Protein 3D3Y (pdb70)

Foldseek 3Di:
DQWWDPLFALEIEIEAADALDQKKKKKKKFKAFQDLLCLQLLALLQQLQQAFQVQHGNVSLQVLCVVLVNHDWGWGWAAFARMIMTMIMIGGDCVPDDDDPNLLSVLVVVLRVQVTGQDDPQFHDAVSSVVSLVVLLVVQVVQCVPPLSVLVLVQQCQLCVVDPRRSAGSNGHNVSSVPDHRNNSSVVSVCLQETRIYMYMYYNDDPVVNSVSNSPNPRDHYHNDHDDRAAEDDADPDAAEAEAEDADPWKKKKWKWALQAAQQDPLPLLVLLLQQQLFADCNHQCVVVCPPVVFFVHWHGDDRRRHRMMIMTIGQLVCRVVSVVSSVVSLVCLLVLVADPCSRVVSLVVLVVVVVCVSPPVSVVVVVVVCVCPPRADNVRSSVSNVPRDSVSNSVSSVSIGIHYMYMYHHDNDDD

Radius of gyration: 23.79 Å; Cα contacts (8 Å, |Δi|>4): 748; chains: 1; bounding box: 40×57×67 Å

Sequence (416 aa):
SNASVQLVKGVNLHVIPTEKYKTVRLLVRFNTRLNHETITKRTLLSSLETNSLNYPNQVKLSERLAELYGASFGIGVSKKGNQHWFNISNIVNDHYLQDSQVLAEAVDFLKEIIFAPNIQAGQFEAETFQREKENLKAYLESIVEDKQTYASLALQSVYFNQSEDQKIPSFGTVAALAEETAASLAAYYQKLAEDQVDIFVLGDVNEAELVPLFKQQLPFTPREEGKAAIFYNQPIRNVIEERTEREVLAQSKLNLAYNTDIYYGDSYYFALQVFNGIFGGFPHSKLFNVREKEHLAYYASSSIDTFRGFTVQTGIDGKNRNQVLRLISTELENIRLGKIRELEIEQTKALKNQYILALDNAGAWLEKEYLNELPQTLTAEEWIARINAVTIPEIQEVAKRLELQAIFFLEGETEND

Secondary structure (DSSP, 8-state):
----EEEETTEEEEEEE-SS-SEEEEEEEEEEE--TTTHHHHHHHHH-----SSS-SHHHHHHHHHHTTS----EEEEEETTEEEEEE--EE-GGG-SS--HHHHHHHHHHHHHHS-SEETTEE-HHHHHHHHHHHHHHHHHHHHSHHHHHHHHHHHHHTTT-TTTTS-TT--HHHHHH--HHHHHHHHH---SSEEEEEEEES--HHHHHHHHHTS-PPP---PPPPS----PPPSS-EEEEEEEE-SSEEEEEEEE----TTSTTHHHHHHHHIIIIISTTSS---TTTTS---SEEEE---TTTT--EEEEE-GGGHHHHHHHHHHHHHHHHTT---HHHHHHHH--HHHHHHHTS-HHHHHHHHHHHH------HHHHHHHHHH--HHHHHHHHHH-EEEEEEEEEEE----

B-factor: mean 36.4, std 6.07, range [24.19, 60.89]

InterPro domains:
  IPR007863 Peptidase M16, C-terminal [PF05193] (181-354)
  IPR011249 Metalloenzyme, LuxS/M16 peptidase-like [SSF63411] (7-213)
  IPR011249 Metalloenzyme, LuxS/M16 peptidase-like [SSF63411] (246-408)
  IPR050361 Mitochondrial Processing Peptidase/Ubiquinol-cytochrome c Reductase Complex [PTHR11851] (102-407)

Organism: Enterococcus faecalis (strain ATCC 700802 / V583) (NCBI:txid226185)

Solvent-accessible surface area: 19322 Å² total

Structure (mmCIF, N/CA/C/O backbone):
data_3D3Y
#
_entry.id   3D3Y
#
_cell.length_a   122.437
_cell.length_b   122.437
_cell.length_c   69.003
_cell.angle_alpha   90.00
_cell.angle_beta   90.00
_cell.angle_gamma   90.00
#
_symmetry.space_group_name_H-M   'I 4'
#
loop_
_entity.id
_entity.type
_entity.pdbx_description
1 polymer 'Uncharacterized protein'
2 non-polymer 'ACETATE ION'
3 non-polymer 1,2-ETHANEDIOL
4 water water
#
loop_
_atom_site.group_PDB
_atom_site.id
_atom_site.type_symbol
_atom_site.label_atom_id
_atom_site.label_alt_id
_atom_site.label_comp_id
_atom_site.label_asym_id
_atom_site.label_entity_id
_atom_site.label_seq_id
_atom_site.pdbx_PDB_ins_code
_atom_site.Cartn_x
_atom_site.Cartn_y
_atom_site.Cartn_z
_atom_site.occupancy
_atom_site.B_iso_or_equiv
_atom_site.auth_seq_id
_atom_site.auth_comp_id
_atom_site.auth_asym_id
_atom_site.auth_atom_id
_atom_site.pdbx_PDB_model_num
ATOM 1 N N . SER A 1 1 ? 31.190 63.736 0.164 1.00 51.79 -2 SER A N 1
ATOM 2 C CA . SER A 1 1 ? 30.929 62.936 -1.067 1.00 51.90 -2 SER A CA 1
ATOM 3 C C . SER A 1 1 ? 31.168 63.744 -2.345 1.00 52.07 -2 SER A C 1
ATOM 4 O O . SER A 1 1 ? 30.826 64.937 -2.410 1.00 51.73 -2 SER A O 1
ATOM 7 N N . ASN A 1 2 ? 31.746 63.079 -3.354 1.00 51.96 -1 ASN A N 1
ATOM 8 C CA . ASN A 1 2 ? 31.919 63.665 -4.695 1.00 51.76 -1 ASN A CA 1
ATOM 9 C C . ASN A 1 2 ? 30.836 63.225 -5.702 1.00 50.91 -1 ASN A C 1
ATOM 10 O O . ASN A 1 2 ? 30.969 63.426 -6.914 1.00 50.54 -1 ASN A O 1
ATOM 15 N N . ALA A 1 3 ? 29.758 62.644 -5.180 1.00 49.59 0 ALA A N 1
ATOM 16 C CA . ALA A 1 3 ? 28.640 62.181 -5.993 1.00 48.22 0 ALA A CA 1
ATOM 17 C C . ALA A 1 3 ? 27.900 63.319 -6.696 1.00 47.35 0 ALA A C 1
ATOM 18 O O . ALA A 1 3 ? 27.556 64.347 -6.099 1.00 45.70 0 ALA A O 1
ATOM 28 N N . SER A 1 5 ? 24.431 63.815 -8.623 1.00 42.33 2 SER A N 1
ATOM 29 C CA . SER A 1 5 ? 23.178 63.115 -8.754 1.00 40.42 2 SER A CA 1
ATOM 30 C C . SER A 1 5 ? 22.221 63.797 -9.733 1.00 39.56 2 SER A C 1
ATOM 31 O O . SER A 1 5 ? 22.212 65.034 -9.874 1.00 37.43 2 SER A O 1
ATOM 34 N N . VAL A 1 6 ? 21.486 62.954 -10.451 1.00 38.03 3 VAL A N 1
ATOM 35 C CA . VAL A 1 6 ? 20.517 63.365 -11.453 1.00 37.64 3 VAL A CA 1
ATOM 36 C C . VAL A 1 6 ? 19.270 62.540 -11.304 1.00 37.12 3 VAL A C 1
ATOM 37 O O . VAL A 1 6 ? 19.332 61.296 -11.110 1.00 35.69 3 V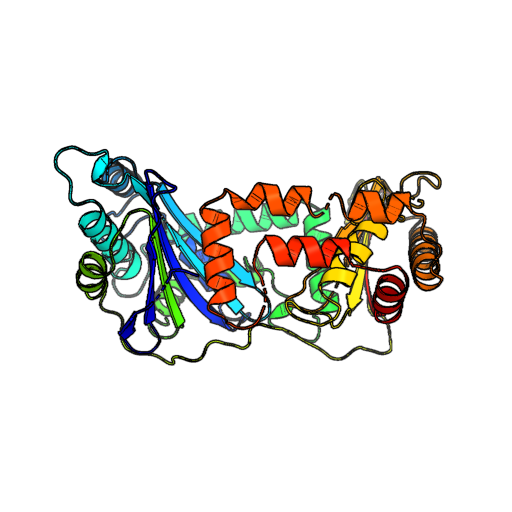AL A O 1
ATOM 41 N N . GLN A 1 7 ? 18.145 63.235 -11.384 1.00 35.59 4 GLN A N 1
ATOM 42 C CA . GLN A 1 7 ? 16.864 62.599 -11.522 1.00 36.91 4 GLN A CA 1
ATOM 43 C C . GLN A 1 7 ? 16.651 62.062 -12.947 1.00 37.16 4 GLN A C 1
ATOM 44 O O . GLN A 1 7 ? 16.579 62.845 -13.902 1.00 37.18 4 GLN A O 1
ATOM 50 N N . LEU A 1 8 ? 16.535 60.744 -13.070 1.00 36.14 5 LEU A N 1
ATOM 51 C CA . LEU A 1 8 ? 16.182 60.095 -14.340 1.00 35.95 5 LEU A CA 1
ATOM 52 C C . LEU A 1 8 ? 14.698 60.308 -14.561 1.00 36.55 5 LEU A C 1
ATOM 53 O O . LEU A 1 8 ? 14.318 61.056 -15.472 1.00 36.49 5 LEU A O 1
ATOM 58 N N . VAL A 1 9 ? 13.871 59.696 -13.710 1.00 36.17 6 VAL A N 1
ATOM 59 C CA . VAL A 1 9 ? 12.472 60.125 -13.489 1.00 36.07 6 VAL A CA 1
ATOM 60 C C . VAL A 1 9 ? 12.221 60.271 -11.983 1.00 35.78 6 VAL A C 1
ATOM 61 O O . VAL A 1 9 ? 13.026 59.803 -11.166 1.00 35.41 6 VAL A O 1
ATOM 65 N N . LYS A 1 10 ? 11.105 60.886 -11.602 1.00 35.88 7 LYS A N 1
ATOM 66 C CA . LYS A 1 10 ? 10.687 60.914 -10.173 1.00 36.20 7 LYS A CA 1
ATOM 67 C C . LYS A 1 10 ? 10.850 59.549 -9.495 1.00 34.76 7 LYS A C 1
ATOM 68 O O . LYS A 1 10 ? 10.345 58.552 -10.008 1.00 34.96 7 LYS A O 1
ATOM 74 N N . GLY A 1 11 ? 11.547 59.518 -8.351 1.00 33.48 8 GLY A N 1
ATOM 75 C CA . GLY A 1 11 ? 11.772 58.293 -7.613 1.00 33.14 8 GLY A CA 1
ATOM 76 C C . GLY A 1 11 ? 12.951 57.450 -8.074 1.00 33.05 8 GLY A C 1
ATOM 77 O O . GLY A 1 11 ? 13.309 56.452 -7.432 1.00 33.13 8 GLY A O 1
ATOM 78 N N . VAL A 1 12 ? 13.545 57.837 -9.201 1.00 32.97 9 VAL A N 1
ATOM 79 C CA . VAL A 1 12 ? 14.678 57.121 -9.795 1.00 32.48 9 VAL A CA 1
ATOM 80 C C . VAL A 1 12 ? 15.843 58.077 -10.040 1.00 31.31 9 VAL A C 1
ATOM 81 O O . VAL A 1 12 ? 15.803 58.942 -10.931 1.00 31.41 9 VAL A O 1
ATOM 85 N N . ASN A 1 13 ? 16.885 57.899 -9.242 1.00 30.18 10 ASN A N 1
ATOM 86 C CA . ASN A 1 13 ? 18.013 58.820 -9.252 1.00 30.20 10 ASN A CA 1
ATOM 87 C C . ASN A 1 13 ? 19.320 58.148 -9.544 1.00 29.12 10 ASN A C 1
ATOM 88 O O . ASN A 1 13 ? 19.534 56.990 -9.166 1.00 30.69 10 ASN A O 1
ATOM 93 N N . LEU A 1 14 ? 20.178 58.854 -10.260 1.00 28.38 11 LEU A N 1
ATOM 94 C CA . LEU A 1 14 ? 21.490 58.351 -10.630 1.00 28.45 11 LEU A CA 1
ATOM 95 C C . LEU A 1 14 ? 22.533 59.115 -9.834 1.00 28.87 11 LEU A C 1
ATOM 96 O O . LEU A 1 14 ? 22.444 60.351 -9.676 1.00 28.70 11 LEU A O 1
ATOM 101 N N . HIS A 1 15 ? 23.527 58.391 -9.339 1.00 29.29 12 HIS A N 1
ATOM 102 C CA . HIS A 1 15 ? 24.599 58.995 -8.546 1.00 29.80 12 HIS A CA 1
ATOM 103 C C . HIS A 1 15 ? 25.919 58.507 -9.091 1.00 30.88 12 HIS A C 1
ATOM 104 O O . HIS A 1 15 ? 26.196 57.296 -9.087 1.00 29.92 12 HIS A O 1
ATOM 111 N N . VAL A 1 16 ? 26.724 59.440 -9.570 1.00 30.43 13 VAL A N 1
ATOM 112 C CA . VAL A 1 16 ? 28.012 59.131 -10.170 1.00 32.37 13 VAL A CA 1
ATOM 113 C C . VAL A 1 16 ? 29.110 59.585 -9.202 1.00 33.03 13 VAL A C 1
ATOM 114 O O . VAL A 1 16 ? 29.134 60.752 -8.794 1.00 32.19 13 VAL A O 1
ATOM 118 N N . ILE A 1 17 ? 29.986 58.648 -8.822 1.00 33.32 14 ILE A N 1
ATOM 119 C CA . ILE A 1 17 ? 31.080 58.895 -7.890 1.00 34.07 14 ILE A CA 1
ATOM 120 C C . ILE A 1 17 ? 32.406 58.716 -8.646 1.00 34.84 14 ILE A C 1
ATOM 121 O O . ILE A 1 17 ? 32.925 57.584 -8.777 1.00 34.40 14 ILE A O 1
ATOM 126 N N . PRO A 1 18 ? 32.949 59.833 -9.182 1.00 35.10 15 PRO A N 1
ATOM 127 C CA . PRO A 1 18 ? 34.196 59.797 -9.941 1.00 34.95 15 PRO A CA 1
ATOM 128 C C . PRO A 1 18 ? 35.360 59.543 -9.009 1.00 35.10 15 PRO A C 1
ATOM 129 O O . PRO A 1 18 ? 35.424 60.115 -7.924 1.00 35.45 15 PRO A O 1
ATOM 133 N N . THR A 1 19 ? 36.284 58.698 -9.444 1.00 34.50 16 THR A N 1
ATOM 134 C CA . THR A 1 19 ? 37.475 58.401 -8.672 1.00 33.78 16 THR A CA 1
ATOM 135 C C . THR A 1 19 ? 38.502 57.761 -9.596 1.00 33.77 16 THR A C 1
ATOM 136 O O . THR A 1 19 ? 38.132 57.120 -10.575 1.00 33.44 16 THR A O 1
ATOM 140 N N . GLU A 1 20 ? 39.780 57.965 -9.301 1.00 33.41 17 GLU A N 1
ATOM 141 C CA . GLU A 1 20 ? 40.839 57.312 -10.058 1.00 34.11 17 GLU A CA 1
ATOM 142 C C . GLU A 1 20 ? 41.474 56.181 -9.233 1.00 34.58 17 GLU A C 1
ATOM 143 O O . GLU A 1 20 ? 42.532 55.649 -9.586 1.00 34.31 17 GLU A O 1
ATOM 149 N N . LYS A 1 21 ? 40.807 55.821 -8.136 1.00 34.44 18 LYS A N 1
ATOM 150 C CA . LYS A 1 21 ? 41.332 54.876 -7.171 1.00 35.86 18 LYS A CA 1
ATOM 151 C C . LYS A 1 21 ? 41.324 53.441 -7.716 1.00 34.51 18 LYS A C 1
ATOM 152 O O . LYS A 1 21 ? 42.142 52.621 -7.294 1.00 34.21 18 LYS A O 1
ATOM 158 N N . TYR A 1 22 ? 40.436 53.173 -8.676 1.00 33.92 19 TYR A N 1
ATOM 159 C CA . TYR A 1 22 ? 40.200 51.807 -9.189 1.00 34.15 19 TYR A CA 1
ATOM 160 C C . TYR A 1 22 ? 40.375 51.650 -10.692 1.00 33.46 19 TYR A C 1
ATOM 161 O O . TYR A 1 22 ? 40.213 52.604 -11.439 1.00 33.66 19 TYR A O 1
ATOM 170 N N . LYS A 1 23 ? 40.668 50.424 -11.126 1.00 32.55 20 LYS A N 1
ATOM 171 C CA . LYS A 1 23 ? 40.830 50.104 -12.547 1.00 32.34 20 LYS A CA 1
ATOM 172 C C . LYS A 1 23 ? 39.528 49.533 -13.110 1.00 32.09 20 LYS A C 1
ATOM 173 O O . LYS A 1 23 ? 39.415 49.271 -14.307 1.00 32.26 20 LYS A O 1
ATOM 179 N N . THR A 1 24 ? 38.559 49.310 -12.229 1.00 32.03 21 THR A N 1
ATOM 180 C CA . THR A 1 24 ? 37.248 48.848 -12.640 1.00 32.01 21 THR A CA 1
ATOM 181 C C . THR A 1 24 ? 36.194 49.858 -12.230 1.00 31.79 21 THR A C 1
ATOM 182 O O . THR A 1 24 ? 36.475 50.789 -11.466 1.00 30.39 21 THR A O 1
ATOM 186 N N . VAL A 1 25 ? 34.975 49.617 -12.716 1.00 31.49 22 VAL A N 1
ATOM 187 C CA . VAL A 1 25 ? 33.821 50.472 -12.475 1.00 31.83 22 VAL A CA 1
ATOM 188 C C . VAL A 1 25 ? 32.756 49.599 -11.810 1.00 32.42 22 VAL A C 1
ATOM 189 O O . VAL A 1 25 ? 32.427 48.529 -12.313 1.00 32.46 22 VAL A O 1
ATOM 193 N N . ARG A 1 26 ? 32.282 50.023 -10.640 1.00 32.38 23 ARG A N 1
ATOM 194 C CA . ARG A 1 26 ? 31.249 49.286 -9.946 1.00 33.26 23 ARG A CA 1
ATOM 195 C C . ARG A 1 26 ? 29.947 49.975 -10.261 1.00 33.47 23 ARG A C 1
ATOM 196 O O . ARG A 1 26 ? 29.885 51.220 -10.299 1.00 32.05 23 ARG A O 1
ATOM 204 N N . LEU A 1 27 ? 28.916 49.162 -10.461 1.00 33.55 24 LEU A N 1
ATOM 205 C CA . LEU A 1 27 ? 27.560 49.633 -10.654 1.00 33.21 24 LEU A CA 1
ATOM 206 C C . LEU A 1 27 ? 26.650 48.955 -9.650 1.00 33.86 24 LEU A C 1
ATOM 207 O O . LEU A 1 27 ? 26.792 47.744 -9.365 1.00 33.96 24 LEU A O 1
ATOM 212 N N . LEU A 1 28 ? 25.714 49.738 -9.117 1.00 32.84 25 LEU A N 1
ATOM 213 C CA . LEU A 1 28 ? 24.723 49.237 -8.164 1.00 32.77 25 LEU A CA 1
ATOM 214 C C . LEU A 1 28 ? 23.395 49.831 -8.528 1.00 33.19 25 LEU A C 1
ATOM 215 O O . LEU A 1 28 ? 23.269 51.062 -8.630 1.00 32.52 25 LEU A O 1
ATOM 220 N N . VAL A 1 29 ? 22.412 48.962 -8.763 1.00 33.92 26 VAL A N 1
ATOM 221 C CA . VAL A 1 29 ? 21.033 49.400 -8.867 1.00 32.59 26 VAL A CA 1
ATOM 222 C C . VAL A 1 29 ? 20.297 48.901 -7.618 1.00 33.98 26 VAL A C 1
ATOM 223 O O . VAL A 1 29 ? 20.194 47.666 -7.391 1.00 32.90 26 VAL A O 1
ATOM 227 N N . ARG A 1 30 ? 19.830 49.846 -6.796 1.00 31.74 27 ARG A N 1
ATOM 228 C CA . ARG A 1 30 ? 19.203 49.466 -5.531 1.00 32.96 27 ARG A CA 1
ATOM 229 C C . ARG A 1 30 ? 17.721 49.858 -5.490 1.00 32.25 27 ARG A C 1
ATOM 230 O O . ARG A 1 30 ? 17.370 51.058 -5.583 1.00 32.09 27 ARG A O 1
ATOM 238 N N . PHE A 1 31 ? 16.860 48.842 -5.444 1.00 32.50 28 PHE A N 1
ATOM 239 C CA . PHE A 1 31 ? 15.411 49.051 -5.270 1.00 32.64 28 PHE A CA 1
ATOM 240 C C . PHE A 1 31 ? 15.073 49.052 -3.776 1.00 32.74 28 PHE A C 1
ATOM 241 O O . PHE A 1 31 ? 15.441 48.148 -3.039 1.00 32.81 28 PHE A O 1
ATOM 249 N N . ASN A 1 32 ? 14.387 50.087 -3.323 1.00 32.88 29 ASN A N 1
ATOM 250 C CA . ASN A 1 32 ? 14.186 50.304 -1.897 1.00 32.62 29 ASN A CA 1
ATOM 251 C C . ASN A 1 32 ? 12.691 50.282 -1.633 1.00 32.68 29 ASN A C 1
ATOM 252 O O . ASN A 1 32 ? 11.933 50.956 -2.343 1.00 32.88 29 ASN A O 1
ATOM 257 N N . THR A 1 33 ? 12.268 49.508 -0.630 1.00 33.09 30 THR A N 1
ATOM 258 C CA . THR A 1 33 ? 10.851 49.430 -0.235 1.00 34.01 30 THR A CA 1
ATOM 259 C C . THR A 1 33 ? 10.741 49.309 1.286 1.00 34.11 30 THR A C 1
ATOM 260 O O . THR A 1 33 ? 11.717 48.962 1.955 1.00 33.24 30 THR A O 1
ATOM 264 N N . ARG A 1 34 ? 9.567 49.596 1.833 1.00 33.57 31 ARG A N 1
ATOM 265 C CA . ARG A 1 34 ? 9.302 49.308 3.256 1.00 34.82 31 ARG A CA 1
ATOM 266 C C . ARG A 1 34 ? 9.437 47.801 3.549 1.00 33.56 31 ARG A C 1
ATOM 267 O O . ARG A 1 34 ? 8.972 46.965 2.770 1.00 33.28 31 ARG A O 1
ATOM 275 N N . LEU A 1 35 ? 10.075 47.452 4.662 1.00 33.33 32 LEU A N 1
ATOM 276 C CA . LEU A 1 35 ? 10.156 46.035 5.065 1.00 33.62 32 LEU A CA 1
ATOM 277 C C . LEU A 1 35 ? 8.731 45.546 5.267 1.00 34.34 32 LEU A C 1
ATOM 278 O O . LEU A 1 35 ? 7.951 46.210 5.936 1.00 35.20 32 LEU A O 1
ATOM 283 N N . ASN A 1 36 ? 8.385 44.403 4.688 1.00 34.34 33 ASN A N 1
ATOM 284 C CA . ASN A 1 36 ? 6.955 44.015 4.568 1.00 34.55 33 ASN A CA 1
ATOM 285 C C . ASN A 1 36 ? 6.864 42.497 4.463 1.00 34.63 33 ASN A C 1
ATOM 286 O O . ASN A 1 36 ? 7.298 41.905 3.486 1.00 33.73 33 ASN A O 1
ATOM 291 N N . HIS A 1 37 ? 6.293 41.854 5.473 1.00 35.28 34 HIS A N 1
ATOM 292 C CA . HIS A 1 37 ? 6.174 40.397 5.427 1.00 35.14 34 HIS A CA 1
ATOM 293 C C . HIS A 1 37 ? 5.524 39.901 4.125 1.00 35.50 34 HIS A C 1
ATOM 294 O O . HIS A 1 37 ? 5.785 38.784 3.716 1.00 36.16 34 HIS A O 1
ATOM 301 N N . GLU A 1 38 ? 4.669 40.709 3.502 1.00 35.50 35 GLU A N 1
ATOM 302 C CA . GLU A 1 38 ? 4.001 40.282 2.255 1.00 37.70 35 GLU A CA 1
ATOM 303 C C . GLU A 1 38 ? 4.952 40.167 1.049 1.00 36.04 35 GLU A C 1
ATOM 304 O O . GLU A 1 38 ? 4.618 39.493 0.084 1.00 35.98 35 GLU A O 1
ATOM 310 N N . THR A 1 39 ? 6.111 40.845 1.094 1.00 34.35 36 THR A N 1
ATOM 311 C CA . THR A 1 39 ? 7.012 40.891 -0.067 1.00 33.76 36 THR A CA 1
ATOM 312 C C . THR A 1 39 ? 8.466 40.481 0.200 1.00 33.23 36 THR A C 1
ATOM 313 O O . THR A 1 39 ? 9.246 40.426 -0.724 1.00 33.02 36 THR A O 1
ATOM 317 N N . ILE A 1 40 ? 8.835 40.194 1.444 1.00 32.97 37 ILE A N 1
ATOM 318 C CA . ILE A 1 40 ? 10.246 39.838 1.743 1.00 32.01 37 ILE A CA 1
ATOM 319 C C . ILE A 1 40 ? 10.702 38.589 0.996 1.00 32.58 37 ILE A C 1
ATOM 320 O O . ILE A 1 40 ? 11.750 38.582 0.352 1.00 33.04 37 ILE A O 1
ATOM 325 N N . THR A 1 41 ? 9.932 37.517 1.119 1.00 32.63 38 THR A N 1
ATOM 326 C CA . THR A 1 41 ? 10.271 36.266 0.466 1.00 32.37 38 THR A CA 1
ATOM 327 C C . THR A 1 41 ? 10.148 36.397 -1.057 1.00 31.63 38 THR A C 1
ATOM 328 O O . THR A 1 41 ? 10.944 35.811 -1.810 1.00 31.35 38 THR A O 1
ATOM 332 N N . LYS A 1 42 ? 9.168 37.175 -1.508 1.00 30.56 39 LYS A N 1
ATOM 333 C CA . LYS A 1 42 ? 9.017 37.452 -2.945 1.00 30.95 39 LYS A CA 1
ATOM 334 C C . LYS A 1 42 ? 10.266 38.149 -3.486 1.00 31.14 39 LYS A C 1
ATOM 335 O O . LYS A 1 42 ? 10.817 37.741 -4.512 1.00 31.21 39 LYS A O 1
ATOM 341 N N . ARG A 1 43 ? 10.718 39.192 -2.796 1.00 31.09 40 ARG A N 1
ATOM 342 C CA . ARG A 1 43 ? 11.947 39.887 -3.203 1.00 32.04 40 ARG A CA 1
ATOM 343 C C . ARG A 1 43 ? 13.140 38.944 -3.203 1.00 31.50 40 ARG A C 1
ATOM 344 O O . ARG A 1 43 ? 13.961 38.953 -4.129 1.00 32.62 40 ARG A O 1
ATOM 352 N N . THR A 1 44 ? 13.286 38.166 -2.149 1.00 31.81 41 THR A N 1
ATOM 353 C CA . THR A 1 44 ? 14.395 37.186 -2.087 1.00 31.95 41 THR A CA 1
ATOM 354 C C . THR A 1 44 ? 14.416 36.218 -3.267 1.00 31.80 41 THR A C 1
ATOM 355 O O . THR A 1 44 ? 15.482 36.004 -3.886 1.00 32.19 41 THR A O 1
ATOM 359 N N . LEU A 1 45 ? 13.278 35.601 -3.556 1.00 30.90 42 LEU A N 1
ATOM 360 C CA . LEU A 1 45 ? 13.213 34.652 -4.676 1.00 31.43 42 LEU A CA 1
ATOM 361 C C . LEU A 1 45 ? 13.408 35.354 -6.025 1.00 31.70 42 LEU A C 1
ATOM 362 O O . LEU A 1 45 ? 14.086 34.838 -6.929 1.00 33.09 42 LEU A O 1
ATOM 367 N N . LEU A 1 46 ? 12.800 36.525 -6.167 1.00 31.57 43 LEU A N 1
ATOM 368 C CA . LEU A 1 46 ? 12.976 37.323 -7.370 1.00 31.48 43 LEU A CA 1
ATOM 369 C C . LEU A 1 46 ? 14.463 37.609 -7.657 1.00 32.16 43 LEU A C 1
ATOM 370 O O . LEU A 1 46 ? 14.898 37.598 -8.806 1.00 30.84 43 LEU A O 1
ATOM 375 N N . SER A 1 47 ? 15.234 37.911 -6.621 1.00 32.28 44 SER A N 1
ATOM 376 C CA . SER A 1 47 ? 16.647 38.185 -6.835 1.00 33.33 44 SER A CA 1
ATOM 377 C C . SER A 1 47 ? 17.334 36.961 -7.463 1.00 34.12 44 SER A C 1
ATOM 378 O O . SER A 1 47 ? 18.228 37.118 -8.315 1.00 33.77 44 SER A O 1
ATOM 381 N N . SER A 1 48 ? 16.929 35.743 -7.077 1.00 33.41 45 SER A N 1
ATOM 382 C CA . SER A 1 48 ? 17.497 34.556 -7.723 1.00 34.20 45 SER A CA 1
ATOM 383 C C . SER A 1 48 ? 17.003 34.400 -9.163 1.00 33.41 45 SER A C 1
ATOM 384 O O . SER A 1 48 ? 17.763 34.034 -10.035 1.00 34.07 45 SER A O 1
ATOM 387 N N . LEU A 1 49 ? 15.742 34.727 -9.406 1.00 32.87 46 LEU A N 1
ATOM 388 C CA . LEU A 1 49 ? 15.164 34.537 -10.730 1.00 32.43 46 LEU A CA 1
ATOM 389 C C . LEU A 1 49 ? 15.807 35.482 -11.723 1.00 32.77 46 LEU A C 1
ATOM 390 O O . LEU A 1 49 ? 16.164 35.051 -12.849 1.00 32.48 46 LEU A O 1
ATOM 403 N N . GLU A 1 51 ? 18.679 36.915 -11.645 1.00 32.29 48 GLU A N 1
ATOM 404 C CA . GLU A 1 51 ? 20.124 36.708 -11.767 1.00 33.65 48 GLU A CA 1
ATOM 405 C C . GLU A 1 51 ? 20.484 35.520 -12.670 1.00 34.05 48 GLU A C 1
ATOM 406 O O . GLU A 1 51 ? 21.494 35.563 -13.383 1.00 33.63 48 GLU A O 1
ATOM 412 N N . THR A 1 52 ? 19.681 34.454 -12.610 1.00 33.24 49 THR A N 1
ATOM 413 C CA . THR A 1 52 ? 20.053 33.170 -13.200 1.00 34.30 49 THR A CA 1
ATOM 414 C C . THR A 1 52 ? 19.976 33.183 -14.733 1.00 34.39 49 THR A C 1
ATOM 415 O O . THR A 1 52 ? 20.823 32.583 -15.406 1.00 34.18 49 THR A O 1
ATOM 419 N N . ASN A 1 53 ? 18.950 33.861 -15.262 1.00 33.36 50 ASN A N 1
ATOM 420 C CA . ASN A 1 53 ? 18.754 34.017 -16.704 1.00 32.77 50 ASN A CA 1
ATOM 421 C C . ASN A 1 53 ? 17.764 35.140 -16.958 1.00 32.59 50 ASN A C 1
ATOM 422 O O . ASN A 1 53 ? 17.147 35.658 -16.008 1.00 32.49 50 ASN A O 1
ATOM 427 N N . SER A 1 54 ? 17.620 35.537 -18.223 1.00 32.47 51 SER A N 1
ATOM 428 C CA . SER A 1 54 ? 16.641 36.560 -18.591 1.00 32.83 51 SER A CA 1
ATOM 429 C C . SER A 1 54 ? 15.995 36.143 -19.912 1.00 33.16 51 SER A C 1
ATOM 430 O O . SER A 1 54 ? 16.379 35.133 -20.500 1.00 33.00 51 SER A O 1
ATOM 433 N N . LEU A 1 55 ? 15.044 36.930 -20.393 1.00 33.97 52 LEU A N 1
ATOM 434 C CA . LEU A 1 55 ? 14.345 36.585 -21.648 1.00 35.25 52 LEU A CA 1
ATOM 435 C C . LEU A 1 55 ? 15.316 36.299 -22.803 1.00 35.77 52 LEU A C 1
ATOM 436 O O . LEU A 1 55 ? 15.131 35.338 -23.566 1.00 35.76 52 LEU A O 1
ATOM 441 N N . ASN A 1 56 ? 16.325 37.156 -22.947 1.00 35.50 53 ASN A N 1
ATOM 442 C CA . ASN A 1 56 ? 17.235 37.105 -24.096 1.00 36.25 53 ASN A CA 1
ATOM 443 C C . ASN A 1 56 ? 18.582 36.449 -23.806 1.00 36.36 53 ASN A C 1
ATOM 444 O O . ASN A 1 56 ? 19.358 36.206 -24.732 1.00 36.73 53 ASN A O 1
ATOM 449 N N . TYR A 1 57 ? 18.836 36.140 -22.532 1.00 35.13 54 TYR A N 1
ATOM 450 C CA . TYR A 1 57 ? 19.912 35.226 -22.127 1.00 35.55 54 TYR A CA 1
ATOM 451 C C . TYR A 1 57 ? 19.259 34.075 -21.345 1.00 36.18 54 TYR A C 1
ATOM 452 O O . TYR A 1 57 ? 19.365 34.009 -20.113 1.00 35.36 54 TYR A O 1
ATOM 461 N N . PRO A 1 58 ? 18.511 33.210 -22.061 1.00 37.04 55 PRO A N 1
ATOM 462 C CA . PRO A 1 58 ? 17.535 32.286 -21.435 1.00 38.12 55 PRO A CA 1
ATOM 463 C C . PRO A 1 58 ? 18.088 31.142 -20.609 1.00 39.29 55 PRO A C 1
ATOM 464 O O . PRO A 1 58 ? 17.319 30.359 -20.069 1.00 39.83 55 PRO A O 1
ATOM 468 N N . ASN A 1 59 ? 19.402 31.037 -20.505 1.00 40.19 56 ASN A N 1
ATOM 469 C CA . ASN A 1 59 ? 19.984 30.062 -19.614 1.00 41.75 56 ASN A CA 1
ATOM 470 C C . ASN A 1 59 ? 21.327 30.559 -19.135 1.00 42.84 56 ASN A C 1
ATOM 471 O O . ASN A 1 59 ? 21.806 31.592 -19.602 1.00 42.56 56 ASN A O 1
ATOM 476 N N . GLN A 1 60 ? 21.940 29.824 -18.213 1.00 45.25 57 GLN A N 1
ATOM 477 C CA . GLN A 1 60 ? 23.146 30.289 -17.498 1.00 45.87 57 GLN A CA 1
ATOM 478 C C . GLN A 1 60 ? 24.390 30.209 -18.378 1.00 46.04 57 GLN A C 1
ATOM 479 O O . GLN A 1 60 ? 25.349 30.988 -18.204 1.00 46.03 57 GLN A O 1
ATOM 485 N N . VAL A 1 61 ? 24.353 29.322 -19.374 1.00 45.20 58 VAL A N 1
ATOM 486 C CA . VAL A 1 61 ? 25.400 29.280 -20.392 1.00 44.67 58 VAL A CA 1
ATOM 487 C C . VAL A 1 61 ? 25.406 30.587 -21.209 1.00 43.38 58 VAL A C 1
ATOM 488 O O . VAL A 1 61 ? 26.462 31.213 -21.410 1.00 42.54 58 VAL A O 1
ATOM 492 N N . LYS A 1 62 ? 24.222 30.991 -21.659 1.00 41.03 59 LYS A N 1
ATOM 493 C CA . LYS A 1 62 ? 24.071 32.186 -22.478 1.00 40.44 59 LYS A CA 1
ATOM 494 C C . LYS A 1 62 ? 24.359 33.465 -21.689 1.00 38.82 59 LYS A C 1
ATOM 495 O O . LYS A 1 62 ? 25.010 34.390 -22.197 1.00 37.37 59 LYS A O 1
ATOM 501 N N . LEU A 1 63 ? 23.919 33.506 -20.438 1.00 38.49 60 LEU A N 1
ATOM 502 C CA . LEU A 1 63 ? 24.161 34.697 -19.605 1.00 38.68 60 LEU A CA 1
ATOM 503 C C . LEU A 1 63 ? 25.646 34.846 -19.295 1.00 39.06 60 LEU A C 1
ATOM 504 O O . LEU A 1 63 ? 26.218 35.923 -19.451 1.00 37.80 60 LEU A O 1
ATOM 509 N N . SER A 1 64 ? 26.294 33.761 -18.882 1.00 39.63 61 SER A N 1
ATOM 510 C CA . SER A 1 64 ? 27.702 33.867 -18.544 1.00 40.87 61 SER A CA 1
ATOM 511 C C . SER A 1 64 ? 28.590 34.152 -19.776 1.00 40.48 61 SER A C 1
ATOM 512 O O . SER A 1 64 ? 29.604 34.830 -19.684 1.00 41.24 61 SER A O 1
ATOM 515 N N . GLU A 1 65 ? 28.145 33.719 -20.942 1.00 40.01 62 GLU A N 1
ATOM 516 C CA . GLU A 1 65 ? 28.783 34.053 -22.198 1.00 39.93 62 GLU A CA 1
ATOM 517 C C . GLU A 1 65 ? 28.653 35.562 -22.511 1.00 37.32 62 GLU A C 1
ATOM 518 O O . GLU A 1 65 ? 29.583 36.170 -23.026 1.00 36.13 62 GLU A O 1
ATOM 524 N N . ARG A 1 66 ? 27.510 36.165 -22.204 1.00 34.65 63 ARG A N 1
ATOM 525 C CA . ARG A 1 66 ? 27.378 37.618 -22.345 1.00 33.05 63 ARG A CA 1
ATOM 526 C C . ARG A 1 66 ? 28.330 38.349 -21.365 1.00 32.30 63 ARG A C 1
ATOM 527 O O . ARG A 1 66 ? 29.023 39.314 -21.746 1.00 31.57 63 ARG A O 1
ATOM 535 N N . LEU A 1 67 ? 28.379 37.882 -20.115 1.00 31.30 64 LEU A N 1
ATOM 536 C CA . LEU A 1 67 ? 29.313 38.442 -19.130 1.00 32.15 64 LEU A CA 1
ATOM 537 C C . LEU A 1 67 ? 30.778 38.410 -19.612 1.00 32.35 64 LEU A C 1
ATOM 538 O O . LEU A 1 67 ? 31.564 39.347 -19.382 1.00 31.46 64 LEU A O 1
ATOM 543 N N . ALA A 1 68 ? 31.104 37.361 -20.346 1.00 33.22 65 ALA A N 1
ATOM 544 C CA . ALA A 1 68 ? 32.437 37.180 -20.897 1.00 32.92 65 ALA A CA 1
ATOM 545 C C . ALA A 1 68 ? 32.641 38.152 -22.054 1.00 34.32 65 ALA A C 1
ATOM 546 O O . ALA A 1 68 ? 33.702 38.766 -22.170 1.00 34.86 65 ALA A O 1
ATOM 548 N N . GLU A 1 69 ? 31.611 38.337 -22.892 1.00 34.48 66 GLU A N 1
ATOM 549 C CA . GLU A 1 69 ? 31.652 39.340 -23.950 1.00 35.94 66 GLU A CA 1
ATOM 550 C C . GLU A 1 69 ? 31.895 40.703 -23.359 1.00 34.70 66 GLU A C 1
ATOM 551 O O . GLU A 1 69 ? 32.566 41.550 -23.996 1.00 35.15 66 GLU A O 1
ATOM 557 N N . LEU A 1 70 ? 31.340 40.923 -22.152 1.00 33.38 67 LEU A N 1
ATOM 558 C CA . LEU A 1 70 ? 31.512 42.187 -21.453 1.00 33.32 67 LEU A CA 1
ATOM 559 C C . LEU A 1 70 ? 32.853 42.241 -20.719 1.00 33.75 67 LEU A C 1
ATOM 560 O O . LEU A 1 70 ? 32.967 42.809 -19.618 1.00 33.95 67 LEU A O 1
ATOM 565 N N . TYR A 1 71 ? 33.878 41.656 -21.331 1.00 34.00 68 TYR A N 1
ATOM 566 C CA . TYR A 1 71 ? 35.253 41.772 -20.825 1.00 34.46 68 TYR A CA 1
ATOM 567 C C . TYR A 1 71 ? 35.393 41.090 -19.435 1.00 34.68 68 TYR A C 1
ATOM 568 O O . TYR A 1 71 ? 36.183 41.519 -18.585 1.00 35.75 68 TYR A O 1
ATOM 577 N N . GLY A 1 72 ? 34.627 40.016 -19.216 1.00 33.66 69 GLY A N 1
ATOM 578 C CA . GLY A 1 72 ? 34.730 39.223 -17.979 1.00 32.63 69 GLY A CA 1
ATOM 579 C C . GLY A 1 72 ? 34.149 39.956 -16.766 1.00 32.34 69 GLY A C 1
ATOM 580 O O . GLY A 1 72 ? 34.785 40.014 -15.712 1.00 32.64 69 GLY A O 1
ATOM 581 N N . ALA A 1 73 ? 32.941 40.517 -16.926 1.00 31.47 70 ALA A N 1
ATOM 582 C CA . ALA A 1 73 ? 32.226 41.262 -15.889 1.00 30.87 70 ALA A CA 1
ATOM 583 C C . ALA A 1 73 ? 31.755 40.350 -14.767 1.00 31.55 70 ALA A C 1
ATOM 584 O O . ALA A 1 73 ? 31.451 39.198 -15.018 1.00 30.93 70 ALA A O 1
ATOM 586 N N . SER A 1 74 ? 31.696 40.864 -13.533 1.00 30.56 71 SER A N 1
ATOM 587 C CA . SER A 1 74 ? 31.037 40.179 -12.435 1.00 31.89 71 SER A CA 1
ATOM 588 C C . SER A 1 74 ? 29.640 40.778 -12.323 1.00 32.48 71 SER A C 1
ATOM 589 O O . SER A 1 74 ? 29.447 42.012 -12.503 1.00 32.23 71 SER A O 1
ATOM 592 N N . PHE A 1 75 ? 28.687 39.917 -12.005 1.00 32.22 72 PHE A N 1
ATOM 593 C CA . PHE A 1 75 ? 27.278 40.290 -11.912 1.00 32.57 72 PHE A CA 1
ATOM 594 C C . PHE A 1 75 ? 26.595 39.500 -10.802 1.00 33.16 72 PHE A C 1
ATOM 595 O O . PHE A 1 75 ? 26.775 38.280 -10.687 1.00 33.15 72 PHE A O 1
ATOM 603 N N . GLY A 1 76 ? 25.788 40.178 -9.980 1.00 33.74 73 GLY A N 1
ATOM 604 C CA . GLY A 1 76 ? 25.021 39.429 -8.980 1.00 32.55 73 GLY A CA 1
ATOM 605 C C . GLY A 1 76 ? 23.830 40.229 -8.524 1.00 33.19 73 GLY A C 1
ATOM 606 O O . GLY A 1 76 ? 23.802 41.459 -8.667 1.00 34.08 73 GLY A O 1
ATOM 607 N N . ILE A 1 77 ? 22.833 39.532 -7.988 1.00 32.48 74 ILE A N 1
ATOM 608 C CA . ILE A 1 77 ? 21.674 40.153 -7.361 1.00 32.83 74 ILE A CA 1
ATOM 609 C C . ILE A 1 77 ? 21.455 39.488 -5.992 1.00 33.52 74 ILE A C 1
ATOM 610 O O . ILE A 1 77 ? 21.526 38.233 -5.863 1.00 32.05 74 ILE A O 1
ATOM 615 N N . GLY A 1 78 ? 21.203 40.312 -4.975 1.00 33.96 75 GLY A N 1
ATOM 616 C CA . GLY A 1 78 ? 20.790 39.777 -3.661 1.00 35.64 75 GLY A CA 1
ATOM 617 C C . GLY A 1 78 ? 19.886 40.779 -2.928 1.00 36.31 75 GLY A C 1
ATOM 618 O O . GLY A 1 78 ? 19.489 41.784 -3.492 1.00 35.80 75 GLY A O 1
ATOM 619 N N . VAL A 1 79 ? 19.582 40.496 -1.659 1.00 35.06 76 VAL A N 1
ATOM 620 C CA . VAL A 1 79 ? 18.716 41.341 -0.881 1.00 33.89 76 VAL A CA 1
ATOM 621 C C . VAL A 1 79 ? 19.312 41.537 0.484 1.00 33.97 76 VAL A C 1
ATOM 622 O O . VAL A 1 79 ? 20.123 40.715 0.954 1.00 33.53 76 VAL A O 1
ATOM 626 N N . SER A 1 80 ? 18.919 42.638 1.119 1.00 34.64 77 SER A N 1
ATOM 627 C CA . SER A 1 80 ? 19.278 42.845 2.516 1.00 35.32 77 SER A CA 1
ATOM 628 C C . SER A 1 80 ? 18.210 43.666 3.224 1.00 35.75 77 SER A C 1
ATOM 629 O O . SER A 1 80 ? 17.270 44.166 2.603 1.00 35.62 77 SER A O 1
ATOM 632 N N . LYS A 1 81 ? 18.342 43.781 4.538 1.00 35.42 78 LYS A N 1
ATOM 633 C CA . LYS A 1 81 ? 17.318 44.413 5.355 1.00 36.35 78 LYS A CA 1
ATOM 634 C C . LYS A 1 81 ? 18.077 45.468 6.110 1.00 35.78 78 LYS A C 1
ATOM 635 O O . LYS A 1 81 ? 19.161 45.187 6.578 1.00 35.98 78 LYS A O 1
ATOM 641 N N . LYS A 1 82 ? 17.511 46.656 6.252 1.00 35.04 79 LYS A N 1
ATOM 642 C CA . LYS A 1 82 ? 18.174 47.718 6.998 1.00 35.25 79 LYS A CA 1
ATOM 643 C C . LYS A 1 82 ? 17.102 48.519 7.667 1.00 34.52 79 LYS A C 1
ATOM 644 O O . LYS A 1 82 ? 16.324 49.202 6.992 1.00 33.52 79 LYS A O 1
ATOM 650 N N . GLY A 1 83 ? 17.052 48.451 9.000 1.00 34.26 80 GLY A N 1
ATOM 651 C CA . GLY A 1 83 ? 16.030 49.198 9.720 1.00 33.76 80 GLY A CA 1
ATOM 652 C C . GLY A 1 83 ? 14.663 48.755 9.229 1.00 34.21 80 GLY A C 1
ATOM 653 O O . GLY A 1 83 ? 14.368 47.546 9.198 1.00 35.35 80 GLY A O 1
ATOM 654 N N . ASN A 1 84 ? 13.829 49.722 8.868 1.00 34.13 81 ASN A N 1
ATOM 655 C CA . ASN A 1 84 ? 12.516 49.433 8.327 1.00 34.12 81 ASN A CA 1
ATOM 656 C C . ASN A 1 84 ? 12.451 49.304 6.792 1.00 33.39 81 ASN A C 1
ATOM 657 O O . ASN A 1 84 ? 11.365 49.339 6.213 1.00 33.11 81 ASN A O 1
ATOM 662 N N . GLN A 1 85 ? 13.607 49.143 6.144 1.00 32.66 82 GLN A N 1
ATOM 663 C CA . GLN A 1 85 ? 13.694 49.039 4.665 1.00 31.46 82 GLN A CA 1
ATOM 664 C C . GLN A 1 85 ? 14.178 47.658 4.255 1.00 31.84 82 GLN A C 1
ATOM 665 O O . GLN A 1 85 ? 14.867 46.965 5.014 1.00 30.98 82 GLN A O 1
ATOM 671 N N . HIS A 1 86 ? 13.783 47.240 3.060 1.00 31.90 83 HIS A N 1
ATOM 672 C CA . HIS A 1 86 ? 14.289 46.002 2.493 1.00 31.96 83 HIS A CA 1
ATOM 673 C C . HIS A 1 86 ? 14.836 46.409 1.115 1.00 32.03 83 HIS A C 1
ATOM 674 O O . HIS A 1 86 ? 14.172 47.152 0.342 1.00 32.49 83 HIS A O 1
ATOM 681 N N . TRP A 1 87 ? 16.067 45.986 0.846 1.00 31.64 84 TRP A N 1
ATOM 682 C CA . TRP A 1 87 ? 16.808 46.441 -0.319 1.00 31.83 84 TRP A CA 1
ATOM 683 C C . TRP A 1 87 ? 16.986 45.264 -1.292 1.00 32.50 84 TRP A C 1
ATOM 684 O O . TRP A 1 87 ? 17.340 44.169 -0.884 1.00 33.38 84 TRP A O 1
ATOM 695 N N . PHE A 1 88 ? 16.799 45.523 -2.587 1.00 32.61 85 PHE A N 1
ATOM 696 C CA . PHE A 1 88 ? 16.994 44.535 -3.656 1.00 31.89 85 PHE A CA 1
ATOM 697 C C . PHE A 1 88 ? 18.120 45.128 -4.496 1.00 32.01 85 PHE A C 1
ATOM 698 O O . PHE A 1 88 ? 17.990 46.230 -5.028 1.00 31.86 85 PHE A O 1
ATOM 706 N N . ASN A 1 89 ? 19.232 44.402 -4.576 1.00 31.16 86 ASN A N 1
ATOM 707 C CA . ASN A 1 89 ? 20.516 44.984 -4.990 1.00 32.61 86 ASN A CA 1
ATOM 708 C C . ASN A 1 89 ? 21.109 44.294 -6.206 1.00 32.80 86 ASN A C 1
ATOM 709 O O . ASN A 1 89 ? 21.480 43.124 -6.127 1.00 32.91 86 ASN A O 1
ATOM 714 N N . ILE A 1 90 ? 21.234 45.015 -7.313 1.00 32.50 87 ILE A N 1
ATOM 715 C CA . ILE A 1 90 ? 21.842 44.434 -8.517 1.00 31.24 87 ILE A CA 1
ATOM 716 C C . ILE A 1 90 ? 23.198 45.084 -8.643 1.00 32.75 87 ILE A C 1
ATOM 717 O O . ILE A 1 90 ? 23.311 46.316 -8.694 1.00 32.53 87 ILE A O 1
ATOM 722 N N . SER A 1 91 ? 24.230 44.245 -8.665 1.00 32.57 88 SER A N 1
ATOM 723 C CA . SER A 1 91 ? 25.613 44.727 -8.656 1.00 33.17 88 SER A CA 1
ATOM 724 C C . SER A 1 91 ? 26.336 44.230 -9.895 1.00 33.97 88 SER A C 1
ATOM 725 O O . SER A 1 91 ? 26.102 43.088 -10.334 1.00 32.13 88 SER A O 1
ATOM 736 N N . ASN A 1 93 ? 30.540 44.630 -11.684 1.00 33.13 90 ASN A N 1
ATOM 737 C CA . ASN A 1 93 ? 31.930 45.124 -11.716 1.00 32.44 90 ASN A CA 1
ATOM 738 C C . ASN A 1 93 ? 32.413 44.893 -13.161 1.00 32.41 90 ASN A C 1
ATOM 739 O O . ASN A 1 93 ? 32.257 43.788 -13.715 1.00 32.04 90 ASN A O 1
ATOM 744 N N . ILE A 1 94 ? 32.926 45.942 -13.789 1.00 32.60 91 ILE A N 1
ATOM 745 C CA . ILE A 1 94 ? 33.439 45.891 -15.162 1.00 33.26 91 ILE A CA 1
ATOM 746 C C . ILE A 1 94 ? 34.791 46.572 -15.243 1.00 33.13 91 ILE A C 1
ATOM 747 O O . ILE A 1 94 ? 35.085 47.507 -14.472 1.00 33.97 91 ILE A O 1
ATOM 752 N N . VAL A 1 95 ? 35.619 46.116 -16.175 1.00 32.83 92 VAL A N 1
ATOM 753 C CA . VAL A 1 95 ? 36.928 46.719 -16.377 1.00 32.10 92 VAL A CA 1
ATOM 754 C C . VAL A 1 95 ? 36.711 48.050 -17.086 1.00 31.72 92 VAL A C 1
ATOM 755 O O . VAL A 1 95 ? 35.869 48.138 -17.962 1.00 31.64 92 VAL A O 1
ATOM 759 N N . ASN A 1 96 ? 37.447 49.081 -16.691 1.00 32.20 93 ASN A N 1
ATOM 760 C CA . ASN A 1 96 ? 37.339 50.423 -17.317 1.00 32.43 93 ASN A CA 1
ATOM 761 C C . ASN A 1 96 ? 37.844 50.390 -18.774 1.00 32.38 93 ASN A C 1
ATOM 762 O O . ASN A 1 96 ? 38.790 49.644 -19.087 1.00 31.78 93 ASN A O 1
ATOM 767 N N . ASP A 1 97 ? 37.216 51.170 -19.664 1.00 33.24 94 ASP A N 1
ATOM 768 C CA . ASP A 1 97 ? 37.656 51.278 -21.085 1.00 34.91 94 ASP A CA 1
ATOM 769 C C . ASP A 1 97 ? 39.152 51.539 -21.247 1.00 35.45 94 ASP A C 1
ATOM 770 O O . ASP A 1 97 ? 39.751 51.140 -22.247 1.00 34.67 94 ASP A O 1
ATOM 775 N N . HIS A 1 98 ? 39.738 52.219 -20.265 1.00 36.58 95 HIS A N 1
ATOM 776 C CA . HIS A 1 98 ? 41.162 52.555 -20.293 1.00 38.46 95 HIS A CA 1
ATOM 777 C C . HIS A 1 98 ? 42.038 51.303 -20.444 1.00 38.54 95 HIS A C 1
ATOM 778 O O . HIS A 1 98 ? 43.107 51.362 -21.056 1.00 38.59 95 HIS A O 1
ATOM 785 N N . TYR A 1 99 ? 41.560 50.168 -19.939 1.00 38.55 96 TYR A N 1
ATOM 786 C CA . TYR A 1 99 ? 42.354 48.934 -19.926 1.00 39.56 96 TYR A CA 1
ATOM 787 C C . TYR A 1 99 ? 41.965 47.959 -21.022 1.00 40.47 96 TYR A C 1
ATOM 788 O O . TYR A 1 99 ? 42.511 46.851 -21.094 1.00 40.40 96 TYR A O 1
ATOM 797 N N . LEU A 1 100 ? 41.030 48.387 -21.872 1.00 40.85 97 LEU A N 1
ATOM 798 C CA . LEU A 1 100 ? 40.512 47.570 -22.956 1.00 41.32 97 LEU A CA 1
ATOM 799 C C . LEU A 1 100 ? 40.854 48.180 -24.329 1.00 43.00 97 LEU A C 1
ATOM 800 O O . LEU A 1 100 ? 41.211 49.368 -24.433 1.00 42.99 97 LEU A O 1
ATOM 805 N N . GLN A 1 101 ? 40.739 47.361 -25.376 1.00 44.47 98 GLN A N 1
ATOM 806 C CA . GLN A 1 101 ? 41.172 47.744 -26.718 1.00 46.33 98 GLN A CA 1
ATOM 807 C C . GLN A 1 101 ? 40.099 48.472 -27.564 1.00 46.33 98 GLN A C 1
ATOM 808 O O . GLN A 1 101 ? 40.219 49.681 -27.839 1.00 47.22 98 GLN A O 1
ATOM 814 N N . ASP A 1 102 ? 39.069 47.755 -27.985 1.00 45.56 99 ASP A N 1
ATOM 815 C CA . ASP A 1 102 ? 38.002 48.410 -28.735 1.00 45.43 99 ASP A CA 1
ATOM 816 C C . ASP A 1 102 ? 36.735 48.117 -27.993 1.00 44.14 99 ASP A C 1
ATOM 817 O O . ASP A 1 102 ? 36.112 47.078 -28.197 1.00 44.86 99 ASP A O 1
ATOM 822 N N . SER A 1 103 ? 36.383 49.027 -27.096 1.00 42.81 100 SER A N 1
ATOM 823 C CA . SER A 1 103 ? 35.319 48.784 -26.135 1.00 41.55 100 SER A CA 1
ATOM 824 C C . SER A 1 103 ? 34.461 50.022 -25.925 1.00 41.02 100 SER A C 1
ATOM 825 O O . SER A 1 103 ? 34.889 51.160 -26.175 1.00 39.90 100 SER A O 1
ATOM 828 N N . GLN A 1 104 ? 33.235 49.780 -25.494 1.00 40.29 101 GLN A N 1
ATOM 829 C CA . GLN A 1 104 ? 32.341 50.836 -25.037 1.00 40.70 101 GLN A CA 1
ATOM 830 C C . GLN A 1 104 ? 31.696 50.315 -23.763 1.00 39.89 101 GLN A C 1
ATOM 831 O O . GLN A 1 104 ? 30.476 50.205 -23.676 1.00 39.12 101 GLN A O 1
ATOM 837 N N . VAL A 1 105 ? 32.538 49.999 -22.781 1.00 39.13 102 VAL A N 1
ATOM 838 C CA . VAL A 1 105 ? 32.123 49.153 -21.668 1.00 38.93 102 VAL A CA 1
ATOM 839 C C . VAL A 1 105 ? 30.908 49.685 -20.897 1.00 37.83 102 VAL A C 1
ATOM 840 O O . VAL A 1 105 ? 30.046 48.915 -20.484 1.00 37.61 102 VAL A O 1
ATOM 844 N N . LEU A 1 106 ? 30.827 51.000 -20.718 1.00 37.92 103 LEU A N 1
ATOM 845 C CA . LEU A 1 106 ? 29.744 51.580 -19.958 1.00 37.43 103 LEU A CA 1
ATOM 846 C C . LEU A 1 106 ? 28.431 51.406 -20.696 1.00 36.24 103 LEU A C 1
ATOM 847 O O . LEU A 1 106 ? 27.451 50.935 -20.108 1.00 35.99 103 LEU A O 1
ATOM 852 N N . ALA A 1 107 ? 28.433 51.731 -21.988 1.00 33.78 104 ALA A N 1
ATOM 853 C CA . ALA A 1 107 ? 27.248 51.523 -22.825 1.00 33.14 104 ALA A CA 1
ATOM 854 C C . ALA A 1 107 ? 26.813 50.060 -22.848 1.00 32.15 104 ALA A C 1
ATOM 855 O O . ALA A 1 107 ? 25.621 49.753 -22.763 1.00 30.87 104 ALA A O 1
ATOM 857 N N . GLU A 1 108 ? 27.792 49.169 -22.934 1.00 31.09 105 GLU A N 1
ATOM 858 C CA . GLU A 1 108 ? 27.523 47.741 -23.003 1.00 31.57 105 GLU A CA 1
ATOM 859 C C . GLU A 1 108 ? 26.986 47.204 -21.661 1.00 31.22 105 GLU A C 1
ATOM 860 O O . GLU A 1 108 ? 26.025 46.410 -21.630 1.00 30.24 105 GLU A O 1
ATOM 866 N N . ALA A 1 109 ? 27.541 47.688 -20.552 1.00 31.48 106 ALA A N 1
ATOM 867 C CA . ALA A 1 109 ? 27.010 47.284 -19.236 1.00 32.21 106 ALA A CA 1
ATOM 868 C C . ALA A 1 109 ? 25.589 47.783 -19.001 1.00 31.78 106 ALA A C 1
ATOM 869 O O . ALA A 1 109 ? 24.756 47.036 -18.495 1.00 31.90 106 ALA A O 1
ATOM 871 N N . VAL A 1 110 ? 25.298 49.037 -19.345 1.00 31.73 107 VAL A N 1
ATOM 872 C CA . VAL A 1 110 ? 23.931 49.558 -19.170 1.00 32.48 107 VAL A CA 1
ATOM 873 C C . VAL A 1 110 ? 22.940 48.777 -20.021 1.00 32.31 107 VAL A C 1
ATOM 874 O O . VAL A 1 110 ? 21.841 48.502 -19.589 1.00 33.14 107 VAL A O 1
ATOM 878 N N . ASP A 1 111 ? 23.324 48.414 -21.234 1.00 32.19 108 ASP A N 1
ATOM 879 C CA . ASP A 1 111 ? 22.466 47.565 -22.055 1.00 33.55 108 ASP A CA 1
ATOM 880 C C . ASP A 1 111 ? 22.200 46.241 -21.336 1.00 32.78 108 ASP A C 1
ATOM 881 O O . ASP A 1 111 ? 21.079 45.744 -21.333 1.00 33.07 108 ASP A O 1
ATOM 886 N N . PHE A 1 112 ? 23.229 45.670 -20.720 1.00 32.22 109 PHE A N 1
ATOM 887 C CA . PHE A 1 112 ? 23.041 44.393 -20.005 1.00 31.72 109 PHE A CA 1
ATOM 888 C C . PHE A 1 112 ? 22.090 44.543 -18.821 1.00 31.66 109 PHE A C 1
ATOM 889 O O . PHE A 1 112 ? 21.184 43.709 -18.617 1.00 32.65 109 PHE A O 1
ATOM 897 N N . LEU A 1 113 ? 22.284 45.598 -18.040 1.00 31.54 110 LEU A N 1
ATOM 898 C CA . LEU A 1 113 ? 21.316 45.949 -17.007 1.00 31.96 110 LEU A CA 1
ATOM 899 C C . LEU A 1 113 ? 19.895 46.111 -17.552 1.00 32.90 110 LEU A C 1
ATOM 900 O O . LEU A 1 113 ? 18.916 45.675 -16.921 1.00 31.60 110 LEU A O 1
ATOM 905 N N . LYS A 1 114 ? 19.755 46.764 -18.709 1.00 32.66 111 LYS A N 1
ATOM 906 C CA . LYS A 1 114 ? 18.422 46.965 -19.257 1.00 33.36 111 LYS A CA 1
ATOM 907 C C . LYS A 1 114 ? 17.755 45.606 -19.525 1.00 33.66 111 LYS A C 1
ATOM 908 O O . LYS A 1 114 ? 16.516 45.443 -19.308 1.00 33.36 111 LYS A O 1
ATOM 914 N N . GLU A 1 115 ? 18.560 44.664 -20.045 1.00 32.90 112 GLU A N 1
ATOM 915 C CA . GLU A 1 115 ? 18.097 43.294 -20.327 1.00 32.16 112 GLU A CA 1
ATOM 916 C C . GLU A 1 115 ? 17.649 42.613 -19.049 1.00 31.99 112 GLU A C 1
ATOM 917 O O . GLU A 1 115 ? 16.502 42.101 -18.953 1.00 31.45 112 GLU A O 1
ATOM 923 N N . ILE A 1 116 ? 18.530 42.625 -18.054 1.00 31.08 113 ILE A N 1
ATOM 924 C CA . ILE A 1 116 ? 18.211 42.014 -16.749 1.00 32.20 113 ILE A CA 1
ATOM 925 C C . ILE A 1 116 ? 16.945 42.601 -16.086 1.00 32.38 113 ILE A C 1
ATOM 926 O O . ILE A 1 116 ? 16.073 41.870 -15.613 1.00 32.03 113 ILE A O 1
ATOM 931 N N . ILE A 1 117 ? 16.857 43.929 -16.075 1.00 32.57 114 ILE A N 1
ATOM 932 C CA . ILE A 1 117 ? 15.789 44.610 -15.332 1.00 32.55 114 ILE A CA 1
ATOM 933 C C . ILE A 1 117 ? 14.446 44.653 -16.051 1.00 32.67 114 ILE A C 1
ATOM 934 O O . ILE A 1 117 ? 13.393 44.405 -15.434 1.00 33.27 114 ILE A O 1
ATOM 939 N N . PHE A 1 118 ? 14.487 44.927 -17.352 1.00 32.05 115 PHE A N 1
ATOM 940 C CA . PHE A 1 118 ? 13.280 45.125 -18.141 1.00 32.08 115 PHE A CA 1
ATOM 941 C C . PHE A 1 118 ? 12.900 43.964 -19.055 1.00 31.62 115 PHE A C 1
ATOM 942 O O . PHE A 1 118 ? 11.822 43.966 -19.647 1.00 30.80 115 PHE A O 1
ATOM 950 N N . ALA A 1 119 ? 13.782 42.980 -19.193 1.00 30.76 116 ALA A N 1
ATOM 951 C CA . ALA A 1 119 ? 13.455 41.819 -20.020 1.00 31.20 116 ALA A CA 1
ATOM 952 C C . ALA A 1 119 ? 13.734 40.541 -19.251 1.00 30.30 116 ALA A C 1
ATOM 953 O O . ALA A 1 119 ? 14.531 39.719 -19.687 1.00 30.29 116 ALA A O 1
ATOM 955 N N . PRO A 1 120 ? 13.064 40.368 -18.095 1.00 30.72 117 PRO A N 1
ATOM 956 C CA . PRO A 1 120 ? 13.259 39.133 -17.346 1.00 30.19 117 PRO A CA 1
ATOM 957 C C . PRO A 1 120 ? 12.610 37.974 -18.091 1.00 29.61 117 PRO A C 1
ATOM 958 O O . PRO A 1 120 ? 11.875 38.193 -19.067 1.00 29.56 117 PRO A O 1
ATOM 962 N N . ASN A 1 121 ? 12.864 36.764 -17.620 1.00 29.82 118 ASN A N 1
ATOM 963 C CA . ASN A 1 121 ? 12.428 35.562 -18.303 1.00 30.19 118 ASN A CA 1
ATOM 964 C C . ASN A 1 121 ? 10.972 35.237 -17.933 1.00 29.87 118 ASN A C 1
ATOM 965 O O . ASN A 1 121 ? 10.685 34.249 -17.253 1.00 29.13 118 ASN A O 1
ATOM 970 N N . ILE A 1 122 ? 10.070 36.116 -18.362 1.00 29.84 119 ILE A N 1
ATOM 971 C CA . ILE A 1 122 ? 8.645 35.967 -18.095 1.00 30.44 119 ILE A CA 1
ATOM 972 C C . ILE A 1 122 ? 7.952 35.773 -19.422 1.00 31.24 119 ILE A C 1
ATOM 973 O O . ILE A 1 122 ? 8.248 36.508 -20.394 1.00 31.47 119 ILE A O 1
ATOM 978 N N . GLN A 1 123 ? 7.058 34.776 -19.480 1.00 31.23 120 GLN A N 1
ATOM 979 C CA . GLN A 1 123 ? 6.221 34.543 -20.656 1.00 32.22 120 GLN A CA 1
ATOM 980 C C . GLN A 1 123 ? 4.762 34.559 -20.281 1.00 32.00 120 GLN A C 1
ATOM 981 O O . GLN A 1 123 ? 4.340 33.843 -19.363 1.00 31.75 120 GLN A O 1
ATOM 987 N N . ALA A 1 124 ? 3.985 35.359 -21.005 1.00 32.32 121 ALA A N 1
ATOM 988 C CA . ALA A 1 124 ? 2.543 35.537 -20.709 1.00 32.07 121 ALA A CA 1
ATOM 989 C C . ALA A 1 124 ? 2.273 35.583 -19.202 1.00 32.06 121 ALA A C 1
ATOM 990 O O . ALA A 1 124 ? 1.472 34.809 -18.658 1.00 32.28 121 ALA A O 1
ATOM 992 N N . GLY A 1 125 ? 2.970 36.500 -18.535 1.00 31.60 122 GLY A N 1
ATOM 993 C CA . GLY A 1 125 ? 2.771 36.809 -17.123 1.00 31.57 122 GLY A CA 1
ATOM 994 C C . GLY A 1 125 ? 3.273 35.866 -16.066 1.00 31.36 122 GLY A C 1
ATOM 995 O O . GLY A 1 125 ? 2.928 36.035 -14.892 1.00 32.51 122 GLY A O 1
ATOM 996 N N . GLN A 1 126 ? 4.042 34.843 -16.445 1.00 30.17 123 GLN A N 1
ATOM 997 C CA . GLN A 1 126 ? 4.651 33.946 -15.453 1.00 30.18 123 GLN A CA 1
ATOM 998 C C . GLN A 1 126 ? 6.117 33.728 -15.760 1.00 30.30 123 GLN A C 1
ATOM 999 O O . GLN A 1 126 ? 6.502 33.619 -16.938 1.00 29.35 123 GLN A O 1
ATOM 1005 N N . PHE A 1 127 ? 6.953 33.677 -14.722 1.00 30.53 124 PHE A N 1
ATOM 1006 C CA . PHE A 1 127 ? 8.317 33.229 -14.940 1.00 31.56 124 PHE A CA 1
ATOM 1007 C C . PHE A 1 127 ? 8.360 31.864 -15.622 1.00 31.85 124 PHE A C 1
ATOM 1008 O O . PHE A 1 127 ? 7.507 31.021 -15.394 1.00 31.13 124 PHE A O 1
ATOM 1016 N N . GLU A 1 128 ? 9.348 31.671 -16.479 1.00 32.62 125 GLU A N 1
ATOM 1017 C CA . GLU A 1 128 ? 9.575 30.386 -17.117 1.00 32.97 125 GLU A CA 1
ATOM 1018 C C . GLU A 1 128 ? 9.598 29.284 -16.030 1.00 33.66 125 GLU A C 1
ATOM 1019 O O . GLU A 1 128 ? 10.241 29.456 -14.981 1.00 31.83 125 GLU A O 1
ATOM 1025 N N . ALA A 1 129 ? 8.866 28.194 -16.280 1.00 33.28 126 ALA A N 1
ATOM 1026 C CA . ALA A 1 129 ? 8.558 27.196 -15.247 1.00 34.75 126 ALA A CA 1
ATOM 1027 C C . ALA A 1 129 ? 9.772 26.399 -14.764 1.00 35.55 126 ALA A C 1
ATOM 1028 O O . ALA A 1 129 ? 9.929 26.136 -13.562 1.00 35.73 126 ALA A O 1
ATOM 1030 N N . GLU A 1 130 ? 10.635 25.988 -15.688 1.00 36.25 127 GLU A N 1
ATOM 1031 C CA . GLU A 1 130 ? 11.785 25.211 -15.277 1.00 36.71 127 GLU A CA 1
ATOM 1032 C C . GLU A 1 130 ? 12.633 26.059 -14.388 1.00 35.70 127 GLU A C 1
ATOM 1033 O O . GLU A 1 130 ? 13.094 25.615 -13.327 1.00 34.92 127 GLU A O 1
ATOM 1039 N N . THR A 1 131 ? 12.835 27.304 -14.811 1.00 35.33 128 THR A N 1
ATOM 1040 C CA . THR A 1 131 ? 13.693 28.217 -14.075 1.00 33.99 128 THR A CA 1
ATOM 1041 C C . THR A 1 131 ? 13.073 28.500 -12.718 1.00 33.82 128 THR A C 1
ATOM 1042 O O . THR A 1 131 ? 13.778 28.513 -11.695 1.00 33.27 128 THR A O 1
ATOM 1046 N N . PHE A 1 132 ? 11.758 28.716 -12.700 1.00 32.27 129 PHE A N 1
ATOM 1047 C CA . PHE A 1 132 ? 11.090 29.047 -11.459 1.00 32.01 129 PHE A CA 1
ATOM 1048 C C . PHE A 1 132 ? 11.193 27.917 -10.432 1.00 32.05 129 PHE A C 1
ATOM 1049 O O . PHE A 1 132 ? 11.509 28.130 -9.270 1.00 31.49 129 PHE A O 1
ATOM 1057 N N . GLN A 1 133 ? 10.866 26.707 -10.852 1.00 32.90 130 GLN A N 1
ATOM 1058 C CA . GLN A 1 133 ? 10.899 25.583 -9.927 1.00 34.72 130 GLN A CA 1
ATOM 1059 C C . GLN A 1 133 ? 12.307 25.322 -9.378 1.00 34.77 130 GLN A C 1
ATOM 1060 O O . GLN A 1 133 ? 12.468 25.090 -8.172 1.00 35.16 130 GLN A O 1
ATOM 1066 N N . ARG A 1 134 ? 13.316 25.368 -10.254 1.00 33.95 131 ARG A N 1
ATOM 1067 C CA . ARG A 1 134 ? 14.709 25.237 -9.842 1.00 34.99 131 ARG A CA 1
ATOM 1068 C C . ARG A 1 134 ? 15.092 26.262 -8.773 1.00 34.26 131 ARG A C 1
ATOM 1069 O O . ARG A 1 134 ? 15.676 25.889 -7.740 1.00 34.29 131 ARG A O 1
ATOM 1077 N N . GLU A 1 135 ? 14.777 27.539 -9.008 1.00 32.44 132 GLU A N 1
ATOM 1078 C CA . GLU A 1 135 ? 15.167 28.601 -8.051 1.00 32.77 132 GLU A CA 1
ATOM 1079 C C . GLU A 1 135 ? 14.390 28.538 -6.736 1.00 31.82 132 GLU A C 1
ATOM 1080 O O . GLU A 1 135 ? 14.930 28.852 -5.662 1.00 32.50 132 GLU A O 1
ATOM 1086 N N . LYS A 1 136 ? 13.125 28.133 -6.825 1.00 31.38 133 LYS A N 1
ATOM 1087 C CA . LYS A 1 136 ? 12.300 27.931 -5.634 1.00 31.44 133 LYS A CA 1
ATOM 1088 C C . LYS A 1 136 ? 12.907 26.803 -4.754 1.00 31.98 133 LYS A C 1
ATOM 1089 O O . LYS A 1 136 ? 13.088 26.980 -3.542 1.00 31.63 133 LYS A O 1
ATOM 1095 N N . GLU A 1 137 ? 13.198 25.663 -5.379 1.00 32.46 134 GLU A N 1
ATOM 1096 C CA . GLU A 1 137 ? 13.877 24.546 -4.725 1.00 34.59 134 GLU A CA 1
ATOM 1097 C C . GLU A 1 137 ? 15.231 24.977 -4.134 1.00 33.83 134 GLU A C 1
ATOM 1098 O O . GLU A 1 137 ? 15.540 24.574 -3.011 1.00 34.29 134 GLU A O 1
ATOM 1104 N N . ASN A 1 138 ? 16.016 25.787 -4.870 1.00 33.25 135 ASN A N 1
ATOM 1105 C CA . ASN A 1 138 ? 17.315 26.294 -4.380 1.00 34.04 135 ASN A CA 1
ATOM 1106 C C . ASN A 1 138 ? 17.158 27.174 -3.151 1.00 33.96 135 ASN A C 1
ATOM 1107 O O . ASN A 1 138 ? 17.904 27.028 -2.189 1.00 33.20 135 ASN A O 1
ATOM 1112 N N . LEU A 1 139 ? 16.162 28.061 -3.174 1.00 32.67 136 LEU A N 1
ATOM 1113 C CA . LEU A 1 139 ? 15.934 28.928 -2.045 1.00 31.50 136 LEU A CA 1
ATOM 1114 C C . LEU A 1 139 ? 15.452 28.141 -0.839 1.00 31.73 136 LEU A C 1
ATOM 1115 O O . LEU A 1 139 ? 15.872 28.396 0.263 1.00 31.78 136 LEU A O 1
ATOM 1120 N N . LYS A 1 140 ? 14.594 27.155 -1.046 1.00 32.59 137 LYS A N 1
ATOM 1121 C CA . LYS A 1 140 ? 14.172 26.333 0.058 1.00 32.71 137 LYS A CA 1
ATOM 1122 C C . LYS A 1 140 ? 15.382 25.637 0.706 1.00 33.14 137 LYS A C 1
ATOM 1123 O O . LYS A 1 140 ? 15.500 25.578 1.950 1.00 31.70 137 LYS A O 1
ATOM 1129 N N . ALA A 1 141 ? 16.282 25.116 -0.135 1.00 33.28 138 ALA A N 1
ATOM 1130 C CA . ALA A 1 141 ? 17.493 24.457 0.361 1.00 33.96 138 ALA A CA 1
ATOM 1131 C C . ALA A 1 141 ? 18.327 25.438 1.205 1.00 34.49 138 ALA A C 1
ATOM 1132 O O . ALA A 1 141 ? 18.796 25.102 2.278 1.00 33.63 138 ALA A O 1
ATOM 1134 N N . TYR A 1 142 ? 18.475 26.661 0.717 1.00 34.40 139 TYR A N 1
ATOM 1135 C CA . TYR A 1 142 ? 19.202 27.699 1.454 1.00 37.05 139 TYR A CA 1
ATOM 1136 C C . TYR A 1 142 ? 18.589 28.032 2.803 1.00 36.11 139 TYR A C 1
ATOM 1137 O O . TYR A 1 142 ? 19.297 28.080 3.820 1.00 35.98 139 TYR A O 1
ATOM 1146 N N . LEU A 1 143 ? 17.279 28.257 2.818 1.00 35.36 140 LEU A N 1
ATOM 1147 C CA . LEU A 1 143 ? 16.572 28.571 4.064 1.00 35.13 140 LEU A CA 1
ATOM 1148 C C . LEU A 1 143 ? 16.644 27.394 5.011 1.00 35.44 140 LEU A C 1
ATOM 1149 O O . LEU A 1 143 ? 16.821 27.582 6.208 1.00 35.63 140 LEU A O 1
ATOM 1154 N N . GLU A 1 144 ? 16.540 26.171 4.492 1.00 36.28 141 GLU A N 1
ATOM 1155 C CA . GLU A 1 144 ? 16.743 24.993 5.351 1.00 37.28 141 GLU A CA 1
ATOM 1156 C C . GLU A 1 144 ? 18.154 24.867 5.969 1.00 38.53 141 GLU A C 1
ATOM 1157 O O . GLU A 1 144 ? 18.271 24.476 7.129 1.00 37.96 141 GLU A O 1
ATOM 1163 N N . SER A 1 145 ? 19.205 25.223 5.220 1.00 39.36 142 SER A N 1
ATOM 1164 C CA . SER A 1 145 ? 20.564 25.244 5.781 1.00 41.23 142 SER A CA 1
ATOM 1165 C C . SER A 1 145 ? 20.721 26.345 6.850 1.00 42.20 142 SER A C 1
ATOM 1166 O O . SER A 1 145 ? 21.345 26.139 7.887 1.00 42.73 142 SER A O 1
ATOM 1169 N N . ILE A 1 146 ? 20.132 27.506 6.608 1.00 43.64 143 ILE A N 1
ATOM 1170 C CA . ILE A 1 146 ? 20.081 28.554 7.629 1.00 45.56 143 ILE A CA 1
ATOM 1171 C C . ILE A 1 146 ? 19.548 28.017 8.951 1.00 45.61 143 ILE A C 1
ATOM 1172 O O . ILE A 1 146 ? 20.206 28.123 9.976 1.00 46.77 143 ILE A O 1
ATOM 1177 N N . VAL A 1 147 ? 18.368 27.415 8.899 1.00 46.06 144 VAL A N 1
ATOM 1178 C CA . VAL A 1 147 ? 17.672 26.865 10.056 1.00 46.73 144 VAL A CA 1
ATOM 1179 C C . VAL A 1 147 ? 18.406 25.678 10.711 1.00 46.02 144 VAL A C 1
ATOM 1180 O O . VAL A 1 147 ? 18.239 25.427 11.905 1.00 45.58 144 VAL A O 1
ATOM 1184 N N . GLU A 1 148 ? 19.226 24.962 9.940 1.00 45.25 145 GLU A N 1
ATOM 1185 C CA . GLU A 1 148 ? 20.035 23.864 10.492 1.00 45.12 145 GLU A CA 1
ATOM 1186 C C . GLU A 1 148 ? 21.231 24.312 11.327 1.00 43.42 145 GLU A C 1
ATOM 1187 O O . GLU A 1 148 ? 21.778 23.532 12.104 1.00 42.84 145 GLU A O 1
ATOM 1193 N N . ASP A 1 149 ? 21.672 25.543 11.130 1.00 41.87 146 ASP A N 1
ATOM 1194 C CA . ASP A 1 149 ? 22.693 26.098 12.004 1.00 40.62 146 ASP A CA 1
ATOM 1195 C C . ASP A 1 149 ? 21.987 26.639 13.234 1.00 39.57 146 ASP A C 1
ATOM 1196 O O . ASP A 1 149 ? 21.268 27.660 13.166 1.00 38.31 146 ASP A O 1
ATOM 1201 N N . LYS A 1 150 ? 22.178 25.956 14.356 1.00 38.58 147 LYS A N 1
ATOM 1202 C CA . LYS A 1 150 ? 21.389 26.245 15.563 1.00 38.96 147 LYS A CA 1
ATOM 1203 C C . LYS A 1 150 ? 21.669 27.596 16.217 1.00 38.98 147 LYS A C 1
ATOM 1204 O O . LYS A 1 150 ? 20.781 28.169 16.869 1.00 39.46 147 LYS A O 1
ATOM 1210 N N . GLN A 1 151 ? 22.883 28.099 16.054 1.00 38.38 148 GLN A N 1
ATOM 1211 C CA . GLN A 1 151 ? 23.198 29.462 16.489 1.00 39.08 148 GLN A CA 1
ATOM 1212 C C . GLN A 1 151 ? 22.383 30.483 15.697 1.00 37.65 148 GLN A C 1
ATOM 1213 O O . GLN A 1 151 ? 21.784 31.364 16.288 1.00 36.62 148 GLN A O 1
ATOM 1219 N N . THR A 1 152 ? 22.359 30.337 14.370 1.00 36.85 149 THR A N 1
ATOM 1220 C CA . THR A 1 152 ? 21.603 31.206 13.493 1.00 36.66 149 THR A CA 1
ATOM 1221 C C . THR A 1 152 ? 20.120 31.068 13.808 1.00 35.76 149 THR A C 1
ATOM 1222 O O . THR A 1 152 ? 19.441 32.073 13.970 1.00 34.90 149 THR A O 1
ATOM 1226 N N . TYR A 1 153 ? 19.632 29.836 13.928 1.00 35.30 150 TYR A N 1
ATOM 1227 C CA . TYR A 1 153 ? 18.235 29.614 14.262 1.00 35.35 150 TYR A CA 1
ATOM 1228 C C . TYR A 1 153 ? 17.821 30.373 15.555 1.00 34.91 150 TYR A C 1
ATOM 1229 O O . TYR A 1 153 ? 16.805 31.076 15.582 1.00 34.95 150 TYR A O 1
ATOM 1238 N N . ALA A 1 154 ? 18.616 30.207 16.609 1.00 32.64 151 ALA A N 1
ATOM 1239 C CA . ALA A 1 154 ? 18.325 30.792 17.905 1.00 31.83 151 ALA A CA 1
ATOM 1240 C C . ALA A 1 154 ? 18.386 32.318 17.859 1.00 31.12 151 ALA A C 1
ATOM 1241 O O . ALA A 1 154 ? 17.657 32.984 18.604 1.00 30.98 151 ALA A O 1
ATOM 1243 N N . SER A 1 155 ? 19.216 32.865 16.973 1.00 32.00 152 SER A N 1
ATOM 1244 C CA . SER A 1 155 ? 19.307 34.323 16.787 1.00 32.37 152 SER A CA 1
ATOM 1245 C C . SER A 1 155 ? 18.052 34.865 16.119 1.00 32.59 152 SER A C 1
ATOM 1246 O O . SER A 1 155 ? 17.487 35.864 16.523 1.00 32.35 152 SER A O 1
ATOM 1249 N N . LEU A 1 156 ? 17.627 34.196 15.066 1.00 32.90 153 LEU A N 1
ATOM 1250 C CA . LEU A 1 156 ? 16.374 34.523 14.408 1.00 32.61 153 LEU A CA 1
ATOM 1251 C C . LEU A 1 156 ? 15.158 34.383 15.338 1.00 31.81 153 LEU A C 1
ATOM 1252 O O . LEU A 1 156 ? 14.234 35.210 15.297 1.00 30.93 153 LEU A O 1
ATOM 1257 N N . ALA A 1 157 ? 15.153 33.338 16.156 1.00 30.44 154 ALA A N 1
ATOM 1258 C CA . ALA A 1 157 ? 14.052 33.102 17.078 1.00 30.35 154 ALA A CA 1
ATOM 1259 C C . ALA A 1 157 ? 14.016 34.189 18.148 1.00 29.85 154 ALA A C 1
ATOM 1260 O O . ALA A 1 157 ? 12.941 34.618 18.564 1.00 28.35 154 ALA A O 1
ATOM 1262 N N . LEU A 1 158 ? 15.190 34.614 18.607 1.00 28.65 155 LEU A N 1
ATOM 1263 C CA . LEU A 1 158 ? 15.253 35.721 19.552 1.00 28.64 155 LEU A CA 1
ATOM 1264 C C . LEU A 1 158 ? 14.631 36.964 18.919 1.00 28.79 155 LEU A C 1
ATOM 1265 O O . LEU A 1 158 ? 13.826 37.645 19.539 1.00 27.92 155 LEU A O 1
ATOM 1270 N N . GLN A 1 159 ? 15.040 37.256 17.691 1.00 29.71 156 GLN A N 1
ATOM 1271 C CA . GLN A 1 159 ? 14.474 38.398 16.970 1.00 32.45 156 GLN A CA 1
ATOM 1272 C C . GLN A 1 159 ? 12.941 38.343 16.827 1.00 32.10 156 GLN A C 1
ATOM 1273 O O . GLN A 1 159 ? 12.252 39.378 16.988 1.00 30.75 156 GLN A O 1
ATOM 1279 N N . SER A 1 160 ? 12.393 37.144 16.567 1.00 32.56 157 SER A N 1
ATOM 1280 C CA . SER A 1 160 ? 10.925 36.979 16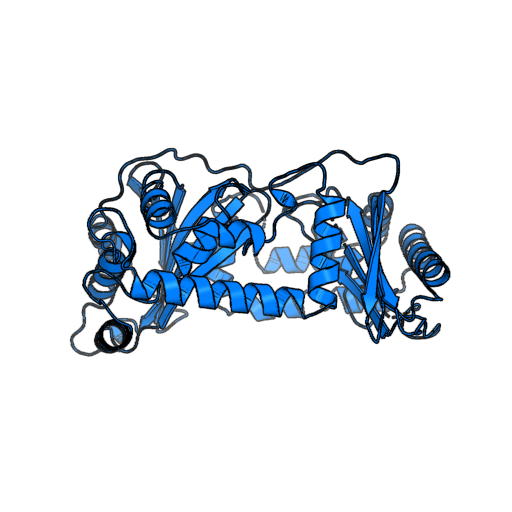.485 1.00 33.38 157 SER A CA 1
ATOM 1281 C C . SER A 1 160 ? 10.238 37.360 17.783 1.00 32.48 157 SER A C 1
ATOM 1282 O O . SER A 1 160 ? 9.145 37.910 17.752 1.00 32.57 157 SER A O 1
ATOM 1285 N N . VAL A 1 161 ? 10.871 37.052 18.915 1.00 31.41 158 VAL A N 1
ATOM 1286 C CA . VAL A 1 161 ? 10.321 37.372 20.228 1.00 30.25 158 VAL A CA 1
ATOM 1287 C C . VAL A 1 161 ? 10.468 38.866 20.454 1.00 29.32 158 VAL A C 1
ATOM 1288 O O . VAL A 1 161 ? 9.473 39.549 20.745 1.00 27.59 158 VAL A O 1
ATOM 1292 N N . TYR A 1 162 ? 11.689 39.376 20.290 1.00 27.25 159 TYR A N 1
ATOM 1293 C CA . TYR A 1 162 ? 11.931 40.820 20.515 1.00 27.67 159 TYR A CA 1
ATOM 1294 C C . TYR A 1 162 ? 10.971 41.689 19.686 1.00 27.51 159 TYR A C 1
ATOM 1295 O O . TYR A 1 162 ? 10.373 42.639 20.206 1.00 28.07 159 TYR A O 1
ATOM 1304 N N . PHE A 1 163 ? 10.828 41.353 18.404 1.00 28.16 160 PHE A N 1
ATOM 1305 C CA . PHE A 1 163 ? 9.984 42.113 17.455 1.00 29.38 160 PHE A CA 1
ATOM 1306 C C . PHE A 1 163 ? 8.568 41.567 17.286 1.00 30.34 160 PHE A C 1
ATOM 1307 O O . PHE A 1 163 ? 7.935 41.730 16.241 1.00 30.49 160 PHE A O 1
ATOM 1315 N N . ASN A 1 164 ? 8.081 40.914 18.314 1.00 32.19 161 ASN A N 1
ATOM 1316 C CA . ASN A 1 164 ? 6.839 40.170 18.217 1.00 35.15 161 ASN A CA 1
ATOM 1317 C C . ASN A 1 164 ? 5.671 41.106 17.957 1.00 36.67 161 ASN A C 1
ATOM 1318 O O . ASN A 1 164 ? 4.654 40.685 17.422 1.00 37.46 161 ASN A O 1
ATOM 1323 N N . GLN A 1 165 ? 5.821 42.384 18.306 1.00 38.59 162 GLN A N 1
ATOM 1324 C CA . GLN A 1 165 ? 4.723 43.328 18.061 1.00 41.24 162 GLN A CA 1
ATOM 1325 C C . GLN A 1 165 ? 4.638 43.733 16.568 1.00 40.89 162 GLN A C 1
ATOM 1326 O O . GLN A 1 165 ? 3.640 44.324 16.135 1.00 41.84 162 GLN A O 1
ATOM 1332 N N . SER A 1 166 ? 5.647 43.350 15.779 1.00 39.64 163 SER A N 1
ATOM 1333 C CA . SER A 1 166 ? 5.686 43.723 14.375 1.00 38.98 163 SER A CA 1
ATOM 1334 C C . SER A 1 166 ? 5.722 42.510 13.455 1.00 38.91 163 SER A C 1
ATOM 1335 O O . SER A 1 166 ? 6.744 41.785 13.402 1.00 38.64 163 SER A O 1
ATOM 1338 N N . GLU A 1 167 ? 4.652 42.322 12.676 1.00 38.02 164 GLU A N 1
ATOM 1339 C CA . GLU A 1 167 ? 4.636 41.211 11.715 1.00 38.63 164 GLU A CA 1
ATOM 1340 C C . GLU A 1 167 ? 5.761 41.296 10.656 1.00 37.27 164 GLU A C 1
ATOM 1341 O O . GLU A 1 167 ? 6.177 40.278 10.105 1.00 37.58 164 GLU A O 1
ATOM 1347 N N . ASP A 1 168 ? 6.269 42.503 10.403 1.00 35.57 165 ASP A N 1
ATOM 1348 C CA . ASP A 1 168 ? 7.332 42.687 9.414 1.00 34.77 165 ASP A CA 1
ATOM 1349 C C . ASP A 1 168 ? 8.718 42.422 9.971 1.00 34.15 165 ASP A C 1
ATOM 1350 O O . ASP A 1 168 ? 9.544 41.766 9.332 1.00 33.80 165 ASP A O 1
ATOM 1355 N N . GLN A 1 169 ? 8.996 42.949 11.161 1.00 34.00 166 GLN A N 1
ATOM 1356 C CA . GLN A 1 169 ? 10.361 42.900 11.697 1.00 35.26 166 GLN A CA 1
ATOM 1357 C C . GLN A 1 169 ? 10.744 41.533 12.246 1.00 35.85 166 GLN A C 1
ATOM 1358 O O . GLN A 1 169 ? 11.922 41.258 12.432 1.00 35.67 166 GLN A O 1
ATOM 1364 N N . LYS A 1 170 ? 9.742 40.692 12.523 1.00 36.05 167 LYS A N 1
ATOM 1365 C CA . LYS A 1 170 ? 10.003 39.319 12.974 1.00 37.58 167 LYS A CA 1
ATOM 1366 C C . LYS A 1 170 ? 10.496 38.376 11.859 1.00 38.54 167 LYS A C 1
ATOM 1367 O O . LYS A 1 170 ? 10.926 37.247 12.123 1.00 38.83 167 LYS A O 1
ATOM 1373 N N . ILE A 1 171 ? 10.507 38.876 10.626 1.00 38.84 168 ILE A N 1
ATOM 1374 C CA . ILE A 1 171 ? 10.946 38.125 9.449 1.00 39.23 168 ILE A CA 1
ATOM 1375 C C . ILE A 1 171 ? 12.382 38.508 9.058 1.00 39.02 168 ILE A C 1
ATOM 1376 O O . ILE A 1 171 ? 12.678 39.716 8.899 1.00 38.81 168 ILE A O 1
ATOM 1381 N N . PRO A 1 172 ? 13.257 37.492 8.832 1.00 38.87 169 PRO A N 1
ATOM 1382 C CA . PRO A 1 172 ? 14.615 37.749 8.341 1.00 38.35 169 PRO A CA 1
ATOM 1383 C C . PRO A 1 172 ? 14.623 38.308 6.924 1.00 38.76 169 PRO A C 1
ATOM 1384 O O . PRO A 1 172 ? 13.649 38.169 6.177 1.00 38.20 169 PRO A O 1
ATOM 1388 N N . SER A 1 173 ? 15.725 38.947 6.559 1.00 39.56 170 SER A N 1
ATOM 1389 C CA . SER A 1 173 ? 15.853 39.563 5.253 1.00 40.13 170 SER A CA 1
ATOM 1390 C C . SER A 1 173 ? 15.578 38.610 4.076 1.00 39.56 170 SER A C 1
ATOM 1391 O O . SER A 1 173 ? 15.223 39.076 3.001 1.00 40.09 170 SER A O 1
ATOM 1394 N N . PHE A 1 174 ? 15.779 37.295 4.280 1.00 38.65 171 PHE A N 1
ATOM 1395 C CA . PHE A 1 174 ? 15.665 36.294 3.218 1.00 37.89 171 PHE A CA 1
ATOM 1396 C C . PHE A 1 174 ? 14.366 35.502 3.280 1.00 37.62 171 PHE A C 1
ATOM 1397 O O . PHE A 1 174 ? 14.192 34.532 2.530 1.00 38.79 171 PHE A O 1
ATOM 1405 N N . GLY A 1 175 ? 13.455 35.914 4.159 1.00 36.93 172 GLY A N 1
ATOM 1406 C CA . GLY A 1 175 ? 12.132 35.313 4.227 1.00 36.66 172 GLY A CA 1
ATOM 1407 C C . GLY A 1 175 ? 12.087 34.010 4.988 1.00 36.21 172 GLY A C 1
ATOM 1408 O O . GLY A 1 175 ? 13.006 33.683 5.738 1.00 35.58 172 GLY A O 1
ATOM 1409 N N . THR A 1 176 ? 11.011 33.252 4.806 1.00 36.09 173 THR A N 1
ATOM 1410 C CA . THR A 1 176 ? 10.866 32.006 5.552 1.00 36.29 173 THR A CA 1
ATOM 1411 C C . THR A 1 176 ? 10.407 30.898 4.629 1.00 36.50 173 THR A C 1
ATOM 1412 O O . THR A 1 176 ? 9.832 31.160 3.566 1.00 35.75 173 THR A O 1
ATOM 1416 N N . VAL A 1 177 ? 10.610 29.659 5.057 1.00 35.83 174 VAL A N 1
ATOM 1417 C CA . VAL A 1 177 ? 10.186 28.503 4.249 1.00 36.23 174 VAL A CA 1
ATOM 1418 C C . VAL A 1 177 ? 8.659 28.454 4.053 1.00 36.60 174 VAL A C 1
ATOM 1419 O O . VAL A 1 177 ? 8.177 28.147 2.957 1.00 35.27 174 VAL A O 1
ATOM 1423 N N . ALA A 1 178 ? 7.917 28.766 5.119 1.00 37.28 175 ALA A N 1
ATOM 1424 C CA . ALA A 1 178 ? 6.450 28.803 5.070 1.00 37.76 175 ALA A CA 1
ATOM 1425 C C . ALA A 1 178 ? 5.939 29.808 4.030 1.00 37.35 175 ALA A C 1
ATOM 1426 O O . ALA A 1 178 ? 5.015 29.520 3.272 1.00 38.00 175 ALA A O 1
ATOM 1428 N N . ALA A 1 179 ? 6.549 30.983 3.989 1.00 37.31 176 ALA A N 1
ATOM 1429 C CA . ALA A 1 179 ? 6.168 31.999 3.028 1.00 36.59 176 ALA A CA 1
ATOM 1430 C C . ALA A 1 179 ? 6.541 31.556 1.615 1.00 36.59 176 ALA A C 1
ATOM 1431 O O . ALA A 1 179 ? 5.776 31.738 0.661 1.00 37.25 176 ALA A O 1
ATOM 1433 N N . LEU A 1 180 ? 7.696 30.907 1.488 1.00 35.77 177 LEU A N 1
ATOM 1434 C CA . LEU A 1 180 ? 8.162 30.451 0.186 1.00 34.81 177 LEU A CA 1
ATOM 1435 C C . LEU A 1 180 ? 7.213 29.428 -0.457 1.00 34.04 177 LEU A C 1
ATOM 1436 O O . LEU A 1 180 ? 6.977 29.463 -1.678 1.00 33.72 177 LEU A O 1
ATOM 1441 N N . ALA A 1 181 ? 6.690 28.518 0.358 1.00 33.46 178 ALA A N 1
ATOM 1442 C CA . ALA A 1 181 ? 5.878 27.394 -0.122 1.00 33.76 178 ALA A CA 1
ATOM 1443 C C . ALA A 1 181 ? 4.730 27.825 -1.027 1.00 33.73 178 ALA A C 1
ATOM 1444 O O . ALA A 1 181 ? 4.388 27.113 -1.982 1.00 33.54 178 ALA A O 1
ATOM 1446 N N . GLU A 1 182 ? 4.120 28.963 -0.693 1.00 32.90 179 GLU A N 1
ATOM 1447 C CA . GLU A 1 182 ? 2.928 29.457 -1.389 1.00 32.88 179 GLU A CA 1
ATOM 1448 C C . GLU A 1 182 ? 3.253 30.240 -2.655 1.00 32.65 179 GLU A C 1
ATOM 1449 O O . GLU A 1 182 ? 2.361 30.492 -3.469 1.00 31.31 179 GLU A O 1
ATOM 1455 N N . GLU A 1 183 ? 4.523 30.625 -2.810 1.00 31.96 180 GLU A N 1
ATOM 1456 C CA . GLU A 1 183 ? 4.932 31.447 -3.954 1.00 32.42 180 GLU A CA 1
ATOM 1457 C C . GLU A 1 183 ? 5.015 30.646 -5.255 1.00 31.60 180 GLU A C 1
ATOM 1458 O O . GLU A 1 183 ? 5.392 29.470 -5.253 1.00 31.79 180 GLU A O 1
ATOM 1464 N N . THR A 1 184 ? 4.612 31.277 -6.361 1.00 30.99 181 THR A N 1
ATOM 1465 C CA . THR A 1 184 ? 4.527 30.597 -7.661 1.00 30.08 181 THR A CA 1
ATOM 1466 C C . THR A 1 184 ? 5.091 31.490 -8.760 1.00 30.41 181 THR A C 1
ATOM 1467 O O . THR A 1 184 ? 5.390 32.667 -8.527 1.00 29.03 181 THR A O 1
ATOM 1471 N N . ALA A 1 185 ? 5.199 30.910 -9.957 1.00 30.89 182 ALA A N 1
ATOM 1472 C CA . ALA A 1 185 ? 5.700 31.607 -11.134 1.00 31.59 182 ALA A CA 1
ATOM 1473 C C . ALA A 1 185 ? 4.867 32.835 -11.449 1.00 31.20 182 ALA A C 1
ATOM 1474 O O . ALA A 1 185 ? 5.414 33.863 -11.826 1.00 31.73 182 ALA A O 1
ATOM 1476 N N . ALA A 1 186 ? 3.553 32.733 -11.241 1.00 30.08 183 ALA A N 1
ATOM 1477 C CA . ALA A 1 186 ? 2.624 33.868 -11.394 1.00 30.81 183 ALA A CA 1
ATOM 1478 C C . ALA A 1 186 ? 2.783 34.949 -10.316 1.00 30.49 183 ALA A C 1
ATOM 1479 O O . ALA A 1 186 ? 2.861 36.116 -10.645 1.00 30.90 183 ALA A O 1
ATOM 1481 N N . SER A 1 187 ? 2.780 34.558 -9.038 1.00 30.66 184 SER A N 1
ATOM 1482 C CA . SER A 1 187 ? 2.968 35.491 -7.940 1.00 30.84 184 SER A CA 1
ATOM 1483 C C . SER A 1 187 ? 4.274 36.285 -8.069 1.00 30.69 184 SER A C 1
ATOM 1484 O O . SER A 1 187 ? 4.311 37.516 -7.808 1.00 30.44 184 SER A O 1
ATOM 1487 N N . LEU A 1 188 ? 5.325 35.610 -8.521 1.00 29.98 185 LEU A N 1
ATOM 1488 C CA . LEU A 1 188 ? 6.633 36.270 -8.715 1.00 30.39 185 LEU A CA 1
ATOM 1489 C C . LEU A 1 188 ? 6.679 37.230 -9.905 1.00 30.89 185 LEU A C 1
ATOM 1490 O O . LEU A 1 188 ? 7.319 38.278 -9.803 1.00 31.65 185 LEU A O 1
ATOM 1495 N N . ALA A 1 189 ? 6.026 36.863 -11.011 1.00 30.96 186 ALA A N 1
ATOM 1496 C CA . ALA A 1 189 ? 5.879 37.751 -12.169 1.00 30.48 186 ALA A CA 1
ATOM 1497 C C . ALA A 1 189 ? 5.012 38.971 -11.815 1.00 31.05 186 ALA A C 1
ATOM 1498 O O . ALA A 1 189 ? 5.313 40.096 -12.219 1.00 31.12 186 ALA A O 1
ATOM 1500 N N . ALA A 1 190 ? 3.931 38.743 -11.073 1.00 30.27 187 ALA A N 1
ATOM 1501 C CA . ALA A 1 190 ? 3.140 39.859 -10.586 1.00 31.78 187 ALA A CA 1
ATOM 1502 C C . ALA A 1 190 ? 3.979 40.764 -9.676 1.00 32.25 187 ALA A C 1
ATOM 1503 O O . ALA A 1 190 ? 3.925 42.004 -9.790 1.00 32.94 187 ALA A O 1
ATOM 1505 N N . TYR A 1 191 ? 4.749 40.154 -8.777 1.00 32.53 188 TYR A N 1
ATOM 1506 C CA . TYR A 1 191 ? 5.554 40.942 -7.853 1.00 32.78 188 TYR A CA 1
ATOM 1507 C C . TYR A 1 191 ? 6.629 41.750 -8.624 1.00 32.32 188 TYR A C 1
ATOM 1508 O O . TYR A 1 191 ? 6.809 42.958 -8.373 1.00 33.21 188 TYR A O 1
ATOM 1517 N N . TYR A 1 192 ? 7.337 41.098 -9.547 1.00 32.31 189 TYR A N 1
ATOM 1518 C CA . TYR A 1 192 ? 8.291 41.805 -10.417 1.00 33.05 189 TYR A CA 1
ATOM 1519 C C . TYR A 1 192 ? 7.696 43.127 -10.943 1.00 33.32 189 TYR A C 1
ATOM 1520 O O . TYR A 1 192 ? 8.328 44.197 -10.868 1.00 34.17 189 TYR A O 1
ATOM 1529 N N . GLN A 1 193 ? 6.479 43.062 -11.456 1.00 33.30 190 GLN A N 1
ATOM 1530 C CA . GLN A 1 193 ? 5.845 44.248 -12.045 1.00 34.97 190 GLN A CA 1
ATOM 1531 C C . GLN A 1 193 ? 5.604 45.335 -11.014 1.00 34.38 190 GLN A C 1
ATOM 1532 O O . GLN A 1 193 ? 5.760 46.517 -11.302 1.00 34.06 190 GLN A O 1
ATOM 1538 N N . LYS A 1 194 ? 5.200 44.927 -9.815 1.00 35.04 191 LYS A N 1
ATOM 1539 C CA . LYS A 1 194 ? 4.958 45.874 -8.710 1.00 36.56 191 LYS A CA 1
ATOM 1540 C C . LYS A 1 194 ? 6.267 46.517 -8.190 1.00 34.73 191 LYS A C 1
ATOM 1541 O O . LYS A 1 194 ? 6.338 47.729 -8.044 1.00 33.33 191 LYS A O 1
ATOM 1555 N N . LEU A 1 196 ? 9.012 46.905 -9.936 1.00 34.54 193 LEU A N 1
ATOM 1556 C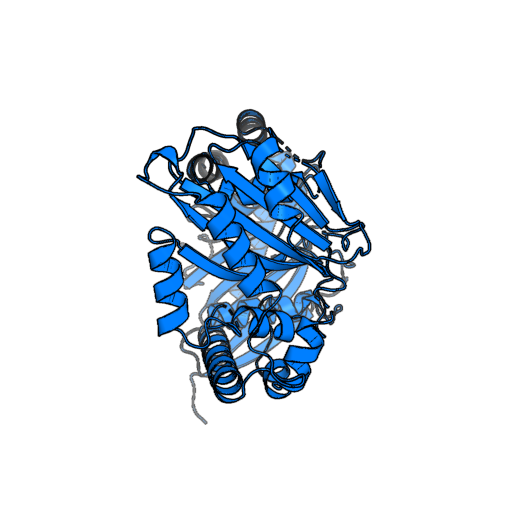 CA . LEU A 1 196 ? 9.543 47.760 -10.986 1.00 35.10 193 LEU A CA 1
ATOM 1557 C C . LEU A 1 196 ? 8.792 49.095 -11.030 1.00 33.79 193 LEU A C 1
ATOM 1558 O O . LEU A 1 196 ? 9.411 50.133 -11.204 1.00 33.87 193 LEU A O 1
ATOM 1563 N N . ALA A 1 197 ? 7.479 49.055 -10.822 1.00 32.81 194 ALA A N 1
ATOM 1564 C CA . ALA A 1 197 ? 6.658 50.261 -10.855 1.00 32.96 194 ALA A CA 1
ATOM 1565 C C . ALA A 1 197 ? 6.688 51.131 -9.589 1.00 32.92 194 ALA A C 1
ATOM 1566 O O . ALA A 1 197 ? 6.467 52.321 -9.676 1.00 33.47 194 ALA A O 1
ATOM 1568 N N . GLU A 1 198 ? 6.973 50.543 -8.422 1.00 33.65 195 GLU A N 1
ATOM 1569 C CA . GLU A 1 198 ? 6.737 51.213 -7.118 1.00 34.01 195 GLU A CA 1
ATOM 1570 C C . GLU A 1 198 ? 7.970 51.563 -6.245 1.00 33.37 195 GLU A C 1
ATOM 1571 O O . GLU A 1 198 ? 7.918 52.502 -5.449 1.00 33.92 195 GLU A O 1
ATOM 1577 N N . ASP A 1 199 ? 9.059 50.822 -6.374 1.00 32.58 196 ASP A N 1
ATOM 1578 C CA . ASP A 1 199 ? 10.174 51.001 -5.446 1.00 33.04 196 ASP A CA 1
ATOM 1579 C C . ASP A 1 199 ? 10.915 52.298 -5.766 1.00 32.88 196 ASP A C 1
ATOM 1580 O O . ASP A 1 199 ? 10.958 52.728 -6.931 1.00 32.27 196 ASP A O 1
ATOM 1585 N N . GLN A 1 200 ? 11.510 52.910 -4.741 1.00 32.60 197 GLN A N 1
ATOM 1586 C CA . GLN A 1 200 ? 12.489 53.975 -4.966 1.00 32.99 197 GLN A CA 1
ATOM 1587 C C . GLN A 1 200 ? 13.747 53.311 -5.512 1.00 32.90 197 GLN A C 1
ATOM 1588 O O . GLN A 1 200 ? 14.194 52.277 -5.000 1.00 33.74 197 GLN A O 1
ATOM 1594 N N . VAL A 1 201 ? 14.304 53.881 -6.573 1.00 32.54 198 VAL A N 1
ATOM 1595 C CA . VAL A 1 201 ? 15.435 53.250 -7.248 1.00 31.12 198 VAL A CA 1
ATOM 1596 C C . VAL A 1 201 ? 16.594 54.234 -7.216 1.00 31.48 198 VAL A C 1
ATOM 1597 O O . VAL A 1 201 ? 16.415 55.416 -7.523 1.00 29.94 198 VAL A O 1
ATOM 1601 N N . ASP A 1 202 ? 17.767 53.754 -6.817 1.00 30.52 199 ASP A N 1
ATOM 1602 C CA . ASP A 1 202 ? 18.972 54.584 -6.860 1.00 31.48 199 ASP A CA 1
ATOM 1603 C C . ASP A 1 202 ? 20.084 53.790 -7.534 1.00 30.77 199 ASP A C 1
ATOM 1604 O O . ASP A 1 202 ? 20.279 52.600 -7.272 1.00 31.41 199 ASP A O 1
ATOM 1609 N N . ILE A 1 203 ? 20.775 54.454 -8.450 1.00 31.61 200 ILE A N 1
ATOM 1610 C CA . ILE A 1 203 ? 21.787 53.808 -9.275 1.00 30.99 200 ILE A CA 1
ATOM 1611 C C . ILE A 1 203 ? 23.071 54.522 -8.980 1.00 32.18 200 ILE A C 1
ATOM 1612 O O . ILE A 1 203 ? 23.123 55.780 -8.995 1.00 31.14 200 ILE A O 1
ATOM 1617 N N . PHE A 1 204 ? 24.084 53.731 -8.652 1.00 32.11 201 PHE A N 1
ATOM 1618 C CA . PHE A 1 204 ? 25.405 54.253 -8.323 1.00 33.12 201 PHE A CA 1
ATOM 1619 C C . PHE A 1 204 ? 26.457 53.740 -9.294 1.00 33.44 201 PHE A C 1
ATOM 1620 O O . PHE A 1 204 ? 26.453 52.555 -9.686 1.00 33.43 201 PHE A O 1
ATOM 1628 N N . VAL A 1 205 ? 27.358 54.641 -9.674 1.00 32.92 202 VAL A N 1
ATOM 1629 C CA . VAL A 1 205 ? 28.486 54.298 -10.506 1.00 32.68 202 VAL A CA 1
ATOM 1630 C C . VAL A 1 205 ? 29.716 54.879 -9.842 1.00 32.59 202 VAL A C 1
ATOM 1631 O O . VAL A 1 205 ? 29.821 56.099 -9.671 1.00 32.77 202 VAL A O 1
ATOM 1635 N N . LEU A 1 206 ? 30.633 53.994 -9.455 1.00 32.23 203 LEU A N 1
ATOM 1636 C CA . LEU A 1 206 ? 31.871 54.373 -8.794 1.00 31.97 203 LEU A CA 1
ATOM 1637 C C . LEU A 1 206 ? 33.042 53.928 -9.659 1.00 32.18 203 LEU A C 1
ATOM 1638 O O . LEU A 1 206 ? 33.237 52.707 -9.903 1.00 31.23 203 LEU A O 1
ATOM 1643 N N . GLY A 1 207 ? 33.830 54.898 -10.115 1.00 30.87 204 GLY A N 1
ATOM 1644 C CA . GLY A 1 207 ? 34.998 54.578 -10.947 1.00 31.94 204 GLY A CA 1
ATOM 1645 C C . GLY A 1 207 ? 35.475 55.807 -11.703 1.00 33.01 204 GLY A C 1
ATOM 1646 O O . GLY A 1 207 ? 34.962 56.925 -11.467 1.00 32.36 204 GLY A O 1
ATOM 1647 N N . ASP A 1 208 ? 36.442 55.608 -12.605 1.00 32.80 205 ASP A N 1
ATOM 1648 C CA . ASP A 1 208 ? 36.978 56.703 -13.410 1.00 33.52 205 ASP A CA 1
ATOM 1649 C C . ASP A 1 208 ? 36.026 56.933 -14.563 1.00 34.34 205 ASP A C 1
ATOM 1650 O O . ASP A 1 208 ? 36.254 56.487 -15.684 1.00 34.37 205 ASP A O 1
ATOM 1655 N N . VAL A 1 209 ? 34.935 57.620 -14.249 1.00 35.27 206 VAL A N 1
ATOM 1656 C CA . VAL A 1 209 ? 33.862 57.895 -15.187 1.00 36.58 206 VAL A CA 1
ATOM 1657 C C . VAL A 1 209 ? 33.469 59.370 -15.058 1.00 38.23 206 VAL A C 1
ATOM 1658 O O . VAL A 1 209 ? 33.793 60.020 -14.058 1.00 37.87 206 VAL A O 1
ATOM 1662 N N . ASN A 1 210 ? 32.750 59.875 -16.057 1.00 40.44 207 ASN A N 1
ATOM 1663 C CA . ASN A 1 210 ? 32.135 61.204 -15.979 1.00 42.48 207 ASN A CA 1
ATOM 1664 C C . ASN A 1 210 ? 30.615 61.182 -16.159 1.00 42.61 207 ASN A C 1
ATOM 1665 O O . ASN A 1 210 ? 30.065 60.373 -16.935 1.00 43.08 207 ASN A O 1
ATOM 1670 N N . GLU A 1 211 ? 29.950 62.068 -15.419 1.00 42.53 208 GLU A N 1
ATOM 1671 C CA . GLU A 1 211 ? 28.501 62.225 -15.467 1.00 42.44 208 GLU A CA 1
ATOM 1672 C C . GLU A 1 211 ? 27.968 62.374 -16.895 1.00 42.31 208 GLU A C 1
ATOM 1673 O O . GLU A 1 211 ? 26.984 61.723 -17.259 1.00 42.10 208 GLU A O 1
ATOM 1679 N N . ALA A 1 212 ? 28.620 63.226 -17.686 1.00 41.35 209 ALA A N 1
ATOM 1680 C CA . ALA A 1 212 ? 28.179 63.510 -19.047 1.00 41.77 209 ALA A CA 1
ATOM 1681 C C . ALA A 1 212 ? 27.972 62.266 -19.927 1.00 42.09 209 ALA A C 1
ATOM 1682 O O . ALA A 1 212 ? 26.973 62.186 -20.642 1.00 42.02 209 ALA A O 1
ATOM 1684 N N . GLU A 1 213 ? 28.894 61.306 -19.887 1.00 41.70 210 GLU A N 1
ATOM 1685 C CA . GLU A 1 213 ? 28.680 60.060 -20.633 1.00 43.01 210 GLU A CA 1
ATOM 1686 C C . GLU A 1 213 ? 27.522 59.235 -20.073 1.00 40.68 210 GLU A C 1
ATOM 1687 O O . GLU A 1 213 ? 26.707 58.713 -20.840 1.00 40.38 210 GLU A O 1
ATOM 1693 N N . LEU A 1 214 ? 27.441 59.130 -18.744 1.00 39.14 211 LEU A N 1
ATOM 1694 C CA . LEU A 1 214 ? 26.511 58.189 -18.098 1.00 37.56 211 LEU A CA 1
ATOM 1695 C C . LEU A 1 214 ? 25.035 58.588 -18.158 1.00 36.86 211 LEU A C 1
ATOM 1696 O O . LEU A 1 214 ? 24.157 57.734 -18.263 1.00 36.32 211 LEU A O 1
ATOM 1701 N N . VAL A 1 215 ? 24.749 59.882 -18.076 1.00 35.63 212 VAL A N 1
ATOM 1702 C CA . VAL A 1 215 ? 23.362 60.295 -18.009 1.00 35.32 212 VAL A CA 1
ATOM 1703 C C . VAL A 1 215 ? 22.587 59.814 -19.241 1.00 35.04 212 VAL A C 1
ATOM 1704 O O . VAL A 1 215 ? 21.544 59.200 -19.084 1.00 35.09 212 VAL A O 1
ATOM 1708 N N . PRO A 1 216 ? 23.099 60.074 -20.463 1.00 35.50 213 PRO A N 1
ATOM 1709 C CA . PRO A 1 216 ? 22.407 59.548 -21.655 1.00 36.01 213 PRO A CA 1
ATOM 1710 C C . PRO A 1 216 ? 22.221 58.028 -21.615 1.00 36.33 213 PRO A C 1
ATOM 1711 O O . PRO A 1 216 ? 21.122 57.542 -21.911 1.00 36.35 213 PRO A O 1
ATOM 1715 N N . LEU A 1 217 ? 23.256 57.282 -21.219 1.00 35.66 214 LEU A N 1
ATOM 1716 C CA . LEU A 1 217 ? 23.122 55.818 -21.145 1.00 35.82 214 LEU A CA 1
ATOM 1717 C C . LEU A 1 217 ? 21.958 55.420 -20.240 1.00 35.86 214 LEU A C 1
ATOM 1718 O O . LEU A 1 217 ? 21.070 54.666 -20.654 1.00 35.36 214 LEU A O 1
ATOM 1723 N N . PHE A 1 218 ? 21.952 55.952 -19.018 1.00 35.82 215 PHE A N 1
ATOM 1724 C CA . PHE A 1 218 ? 20.954 55.536 -18.045 1.00 36.36 215 PHE A CA 1
ATOM 1725 C C . PHE A 1 218 ? 19.546 56.016 -18.364 1.00 36.97 215 PHE A C 1
ATOM 1726 O O . PHE A 1 218 ? 18.559 55.386 -17.972 1.00 36.99 215 PHE A O 1
ATOM 1734 N N . LYS A 1 219 ? 19.454 57.100 -19.118 1.00 37.42 216 LYS A N 1
ATOM 1735 C CA . LYS A 1 219 ? 18.156 57.582 -19.551 1.00 38.74 216 LYS A CA 1
ATOM 1736 C C . LYS A 1 219 ? 17.452 56.560 -20.448 1.00 39.11 216 LYS A C 1
ATOM 1737 O O . LYS A 1 219 ? 16.241 56.637 -20.601 1.00 39.32 216 LYS A O 1
ATOM 1743 N N . GLN A 1 220 ? 18.201 55.605 -21.013 1.00 39.33 217 GLN A N 1
ATOM 1744 C CA A GLN A 1 220 ? 17.672 54.521 -21.863 0.50 39.38 217 GLN A CA 1
ATOM 1745 C CA B GLN A 1 220 ? 17.550 54.614 -21.868 0.50 39.48 217 GLN A CA 1
ATOM 1746 C C . GLN A 1 220 ? 16.877 53.493 -21.069 1.00 39.33 217 GLN A C 1
ATOM 1747 O O . GLN A 1 220 ? 16.207 52.640 -21.641 1.00 39.80 217 GLN A O 1
ATOM 1758 N N . LEU A 1 221 ? 17.003 53.515 -19.747 1.00 38.89 218 LEU A N 1
ATOM 1759 C CA . LEU A 1 221 ? 16.265 52.533 -18.923 1.00 38.27 218 LEU A CA 1
ATOM 1760 C C . LEU A 1 221 ? 14.831 53.030 -18.706 1.00 37.82 218 LEU A C 1
ATOM 1761 O O . LEU A 1 221 ? 14.617 54.068 -18.070 1.00 37.65 218 LEU A O 1
ATOM 1766 N N . PRO A 1 222 ? 13.829 52.316 -19.274 1.00 37.16 219 PRO A N 1
ATOM 1767 C CA . PRO A 1 222 ? 12.515 52.973 -19.310 1.00 37.08 219 PRO A CA 1
ATOM 1768 C C . PRO A 1 222 ? 11.706 52.907 -18.000 1.00 36.19 219 PRO A C 1
ATOM 1769 O O . PRO A 1 222 ? 10.584 52.397 -18.007 1.00 35.99 219 PRO A O 1
ATOM 1773 N N . PHE A 1 223 ? 12.257 53.460 -16.913 1.00 35.10 220 PHE A N 1
ATOM 1774 C CA . PHE A 1 223 ? 11.549 53.548 -15.619 1.00 34.15 220 PHE A CA 1
ATOM 1775 C C . PHE A 1 223 ? 10.424 54.526 -15.727 1.00 34.80 220 PHE A C 1
ATOM 1776 O O . PHE A 1 223 ? 10.585 55.613 -16.283 1.00 34.22 220 PHE A O 1
ATOM 1784 N N . THR A 1 224 ? 9.277 54.161 -15.195 1.00 35.44 221 THR A N 1
ATOM 1785 C CA . THR A 1 224 ? 8.193 55.150 -15.080 1.00 36.74 221 THR A CA 1
ATOM 1786 C C . THR A 1 224 ? 8.360 55.907 -13.754 1.00 35.90 221 THR A C 1
ATOM 1787 O O . THR A 1 224 ? 9.023 55.396 -12.837 1.00 36.14 221 THR A O 1
ATOM 1791 N N . PRO A 1 225 ? 7.758 57.119 -13.636 1.00 35.41 222 PRO A N 1
ATOM 1792 C CA . PRO A 1 225 ? 7.855 57.912 -12.411 1.00 34.82 222 PRO A CA 1
ATOM 1793 C C . PRO A 1 225 ? 7.216 57.178 -11.257 1.00 34.42 222 PRO A C 1
ATOM 1794 O O . PRO A 1 225 ? 6.288 56.399 -11.447 1.00 34.28 222 PRO A O 1
ATOM 1798 N N . ARG A 1 226 ? 7.753 57.371 -10.066 1.00 34.60 223 ARG A N 1
ATOM 1799 C CA . ARG A 1 226 ? 7.079 56.877 -8.863 1.00 35.02 223 ARG A CA 1
ATOM 1800 C C . ARG A 1 226 ? 7.400 57.815 -7.718 1.00 35.30 223 ARG A C 1
ATOM 1801 O O . ARG A 1 226 ? 8.108 58.801 -7.910 1.00 35.82 223 ARG A O 1
ATOM 1809 N N . GLU A 1 227 ? 6.851 57.530 -6.546 1.00 36.59 224 GLU A N 1
ATOM 1810 C CA . GLU A 1 227 ? 7.061 58.357 -5.358 1.00 37.88 224 GLU A CA 1
ATOM 1811 C C . GLU A 1 227 ? 8.546 58.520 -5.062 1.00 37.17 224 GLU A C 1
ATOM 1812 O O . GLU A 1 227 ? 9.322 57.566 -5.171 1.00 35.50 224 GLU A O 1
ATOM 1818 N N . GLU A 1 228 ? 8.929 59.730 -4.683 1.00 36.53 225 GLU A N 1
ATOM 1819 C CA . GLU A 1 228 ? 10.324 60.024 -4.350 1.00 37.06 225 GLU A CA 1
ATOM 1820 C C . GLU A 1 228 ? 10.697 59.628 -2.902 1.00 36.42 225 GLU A C 1
ATOM 1821 O O . GLU A 1 228 ? 11.816 59.161 -2.645 1.00 35.56 225 GLU A O 1
ATOM 1827 N N . GLY A 1 229 ? 9.758 59.796 -1.975 1.00 35.18 226 GLY A N 1
ATOM 1828 C CA . GLY A 1 229 ? 9.969 59.448 -0.567 1.00 35.07 226 GLY A CA 1
ATOM 1829 C C . GLY A 1 229 ? 10.205 57.961 -0.306 1.00 34.91 226 GLY A C 1
ATOM 1830 O O . GLY A 1 229 ? 9.434 57.109 -0.735 1.00 34.67 226 GLY A O 1
ATOM 1831 N N . LYS A 1 230 ? 11.270 57.640 0.418 1.00 34.92 227 LYS A N 1
ATOM 1832 C CA . LYS A 1 230 ? 11.493 56.256 0.860 1.00 34.38 227 LYS A CA 1
ATOM 1833 C C . LYS A 1 230 ? 10.758 55.977 2.183 1.00 35.03 227 LYS A C 1
ATOM 1834 O O . LYS A 1 230 ? 10.433 56.904 2.923 1.00 34.79 227 LYS A O 1
ATOM 1840 N N . ALA A 1 231 ? 10.502 54.708 2.471 1.00 34.97 228 ALA A N 1
ATOM 1841 C CA . ALA A 1 231 ? 10.126 54.274 3.830 1.00 36.39 228 ALA A CA 1
ATOM 1842 C C . ALA A 1 231 ? 11.099 54.866 4.876 1.00 36.78 228 ALA A C 1
ATOM 1843 O O . ALA A 1 231 ? 12.290 55.063 4.583 1.00 35.70 228 ALA A O 1
ATOM 1845 N N . ALA A 1 232 ? 10.602 55.115 6.092 1.00 37.65 229 ALA A N 1
ATOM 1846 C CA . ALA A 1 232 ? 11.461 55.538 7.197 1.00 38.65 229 ALA A CA 1
ATOM 1847 C C . ALA A 1 232 ? 12.543 54.490 7.398 1.00 39.33 229 ALA A C 1
ATOM 1848 O O . ALA A 1 232 ? 12.271 53.292 7.339 1.00 40.21 229 ALA A O 1
ATOM 1850 N N . ILE A 1 233 ? 13.784 54.918 7.582 1.00 38.57 230 ILE A N 1
ATOM 1851 C CA . ILE A 1 233 ? 14.833 53.920 7.704 1.00 38.81 230 ILE A CA 1
ATOM 1852 C C . ILE A 1 233 ? 14.818 53.216 9.079 1.00 38.18 230 ILE A C 1
ATOM 1853 O O . ILE A 1 233 ? 14.992 51.995 9.154 1.00 40.09 230 ILE A O 1
ATOM 1858 N N . PHE A 1 234 ? 14.615 53.973 10.148 1.00 35.80 231 PHE A N 1
ATOM 1859 C CA . PHE A 1 234 ? 14.793 53.427 11.480 1.00 34.66 231 PHE A CA 1
ATOM 1860 C C . PHE A 1 234 ? 13.541 52.673 11.889 1.00 34.72 231 PHE A C 1
ATOM 1861 O O . PHE A 1 234 ? 12.423 53.022 11.462 1.00 33.88 231 PHE A O 1
ATOM 1869 N N . TYR A 1 235 ? 13.724 51.641 12.707 1.00 34.41 232 TYR A N 1
ATOM 1870 C CA . TYR A 1 235 ? 12.576 51.006 13.360 1.00 35.14 232 TYR A CA 1
ATOM 1871 C C . TYR A 1 235 ? 12.709 51.212 14.867 1.00 35.50 232 TYR A C 1
ATOM 1872 O O . TYR A 1 235 ? 13.791 51.048 15.433 1.00 34.05 232 TYR A O 1
ATOM 1881 N N . ASN A 1 236 ? 11.581 51.548 15.489 1.00 36.12 233 ASN A N 1
ATOM 1882 C CA . ASN A 1 236 ? 11.478 51.718 16.929 1.00 38.18 233 ASN A CA 1
ATOM 1883 C C . ASN A 1 236 ? 10.194 51.040 17.454 1.00 37.98 233 ASN A C 1
ATOM 1884 O O . ASN A 1 236 ? 9.209 50.868 16.719 1.00 37.62 233 ASN A O 1
ATOM 1889 N N . GLN A 1 237 ? 10.199 50.663 18.723 1.00 38.36 234 GLN A N 1
ATOM 1890 C CA . GLN A 1 237 ? 9.001 50.088 19.347 1.00 39.49 234 GLN A CA 1
ATOM 1891 C C . GLN A 1 237 ? 9.039 50.429 20.819 1.00 40.48 234 GLN A C 1
ATOM 1892 O O . GLN A 1 237 ? 10.128 50.691 21.356 1.00 41.03 234 GLN A O 1
ATOM 1898 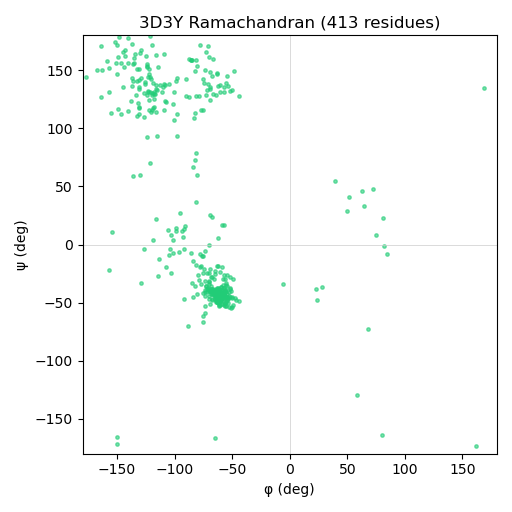N N . PRO A 1 238 ? 7.871 50.443 21.484 1.00 41.09 235 PRO A N 1
ATOM 1899 C CA . PRO A 1 238 ? 7.891 50.723 22.917 1.00 41.26 235 PRO A CA 1
ATOM 1900 C C . PRO A 1 238 ? 8.642 49.669 23.727 1.00 41.67 235 PRO A C 1
ATOM 1901 O O . PRO A 1 238 ? 8.647 48.470 23.362 1.00 40.35 235 PRO A O 1
ATOM 1905 N N . ILE A 1 239 ? 9.289 50.138 24.798 1.00 42.15 236 ILE A N 1
ATOM 1906 C CA . ILE A 1 239 ? 9.789 49.286 25.870 1.00 42.75 236 ILE A CA 1
ATOM 1907 C C . ILE A 1 239 ? 8.593 48.654 26.604 1.00 43.35 236 ILE A C 1
ATOM 1908 O O . ILE A 1 239 ? 7.648 49.360 26.971 1.00 43.06 236 ILE A O 1
ATOM 1913 N N . ARG A 1 240 ? 8.642 47.334 26.775 1.00 43.75 237 ARG A N 1
ATOM 1914 C CA . ARG A 1 240 ? 7.678 46.573 27.567 1.00 45.02 237 ARG A CA 1
ATOM 1915 C C . ARG A 1 240 ? 8.191 46.510 29.010 1.00 44.61 237 ARG A C 1
ATOM 1916 O O . ARG A 1 240 ? 9.397 46.363 29.255 1.00 43.35 237 ARG A O 1
ATOM 1924 N N . ASN A 1 241 ? 7.285 46.586 29.975 1.00 45.12 238 ASN A N 1
ATOM 1925 C CA . ASN A 1 241 ? 7.715 46.486 31.369 1.00 46.22 238 ASN A CA 1
ATOM 1926 C C . ASN A 1 241 ? 8.016 45.073 31.845 1.00 46.20 238 ASN A C 1
ATOM 1927 O O . ASN A 1 241 ? 8.758 44.884 32.818 1.00 47.60 238 ASN A O 1
ATOM 1932 N N . VAL A 1 242 ? 7.508 44.077 31.130 1.00 44.20 239 VAL A N 1
ATOM 1933 C CA . VAL A 1 242 ? 7.787 42.698 31.482 1.00 43.65 239 VAL A CA 1
ATOM 1934 C C . VAL A 1 242 ? 8.702 42.088 30.403 1.00 42.68 239 VAL A C 1
ATOM 1935 O O . VAL A 1 242 ? 8.478 42.304 29.208 1.00 43.11 239 VAL A O 1
ATOM 1939 N N . ILE A 1 243 ? 9.734 41.358 30.816 1.00 40.50 240 ILE A N 1
ATOM 1940 C CA . ILE A 1 243 ? 10.567 40.601 29.875 1.00 39.74 240 ILE A CA 1
ATOM 1941 C C . ILE A 1 243 ? 9.833 39.360 29.337 1.00 38.98 240 ILE A C 1
ATOM 1942 O O . ILE A 1 243 ? 9.300 38.585 30.126 1.00 38.48 240 ILE A O 1
ATOM 1947 N N . GLU A 1 244 ? 9.788 39.183 28.011 1.00 37.65 241 GLU A N 1
ATOM 1948 C CA . GLU A 1 244 ? 9.241 37.942 27.430 1.00 37.69 241 GLU A CA 1
ATOM 1949 C C . GLU A 1 244 ? 10.322 36.875 27.305 1.00 37.80 241 GLU A C 1
ATOM 1950 O O . GLU A 1 244 ? 11.374 37.109 26.716 1.00 36.23 241 GLU A O 1
ATOM 1956 N N . GLU A 1 245 ? 10.050 35.692 27.853 1.00 38.66 242 GLU A N 1
ATOM 1957 C CA . GLU A 1 245 ? 10.977 34.557 27.790 1.00 40.17 242 GLU A CA 1
ATOM 1958 C C . GLU A 1 245 ? 10.291 33.430 27.029 1.00 40.00 242 GLU A C 1
ATOM 1959 O O . GLU A 1 245 ? 9.134 33.068 27.343 1.00 39.65 242 GLU A O 1
ATOM 1965 N N . ARG A 1 246 ? 10.939 32.944 25.973 1.00 38.26 243 ARG A N 1
ATOM 1966 C CA . ARG A 1 246 ? 10.411 31.813 25.221 1.00 37.65 243 ARG A CA 1
ATOM 1967 C C . ARG A 1 246 ? 11.445 30.693 25.226 1.00 37.37 243 ARG A C 1
ATOM 1968 O O . ARG A 1 246 ? 12.654 30.954 25.210 1.00 36.14 243 ARG A O 1
ATOM 1976 N N . THR A 1 247 ? 10.966 29.451 25.238 1.00 37.08 244 THR A N 1
ATOM 1977 C CA . THR A 1 247 ? 11.841 28.273 25.171 1.00 36.93 244 THR A CA 1
ATOM 1978 C C . THR A 1 247 ? 11.354 27.305 24.104 1.00 37.31 244 THR A C 1
ATOM 1979 O O . THR A 1 247 ? 10.141 27.124 23.927 1.00 35.94 244 THR A O 1
ATOM 1983 N N . GLU A 1 248 ? 12.300 26.702 23.387 1.00 36.36 245 GLU A N 1
ATOM 1984 C CA . GLU A 1 248 ? 11.998 25.604 22.486 1.00 37.49 245 GLU A CA 1
ATOM 1985 C C . GLU A 1 248 ? 12.951 24.470 22.794 1.00 36.30 245 GLU A C 1
ATOM 1986 O O . GLU A 1 248 ? 14.119 24.702 23.114 1.00 35.56 245 GLU A O 1
ATOM 1992 N N . ARG A 1 249 ? 12.450 23.242 22.703 1.00 36.03 246 ARG A N 1
ATOM 1993 C CA . ARG A 1 249 ? 13.275 22.067 22.923 1.00 36.10 246 ARG A CA 1
ATOM 1994 C C . ARG A 1 249 ? 13.544 21.348 21.624 1.00 35.88 246 ARG A C 1
ATOM 1995 O O . ARG A 1 249 ? 12.630 21.174 20.806 1.00 34.82 246 ARG A O 1
ATOM 2003 N N . GLU A 1 250 ? 14.803 20.920 21.446 1.00 35.20 247 GLU A N 1
ATOM 2004 C CA . GLU A 1 250 ? 15.238 20.217 20.248 1.00 34.88 247 GLU A CA 1
ATOM 2005 C C . GLU A 1 250 ? 16.340 19.280 20.680 1.00 32.66 247 GLU A C 1
ATOM 2006 O O . GLU A 1 250 ? 16.966 19.461 21.731 1.00 31.35 247 GLU A O 1
ATOM 2012 N N . VAL A 1 251 ? 16.604 18.286 19.850 1.00 31.09 248 VAL A N 1
ATOM 2013 C CA . VAL A 1 251 ? 17.706 17.358 20.105 1.00 29.35 248 VAL A CA 1
ATOM 2014 C C . VAL A 1 251 ? 18.955 18.124 19.705 1.00 29.32 248 VAL A C 1
ATOM 2015 O O . VAL A 1 251 ? 19.103 18.498 18.536 1.00 29.39 248 VAL A O 1
ATOM 2019 N N . LEU A 1 252 ? 19.835 18.398 20.663 1.00 27.90 249 LEU A N 1
ATOM 2020 C CA . LEU A 1 252 ? 21.010 19.240 20.375 1.00 28.12 249 LEU A CA 1
ATOM 2021 C C . LEU A 1 252 ? 22.129 18.743 21.232 1.00 28.43 249 LEU A C 1
ATOM 2022 O O . LEU A 1 252 ? 21.871 18.142 22.268 1.00 29.00 249 LEU A O 1
ATOM 2027 N N . ALA A 1 253 ? 23.373 19.001 20.830 1.00 28.87 250 ALA A N 1
ATOM 2028 C CA . ALA A 1 253 ? 24.511 18.702 21.703 1.00 29.02 250 ALA A CA 1
ATOM 2029 C C . ALA A 1 253 ? 24.910 19.897 22.568 1.00 30.37 250 ALA A C 1
ATOM 2030 O O . ALA A 1 253 ? 25.784 19.766 23.423 1.00 30.07 250 ALA A O 1
ATOM 2032 N N . GLN A 1 254 ? 24.252 21.040 22.362 1.00 30.05 251 GLN A N 1
ATOM 2033 C CA . GLN A 1 254 ? 24.577 22.295 23.034 1.00 31.17 251 GLN A CA 1
ATOM 2034 C C . GLN A 1 254 ? 23.326 23.171 23.005 1.00 30.75 251 GLN A C 1
ATOM 2035 O O . GLN A 1 254 ? 22.716 23.327 21.942 1.00 30.09 251 GLN A O 1
ATOM 2041 N N . SER A 1 255 ? 22.946 23.745 24.149 1.00 29.67 252 SER A N 1
ATOM 2042 C CA . SER A 1 255 ? 21.772 24.643 24.196 1.00 29.85 252 SER A CA 1
ATOM 2043 C C . SER A 1 255 ? 22.181 26.053 23.814 1.00 29.12 252 SER A C 1
ATOM 2044 O O . SER A 1 255 ? 23.356 26.399 23.889 1.00 29.94 252 SER A O 1
ATOM 2047 N N . LYS A 1 256 ? 21.225 26.867 23.399 1.00 28.74 253 LYS A N 1
ATOM 2048 C CA . LYS A 1 256 ? 21.474 28.264 23.075 1.00 29.02 253 LYS A CA 1
ATOM 2049 C C . LYS A 1 256 ? 20.706 29.137 24.031 1.00 29.26 253 LYS A C 1
ATOM 2050 O O . LYS A 1 256 ? 19.524 28.890 24.298 1.00 28.51 253 LYS A O 1
ATOM 2056 N N . LEU A 1 257 ? 21.365 30.159 24.559 1.00 28.97 254 LEU A N 1
ATOM 2057 C CA . LEU A 1 257 ? 20.651 31.099 25.418 1.00 29.63 254 LEU A CA 1
ATOM 2058 C C . LEU A 1 257 ? 20.949 32.519 24.967 1.00 29.75 254 LEU A C 1
ATOM 2059 O O . LEU A 1 257 ? 22.088 32.994 25.085 1.00 28.73 254 LEU A O 1
ATOM 2064 N N . ASN A 1 258 ? 19.929 33.188 24.440 1.00 29.28 255 ASN A N 1
ATOM 2065 C CA . ASN A 1 258 ? 20.103 34.514 23.847 1.00 30.80 255 ASN A CA 1
ATOM 2066 C C . ASN A 1 258 ? 19.217 35.569 24.510 1.00 29.92 255 ASN A C 1
ATOM 2067 O O . ASN A 1 258 ? 18.113 35.263 24.992 1.00 29.28 255 ASN A O 1
ATOM 2072 N N . LEU A 1 259 ? 19.676 36.814 24.497 1.00 28.94 256 LEU A N 1
ATOM 2073 C CA . LEU A 1 259 ? 18.983 37.916 25.199 1.00 29.27 256 LEU A CA 1
ATOM 2074 C C . LEU A 1 259 ? 18.965 39.110 24.268 1.00 30.24 256 LEU A C 1
ATOM 2075 O O . LEU A 1 259 ? 19.972 39.401 23.601 1.00 30.60 256 LEU A O 1
ATOM 2080 N N . ALA A 1 260 ? 17.841 39.819 24.262 1.00 30.48 257 ALA A N 1
ATOM 2081 C CA . ALA A 1 260 ? 17.683 41.019 23.464 1.00 30.03 257 ALA A CA 1
ATOM 2082 C C . ALA A 1 260 ? 17.320 42.191 24.354 1.00 30.37 257 ALA A C 1
ATOM 2083 O O . ALA A 1 260 ? 16.376 42.116 25.158 1.00 30.37 257 ALA A O 1
ATOM 2085 N N . TYR A 1 261 ? 18.023 43.301 24.142 1.00 30.34 258 TYR A N 1
ATOM 2086 C CA . TYR A 1 261 ? 17.840 44.517 24.902 1.00 30.03 258 TYR A CA 1
ATOM 2087 C C . TYR A 1 261 ? 17.460 45.659 23.983 1.00 30.54 258 TYR A C 1
ATOM 2088 O O . TYR A 1 261 ? 17.989 45.744 22.875 1.00 31.06 258 TYR A O 1
ATOM 2097 N N . ASN A 1 262 ? 16.573 46.541 24.440 1.00 30.09 259 ASN A N 1
ATOM 2098 C CA . ASN A 1 262 ? 16.287 47.787 23.733 1.00 31.50 259 ASN A CA 1
ATOM 2099 C C . ASN A 1 262 ? 17.397 48.788 24.114 1.00 31.75 259 ASN A C 1
ATOM 2100 O O . ASN A 1 262 ? 17.690 48.982 25.306 1.00 31.29 259 ASN A O 1
ATOM 2105 N N . THR A 1 263 ? 18.028 49.389 23.121 1.00 31.14 260 THR A N 1
ATOM 2106 C CA . THR A 1 263 ? 19.027 50.410 23.391 1.00 31.60 260 THR A CA 1
ATOM 2107 C C . THR A 1 263 ? 18.484 51.797 23.134 1.00 32.99 260 THR A C 1
ATOM 2108 O O . THR A 1 263 ? 19.014 52.766 23.674 1.00 33.26 260 THR A O 1
ATOM 2112 N N . ASP A 1 264 ? 17.472 51.889 22.274 1.00 32.55 261 ASP A N 1
ATOM 2113 C CA . ASP A 1 264 ? 17.011 53.160 21.745 1.00 34.62 261 ASP A CA 1
ATOM 2114 C C . ASP A 1 264 ? 18.165 54.046 21.182 1.00 33.79 261 ASP A C 1
ATOM 2115 O O . ASP A 1 264 ? 18.068 55.259 21.208 1.00 33.21 261 ASP A O 1
ATOM 2120 N N . ILE A 1 265 ? 19.253 53.444 20.683 1.00 32.97 262 ILE A N 1
ATOM 2121 C CA . ILE A 1 265 ? 20.347 54.230 20.110 1.00 31.84 262 ILE A CA 1
ATOM 2122 C C . ILE A 1 265 ? 20.524 53.911 18.624 1.00 31.61 262 ILE A C 1
ATOM 2123 O O . ILE A 1 265 ? 20.659 52.749 18.247 1.00 31.50 262 ILE A O 1
ATOM 2128 N N . TYR A 1 266 ? 20.572 54.960 17.801 1.00 30.82 263 TYR A N 1
ATOM 2129 C CA . TYR A 1 266 ? 20.542 54.804 16.339 1.00 31.05 263 TYR A CA 1
ATOM 2130 C C . TYR A 1 266 ? 21.719 55.463 15.682 1.00 30.28 263 TYR A C 1
ATOM 2131 O O . TYR A 1 266 ? 22.391 56.310 16.282 1.00 30.66 263 TYR A O 1
ATOM 2140 N N . TYR A 1 267 ? 21.969 55.062 14.445 1.00 30.34 264 TYR A N 1
ATOM 2141 C CA . TYR A 1 267 ? 23.004 55.640 13.621 1.00 30.95 264 TYR A CA 1
ATOM 2142 C C . TYR A 1 267 ? 22.798 57.160 13.638 1.00 30.47 264 TYR A C 1
ATOM 2143 O O . TYR A 1 267 ? 21.683 57.623 13.460 1.00 29.62 264 TYR A O 1
ATOM 2152 N N . GLY A 1 268 ? 23.860 57.917 13.874 1.00 31.20 265 GLY A N 1
ATOM 2153 C CA . GLY A 1 268 ? 23.747 59.374 13.952 1.00 30.91 265 GLY A CA 1
ATOM 2154 C C . GLY A 1 268 ? 23.267 59.978 15.276 1.00 32.09 265 GLY A C 1
ATOM 2155 O O . GLY A 1 268 ? 23.192 61.206 15.407 1.00 32.15 265 GLY A O 1
ATOM 2156 N N . ASP A 1 269 ? 22.953 59.143 16.262 1.00 30.80 266 ASP A N 1
ATOM 2157 C CA . ASP A 1 269 ? 22.510 59.627 17.595 1.00 30.73 266 ASP A CA 1
ATOM 2158 C C . ASP A 1 269 ? 23.702 60.032 18.463 1.00 29.96 266 ASP A C 1
ATOM 2159 O O . ASP A 1 269 ? 24.813 59.572 18.258 1.00 30.86 266 ASP A O 1
ATOM 2164 N N . SER A 1 270 ? 23.432 60.856 19.468 1.00 29.13 267 SER A N 1
ATOM 2165 C CA . SER A 1 270 ? 24.416 61.293 20.447 1.00 29.13 267 SER A CA 1
ATOM 2166 C C . SER A 1 270 ? 25.303 60.181 21.039 1.00 29.36 267 SER A C 1
ATOM 2167 O O . SER A 1 270 ? 26.529 60.343 21.068 1.00 29.88 267 SER A O 1
ATOM 2170 N N . TYR A 1 271 ? 24.684 59.078 21.474 1.00 28.35 268 TYR A 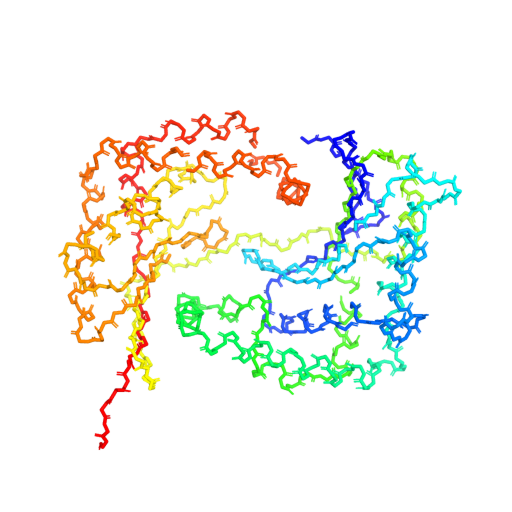N 1
ATOM 2171 C CA . TYR A 1 271 ? 25.386 57.942 22.065 1.00 29.54 268 TYR A CA 1
ATOM 2172 C C . TYR A 1 271 ? 25.795 56.831 21.099 1.00 29.69 268 TYR A C 1
ATOM 2173 O O . TYR A 1 271 ? 26.213 55.736 21.532 1.00 30.19 268 TYR A O 1
ATOM 2182 N N . TYR A 1 272 ? 25.723 57.117 19.801 1.00 29.89 269 TYR A N 1
ATOM 2183 C CA . TYR A 1 272 ? 26.144 56.127 18.784 1.00 30.14 269 TYR A CA 1
ATOM 2184 C C . TYR A 1 272 ? 27.558 55.608 19.040 1.00 29.64 269 TYR A C 1
ATOM 2185 O O . TYR A 1 272 ? 27.781 54.398 19.067 1.00 29.25 269 TYR A O 1
ATOM 2194 N N . PHE A 1 273 ? 28.540 56.504 19.176 1.00 29.44 270 PHE A N 1
ATOM 2195 C CA . PHE A 1 273 ? 29.931 56.052 19.363 1.00 29.67 270 PHE A CA 1
ATOM 2196 C C . PHE A 1 273 ? 30.165 55.372 20.719 1.00 29.42 270 PHE A C 1
ATOM 2197 O O . PHE A 1 273 ? 30.835 54.322 20.797 1.00 28.90 270 PHE A O 1
ATOM 2205 N N . ALA A 1 274 ? 29.592 55.962 21.775 1.00 29.00 271 ALA A N 1
ATOM 2206 C CA . ALA A 1 274 ? 29.592 55.345 23.117 1.00 30.26 271 ALA A CA 1
ATOM 2207 C C . ALA A 1 274 ? 29.059 53.897 23.077 1.00 29.93 271 ALA A C 1
ATOM 2208 O O . ALA A 1 274 ? 29.555 53.021 23.774 1.00 29.98 271 ALA A O 1
ATOM 2210 N N . LEU A 1 275 ? 28.048 53.667 22.249 1.00 29.86 272 LEU A N 1
ATOM 2211 C CA . LEU A 1 275 ? 27.454 52.312 22.129 1.00 30.26 272 LEU A CA 1
ATOM 2212 C C . LEU A 1 275 ? 28.424 51.349 21.438 1.00 30.18 272 LEU A C 1
ATOM 2213 O O . LEU A 1 275 ? 28.574 50.188 21.846 1.00 29.51 272 LEU A O 1
ATOM 2218 N N . GLN A 1 276 ? 29.133 51.859 20.427 1.00 31.18 273 GLN A N 1
ATOM 2219 C CA . GLN A 1 276 ? 30.155 51.067 19.740 1.00 32.14 273 GLN A CA 1
ATOM 2220 C C . GLN A 1 276 ? 31.157 50.519 20.784 1.00 32.12 273 GLN A C 1
ATOM 2221 O O . GLN A 1 276 ? 31.488 49.336 20.791 1.00 32.47 273 GLN A O 1
ATOM 2227 N N . VAL A 1 277 ? 31.604 51.403 21.665 1.00 30.94 274 VAL A N 1
ATOM 2228 C CA . VAL A 1 277 ? 32.594 51.062 22.665 1.00 30.67 274 VAL A CA 1
ATOM 2229 C C . VAL A 1 277 ? 31.960 50.196 23.744 1.00 30.30 274 VAL A C 1
ATOM 2230 O O . VAL A 1 277 ? 32.550 49.178 24.127 1.00 30.02 274 VAL A O 1
ATOM 2234 N N . PHE A 1 278 ? 30.760 50.567 24.210 1.00 29.65 275 PHE A N 1
ATOM 2235 C CA . PHE A 1 278 ? 30.079 49.745 25.228 1.00 29.98 275 PHE A CA 1
ATOM 2236 C C . PHE A 1 278 ? 29.977 48.297 24.755 1.00 29.59 275 PHE A C 1
ATOM 2237 O O . PHE A 1 278 ? 30.281 47.355 25.506 1.00 28.98 275 PHE A O 1
ATOM 2245 N N . ASN A 1 279 ? 29.571 48.127 23.494 1.00 29.80 276 ASN A N 1
ATOM 2246 C CA . ASN A 1 279 ? 29.374 46.798 22.936 1.00 30.85 276 ASN A CA 1
ATOM 2247 C C . ASN A 1 279 ? 30.652 46.000 22.945 1.00 30.68 276 ASN A C 1
ATOM 2248 O O . ASN A 1 279 ? 30.644 44.807 23.307 1.00 31.49 276 ASN A O 1
ATOM 2253 N N . GLY A 1 280 ? 31.755 46.649 22.562 1.00 30.79 277 GLY A N 1
ATOM 2254 C CA . GLY A 1 280 ? 33.057 45.998 22.574 1.00 30.38 277 GLY A CA 1
ATOM 2255 C C . GLY A 1 280 ? 33.472 45.535 23.959 1.00 30.92 277 GLY A C 1
ATOM 2256 O O . GLY A 1 280 ? 34.036 44.452 24.093 1.00 30.38 277 GLY A O 1
ATOM 2257 N N . ILE A 1 281 ? 33.177 46.341 24.990 1.00 29.89 278 ILE A N 1
ATOM 2258 C CA . ILE A 1 281 ? 33.607 46.027 26.362 1.00 31.11 278 ILE A CA 1
ATOM 2259 C C . ILE A 1 281 ? 32.723 44.937 26.963 1.00 30.73 278 ILE A C 1
ATOM 2260 O O . ILE A 1 281 ? 33.179 44.131 27.782 1.00 31.31 278 ILE A O 1
ATOM 2265 N N . PHE A 1 282 ? 31.445 44.958 26.591 1.00 30.17 279 PHE A N 1
ATOM 2266 C CA . PHE A 1 282 ? 30.432 44.045 27.161 1.00 30.76 279 PHE A CA 1
ATOM 2267 C C . PHE A 1 282 ? 30.622 42.613 26.617 1.00 31.41 279 PHE A C 1
ATOM 2268 O O . PHE A 1 282 ? 30.908 41.683 27.381 1.00 32.09 279 PHE A O 1
ATOM 2276 N N . GLY A 1 283 ? 30.545 42.440 25.304 1.00 31.75 280 GLY A N 1
ATOM 2277 C CA . GLY A 1 283 ? 30.648 41.111 24.708 1.00 31.51 280 GLY A CA 1
ATOM 2278 C C . GLY A 1 283 ? 31.148 41.107 23.275 1.00 32.22 280 GLY A C 1
ATOM 2279 O O . GLY A 1 283 ? 31.097 40.087 22.623 1.00 32.72 280 GLY A O 1
ATOM 2280 N N . GLY A 1 284 ? 31.642 42.238 22.771 1.00 32.72 281 GLY A N 1
ATOM 2281 C CA . GLY A 1 284 ? 31.915 42.355 21.331 1.00 33.96 281 GLY A CA 1
ATOM 2282 C C . GLY A 1 284 ? 33.206 41.703 20.861 1.00 34.71 281 GLY A C 1
ATOM 2283 O O . GLY A 1 284 ? 33.308 41.231 19.707 1.00 35.14 281 GLY A O 1
ATOM 2284 N N . PHE A 1 285 ? 34.188 41.685 21.754 1.00 34.48 282 PHE A N 1
ATOM 2285 C CA . PHE A 1 285 ? 35.549 41.282 21.449 1.00 34.77 282 PHE A CA 1
ATOM 2286 C C . PHE A 1 285 ? 36.039 40.251 22.474 1.00 35.34 282 PHE A C 1
ATOM 2287 O O . PHE A 1 285 ? 35.430 40.112 23.530 1.00 33.98 282 PHE A O 1
ATOM 2295 N N . PRO A 1 286 ? 37.145 39.531 22.174 1.00 36.44 283 PRO A N 1
ATOM 2296 C CA . PRO A 1 286 ? 37.632 38.493 23.086 1.00 36.33 283 PRO A CA 1
ATOM 2297 C C . PRO A 1 286 ? 38.055 38.979 24.472 1.00 36.19 283 PRO A C 1
ATOM 2298 O O . PRO A 1 286 ? 38.103 38.167 25.409 1.00 36.06 283 PRO A O 1
ATOM 2302 N N . HIS A 1 287 ? 38.314 40.282 24.608 1.00 35.27 284 HIS A N 1
ATOM 2303 C CA . HIS A 1 287 ? 38.720 40.863 25.873 1.00 35.20 284 HIS A CA 1
ATOM 2304 C C . HIS A 1 287 ? 37.492 41.384 26.653 1.00 33.84 284 HIS A C 1
ATOM 2305 O O . HIS A 1 287 ? 37.627 41.987 27.723 1.00 34.02 284 HIS A O 1
ATOM 2312 N N . SER A 1 288 ? 36.297 41.104 26.134 1.00 33.19 285 SER A N 1
ATOM 2313 C CA . SER A 1 288 ? 35.068 41.653 26.691 1.00 31.92 285 SER A CA 1
ATOM 2314 C C . SER A 1 288 ? 34.736 41.053 28.044 1.00 32.33 285 SER A C 1
ATOM 2315 O O . SER A 1 288 ? 35.215 39.966 28.374 1.00 30.86 285 SER A O 1
ATOM 2318 N N . LYS A 1 289 ? 33.875 41.726 28.811 1.00 30.27 286 LYS A N 1
ATOM 2319 C CA . LYS A 1 289 ? 33.484 41.165 30.112 1.00 30.67 286 LYS A CA 1
ATOM 2320 C C . LYS A 1 289 ? 32.806 39.803 30.045 1.00 30.23 286 LYS A C 1
ATOM 2321 O O . LYS A 1 289 ? 33.067 38.934 30.893 1.00 32.35 286 LYS A O 1
ATOM 2327 N N . LEU A 1 290 ? 31.947 39.586 29.052 1.00 30.78 287 LEU A N 1
ATOM 2328 C CA . LEU A 1 290 ? 31.267 38.292 28.947 1.00 31.03 287 LEU A CA 1
ATOM 2329 C C . LEU A 1 290 ? 32.221 37.197 28.496 1.00 31.65 287 LEU A C 1
ATOM 2330 O O . LEU A 1 290 ? 32.174 36.067 29.023 1.00 30.76 287 LEU A O 1
ATOM 2335 N N . PHE A 1 291 ? 33.104 37.512 27.534 1.00 31.70 288 PHE A N 1
ATOM 2336 C CA . PHE A 1 291 ? 34.114 36.500 27.140 1.00 32.41 288 PHE A CA 1
ATOM 2337 C C . PHE A 1 291 ? 34.958 36.121 28.341 1.00 31.64 288 PHE A C 1
ATOM 2338 O O . PHE A 1 291 ? 35.114 34.936 28.662 1.00 31.14 288 PHE A O 1
ATOM 2354 N N . ASN A 1 293 ? 34.523 36.544 31.635 1.00 33.24 290 ASN A N 1
ATOM 2355 C CA . ASN A 1 293 ? 33.922 36.139 32.909 1.00 33.86 290 ASN A CA 1
ATOM 2356 C C . ASN A 1 293 ? 32.904 35.016 32.810 1.00 34.26 290 ASN A C 1
ATOM 2357 O O . ASN A 1 293 ? 32.791 34.210 33.734 1.00 34.79 290 ASN A O 1
ATOM 2362 N N . VAL A 1 294 ? 32.154 34.958 31.718 1.00 34.71 291 VAL A N 1
ATOM 2363 C CA . VAL A 1 294 ? 31.180 33.865 31.569 1.00 35.06 291 VAL A CA 1
ATOM 2364 C C . VAL A 1 294 ? 31.831 32.693 30.818 1.00 35.48 291 VAL A C 1
ATOM 2365 O O . VAL A 1 294 ? 31.723 31.555 31.238 1.00 35.68 291 VAL A O 1
ATOM 2369 N N . ARG A 1 295 ? 32.516 32.973 29.722 1.00 36.02 292 ARG A N 1
ATOM 2370 C CA . ARG A 1 295 ? 33.204 31.912 28.992 1.00 36.58 292 ARG A CA 1
ATOM 2371 C C . ARG A 1 295 ? 34.486 31.444 29.698 1.00 37.14 292 ARG A C 1
ATOM 2372 O O . ARG A 1 295 ? 34.616 30.273 30.058 1.00 36.73 292 ARG A O 1
ATOM 2380 N N . GLU A 1 296 ? 35.446 32.352 29.862 1.00 37.22 293 GLU A N 1
ATOM 2381 C CA . GLU A 1 296 ? 36.620 32.069 30.673 1.00 38.99 293 GLU A CA 1
ATOM 2382 C C . GLU A 1 296 ? 36.185 32.213 32.134 1.00 39.74 293 GLU A C 1
ATOM 2383 O O . GLU A 1 296 ? 35.063 32.659 32.426 1.00 40.25 293 GLU A O 1
ATOM 2389 N N . LYS A 1 297 ? 37.071 31.820 33.034 1.00 40.18 294 LYS A N 1
ATOM 2390 C CA . LYS A 1 297 ? 36.858 31.943 34.472 1.00 40.83 294 LYS A CA 1
ATOM 2391 C C . LYS A 1 297 ? 35.746 31.030 34.994 1.00 40.78 294 LYS A C 1
ATOM 2392 O O . LYS A 1 297 ? 36.049 30.017 35.616 1.00 41.21 294 LYS A O 1
ATOM 2398 N N . GLU A 1 298 ? 34.482 31.348 34.713 1.00 39.39 295 GLU A N 1
ATOM 2399 C CA . GLU A 1 298 ? 33.392 30.505 35.214 1.00 39.39 295 GLU A CA 1
ATOM 2400 C C . GLU A 1 298 ? 33.158 29.273 34.338 1.00 37.89 295 GLU A C 1
ATOM 2401 O O . GLU A 1 298 ? 32.547 28.319 34.790 1.00 37.30 295 GLU A O 1
ATOM 2407 N N . HIS A 1 299 ? 33.666 29.288 33.105 1.00 36.75 296 HIS A N 1
ATOM 2408 C CA . HIS A 1 299 ? 33.497 28.181 32.164 1.00 36.17 296 HIS A CA 1
ATOM 2409 C C . HIS A 1 299 ? 32.007 27.760 32.032 1.00 35.43 296 HIS A C 1
ATOM 2410 O O . HIS A 1 299 ? 31.688 26.572 32.001 1.00 33.86 296 HIS A O 1
ATOM 2417 N N . LEU A 1 300 ? 31.091 28.726 31.983 1.00 34.81 297 LEU A N 1
ATOM 2418 C CA . LEU A 1 300 ? 29.683 28.356 31.899 1.00 35.02 297 LEU A CA 1
ATOM 2419 C C . LEU A 1 300 ? 29.094 28.538 30.511 1.00 34.44 297 LEU A C 1
ATOM 2420 O O . LEU A 1 300 ? 27.930 28.184 30.276 1.00 34.99 297 LEU A O 1
ATOM 2425 N N . ALA A 1 301 ? 29.883 29.065 29.591 1.00 32.65 298 ALA A N 1
ATOM 2426 C CA . ALA A 1 301 ? 29.419 29.183 28.218 1.00 32.08 298 ALA A CA 1
ATOM 2427 C C . ALA A 1 301 ? 30.529 28.775 27.282 1.00 31.43 298 ALA A C 1
ATOM 2428 O O . ALA A 1 301 ? 31.699 29.055 27.550 1.00 30.47 298 ALA A O 1
ATOM 2430 N N . TYR A 1 302 ? 30.162 28.112 26.196 1.00 30.90 299 TYR A N 1
ATOM 2431 C CA . TYR A 1 302 ? 31.112 27.758 25.129 1.00 30.46 299 TYR A CA 1
ATOM 2432 C C . TYR A 1 302 ? 31.467 28.992 24.336 1.00 31.63 299 TYR A C 1
ATOM 2433 O O . TYR A 1 302 ? 32.570 29.107 23.818 1.00 31.67 299 TYR A O 1
ATOM 2442 N N . TYR A 1 303 ? 30.509 29.917 24.249 1.00 32.01 300 TYR A N 1
ATOM 2443 C CA . TYR A 1 303 ? 30.752 31.225 23.674 1.00 32.44 300 TYR A CA 1
ATOM 2444 C C . TYR A 1 303 ? 29.727 32.179 24.221 1.00 32.48 300 TYR A C 1
ATOM 2445 O O . TYR A 1 303 ? 28.619 31.766 24.590 1.00 31.46 300 TYR A O 1
ATOM 2454 N N . ALA A 1 304 ? 30.091 33.457 24.292 1.00 32.26 301 ALA A N 1
ATOM 2455 C CA . ALA A 1 304 ? 29.183 34.478 24.753 1.00 33.98 301 ALA A CA 1
ATOM 2456 C C . ALA A 1 304 ? 29.547 35.761 24.023 1.00 35.15 301 ALA A C 1
ATOM 2457 O O . ALA A 1 304 ? 30.653 36.245 24.194 1.00 35.37 301 ALA A O 1
ATOM 2459 N N . SER A 1 305 ? 28.660 36.310 23.196 1.00 34.67 302 SER A N 1
ATOM 2460 C CA . SER A 1 305 ? 29.052 37.569 22.561 1.00 35.72 302 SER A CA 1
ATOM 2461 C C . SER A 1 305 ? 27.890 38.501 22.384 1.00 34.71 302 SER A C 1
ATOM 2462 O O . SER A 1 305 ? 26.740 38.098 22.525 1.00 34.93 302 SER A O 1
ATOM 2465 N N . SER A 1 306 ? 28.193 39.759 22.094 1.00 34.13 303 SER A N 1
ATOM 2466 C CA . SER A 1 306 ? 27.128 40.751 21.956 1.00 32.96 303 SER A CA 1
ATOM 2467 C C . SER A 1 306 ? 27.269 41.392 20.581 1.00 33.81 303 SER A C 1
ATOM 2468 O O . SER A 1 306 ? 28.383 41.376 19.987 1.00 33.08 303 SER A O 1
ATOM 2471 N N . SER A 1 307 ? 26.141 41.883 20.049 1.00 33.56 304 SER A N 1
ATOM 2472 C CA . SER A 1 307 ? 26.074 42.527 18.732 1.00 34.01 304 SER A CA 1
ATOM 2473 C C . SER A 1 307 ? 25.060 43.633 18.878 1.00 32.71 304 SER A C 1
ATOM 2474 O O . SER A 1 307 ? 24.144 43.511 19.690 1.00 33.13 304 SER A O 1
ATOM 2477 N N . ILE A 1 308 ? 25.205 44.674 18.066 1.00 32.02 305 ILE A N 1
ATOM 2478 C CA . ILE A 1 308 ? 24.280 45.834 18.048 1.00 31.56 305 ILE A CA 1
ATOM 2479 C C . ILE A 1 308 ? 23.693 46.081 16.648 1.00 31.42 305 ILE A C 1
ATOM 2480 O O . ILE A 1 308 ? 24.313 45.756 15.642 1.00 30.60 305 ILE A O 1
ATOM 2485 N N . ASP A 1 309 ? 22.498 46.673 16.612 1.00 31.73 306 ASP A N 1
ATOM 2486 C CA . ASP A 1 309 ? 21.872 47.081 15.387 1.00 31.08 306 ASP A CA 1
ATOM 2487 C C . ASP A 1 309 ? 21.400 48.506 15.651 1.00 31.25 306 ASP A C 1
ATOM 2488 O O . ASP A 1 309 ? 20.469 48.740 16.441 1.00 30.87 306 ASP A O 1
ATOM 2493 N N . THR A 1 310 ? 22.060 49.448 14.990 1.00 30.83 307 THR A N 1
ATOM 2494 C CA . THR A 1 310 ? 21.818 50.884 15.191 1.00 30.94 307 THR A CA 1
ATOM 2495 C C . THR A 1 310 ? 20.804 51.433 14.179 1.00 30.66 307 THR A C 1
ATOM 2496 O O . THR A 1 310 ? 20.645 52.668 14.034 1.00 30.20 307 THR A O 1
ATOM 2500 N N . PHE A 1 311 ? 20.134 50.531 13.461 1.00 30.57 308 PHE A N 1
ATOM 2501 C CA . PHE A 1 311 ? 18.966 50.898 12.658 1.00 31.20 308 PHE A CA 1
ATOM 2502 C C . PHE A 1 311 ? 17.620 50.410 13.258 1.00 30.84 308 PHE A C 1
ATOM 2503 O O . PHE A 1 311 ? 16.554 50.961 12.948 1.00 30.22 308 PHE A O 1
ATOM 2511 N N . ARG A 1 312 ? 17.679 49.421 14.146 1.00 30.73 309 ARG A N 1
ATOM 2512 C CA . ARG A 1 312 ? 16.471 48.918 14.811 1.00 31.04 309 ARG A CA 1
ATOM 2513 C C . ARG A 1 312 ? 16.526 49.096 16.336 1.00 31.07 309 ARG A C 1
ATOM 2514 O O . ARG A 1 312 ? 15.624 48.636 17.027 1.00 31.82 309 ARG A O 1
ATOM 2522 N N . GLY A 1 313 ? 17.583 49.738 16.849 1.00 31.70 310 GLY A N 1
ATOM 2523 C CA . GLY A 1 313 ? 17.680 50.149 18.276 1.00 31.86 310 GLY A CA 1
ATOM 2524 C C . GLY A 1 313 ? 17.672 49.040 19.330 1.00 32.16 310 GLY A C 1
ATOM 2525 O O . GLY A 1 313 ? 17.018 49.156 20.372 1.00 32.50 310 GLY A O 1
ATOM 2526 N N . PHE A 1 314 ? 18.452 48.004 19.084 1.00 33.29 311 PHE A N 1
ATOM 2527 C CA . PHE A 1 314 ? 18.520 46.873 19.973 1.00 33.94 311 PHE A CA 1
ATOM 2528 C C . PHE A 1 314 ? 19.894 46.231 19.916 1.00 34.91 311 PHE A C 1
ATOM 2529 O O . PHE A 1 314 ? 20.715 46.518 19.033 1.00 34.50 311 PHE A O 1
ATOM 2545 N N . THR A 1 316 ? 21.947 42.375 21.195 1.00 35.51 313 THR A N 1
ATOM 2546 C CA . THR A 1 316 ? 21.702 40.979 21.585 1.00 34.94 313 THR A CA 1
ATOM 2547 C C . THR A 1 316 ? 22.963 40.378 22.184 1.00 34.75 313 THR A C 1
ATOM 2548 O O . THR A 1 316 ? 24.096 40.819 21.869 1.00 34.47 313 THR A O 1
ATOM 2552 N N . VAL A 1 317 ? 22.753 39.432 23.089 1.00 31.84 314 VAL A N 1
ATOM 2553 C CA . VAL A 1 317 ? 23.785 38.629 23.629 1.00 31.93 314 VAL A CA 1
ATOM 2554 C C . VAL A 1 317 ? 23.393 37.228 23.207 1.00 31.89 314 VAL A C 1
ATOM 2555 O O . VAL A 1 317 ? 22.230 36.830 23.373 1.00 32.02 314 VAL A O 1
ATOM 2559 N N . GLN A 1 318 ? 24.351 36.493 22.647 1.00 32.18 315 GLN A N 1
ATOM 2560 C CA . GLN A 1 318 ? 24.130 35.118 22.231 1.00 32.65 315 GLN A CA 1
ATOM 2561 C C . GLN A 1 318 ? 25.139 34.207 22.929 1.00 32.09 315 GLN A C 1
ATOM 2562 O O . GLN A 1 318 ? 26.333 34.510 22.920 1.00 32.71 315 GLN A O 1
ATOM 2568 N N . THR A 1 319 ? 24.662 33.109 23.527 1.00 31.72 316 THR A N 1
ATOM 2569 C CA . THR A 1 319 ? 25.519 32.128 24.190 1.00 30.94 316 THR A CA 1
ATOM 2570 C C . THR A 1 319 ? 25.181 30.695 23.746 1.00 30.67 316 THR A C 1
ATOM 2571 O O . THR A 1 319 ? 24.041 30.409 23.368 1.00 30.15 316 THR A O 1
ATOM 2575 N N . GLY A 1 320 ? 26.185 29.825 23.782 1.00 30.22 317 GLY A N 1
ATOM 2576 C CA . GLY A 1 320 ? 25.999 28.360 23.761 1.00 29.15 317 GLY A CA 1
ATOM 2577 C C . GLY A 1 320 ? 26.397 27.852 25.133 1.00 30.13 317 GLY A C 1
ATOM 2578 O O . GLY A 1 320 ? 27.483 28.219 25.675 1.00 29.48 317 GLY A O 1
ATOM 2579 N N . ILE A 1 321 ? 25.533 27.025 25.720 1.00 29.95 318 ILE A N 1
ATOM 2580 C CA . ILE A 1 321 ? 25.703 26.586 27.114 1.00 30.20 318 ILE A CA 1
ATOM 2581 C C . ILE A 1 321 ? 25.265 25.146 27.258 1.00 31.14 318 ILE A C 1
ATOM 2582 O O . ILE A 1 321 ? 24.668 24.591 26.325 1.00 29.81 318 ILE A O 1
ATOM 2587 N N . ASP A 1 322 ? 25.605 24.539 28.399 1.00 30.58 319 ASP A N 1
ATOM 2588 C CA . ASP A 1 322 ? 24.901 23.366 28.861 1.00 32.30 319 ASP A CA 1
ATOM 2589 C C . ASP A 1 322 ? 23.610 23.895 29.483 1.00 32.32 319 ASP A C 1
ATOM 2590 O O . ASP A 1 322 ? 23.657 24.767 30.367 1.00 31.91 319 ASP A O 1
ATOM 2595 N N . GLY A 1 323 ? 22.473 23.339 29.051 1.00 31.91 320 GLY A N 1
ATOM 2596 C CA . GLY A 1 323 ? 21.142 23.914 29.357 1.00 32.35 320 GLY A CA 1
ATOM 2597 C C . GLY A 1 323 ? 20.896 24.019 30.856 1.00 32.23 320 GLY A C 1
ATOM 2598 O O . GLY A 1 323 ? 20.193 24.916 31.300 1.00 32.39 320 GLY A O 1
ATOM 2599 N N . LYS A 1 324 ? 21.499 23.117 31.631 1.00 32.92 321 LYS A N 1
ATOM 2600 C CA . LYS A 1 324 ? 21.373 23.122 33.112 1.00 34.02 321 LYS A CA 1
ATOM 2601 C C . LYS A 1 324 ? 21.857 24.422 33.790 1.00 34.05 321 LYS A C 1
ATOM 2602 O O . LYS A 1 324 ? 21.448 24.728 34.917 1.00 34.39 321 LYS A O 1
ATOM 2608 N N . ASN A 1 325 ? 22.679 25.202 33.085 1.00 33.91 322 ASN A N 1
ATOM 2609 C CA . ASN A 1 325 ? 23.294 26.418 33.626 1.00 33.15 322 ASN A CA 1
ATOM 2610 C C . ASN A 1 325 ? 22.561 27.718 33.231 1.00 32.94 322 ASN A C 1
ATOM 2611 O O . ASN A 1 325 ? 23.086 28.820 33.438 1.00 31.92 322 ASN A O 1
ATOM 2616 N N . ARG A 1 326 ? 21.346 27.586 32.673 1.00 32.62 323 ARG A N 1
ATOM 2617 C CA . ARG A 1 326 ? 20.608 28.732 32.138 1.00 32.91 323 ARG A CA 1
ATOM 2618 C C . ARG A 1 326 ? 20.527 29.896 33.128 1.00 32.90 323 ARG A C 1
ATOM 2619 O O . ARG A 1 326 ? 20.922 31.033 32.809 1.00 31.69 323 ARG A O 1
ATOM 2627 N N . ASN A 1 327 ? 20.040 29.606 34.337 1.00 33.01 324 ASN A N 1
ATOM 2628 C CA . ASN A 1 327 ? 19.810 30.665 35.335 1.00 33.77 324 ASN A CA 1
ATOM 2629 C C . ASN A 1 327 ? 21.114 31.250 35.826 1.00 33.17 324 ASN A C 1
ATOM 2630 O O . ASN A 1 327 ? 21.233 32.464 35.970 1.00 32.30 324 ASN A O 1
ATOM 2635 N N . GLN A 1 328 ? 22.115 30.409 36.052 1.00 32.84 325 GLN A N 1
ATOM 2636 C CA . GLN A 1 328 ? 23.424 30.937 36.453 1.00 33.74 325 GLN A CA 1
ATOM 2637 C C . GLN A 1 328 ? 24.085 31.800 35.370 1.00 32.81 325 GLN A C 1
ATOM 2638 O O . GLN A 1 328 ? 24.700 32.830 35.680 1.00 32.69 325 GLN A O 1
ATOM 2644 N N . VAL A 1 329 ? 23.969 31.395 34.106 1.00 31.24 326 VAL A N 1
ATOM 2645 C CA . VAL A 1 329 ? 24.473 32.222 33.023 1.00 29.78 326 VAL A CA 1
ATOM 2646 C C . VAL A 1 329 ? 23.711 33.568 32.974 1.00 30.02 326 VAL A C 1
ATOM 2647 O O . VAL A 1 329 ? 24.320 34.612 32.781 1.00 29.91 326 VAL A O 1
ATOM 2651 N N . LEU A 1 330 ? 22.396 33.566 33.166 1.00 29.60 327 LEU A N 1
ATOM 2652 C CA . LEU A 1 330 ? 21.679 34.847 33.139 1.00 29.79 327 LEU A CA 1
ATOM 2653 C C . LEU A 1 330 ? 22.147 35.770 34.257 1.00 30.12 327 LEU A C 1
ATOM 2654 O O . LEU A 1 330 ? 22.295 36.969 34.045 1.00 29.16 327 LEU A O 1
ATOM 2659 N N . ARG A 1 331 ? 22.383 35.207 35.451 1.00 31.44 328 ARG A N 1
ATOM 2660 C CA . ARG A 1 331 ? 22.890 36.009 36.596 1.00 32.62 328 ARG A CA 1
ATOM 2661 C C . ARG A 1 331 ? 24.303 36.568 36.314 1.00 31.40 328 ARG A C 1
ATOM 2662 O O . ARG A 1 331 ? 24.583 37.733 36.604 1.00 29.83 328 ARG A O 1
ATOM 2670 N N . LEU A 1 332 ? 25.168 35.748 35.730 1.00 30.80 329 LEU A N 1
ATOM 2671 C CA . LEU A 1 332 ? 26.526 36.200 35.402 1.00 31.49 329 LEU A CA 1
ATOM 2672 C C . LEU A 1 332 ? 26.518 37.360 34.394 1.00 31.22 329 LEU A C 1
ATOM 2673 O O . LEU A 1 332 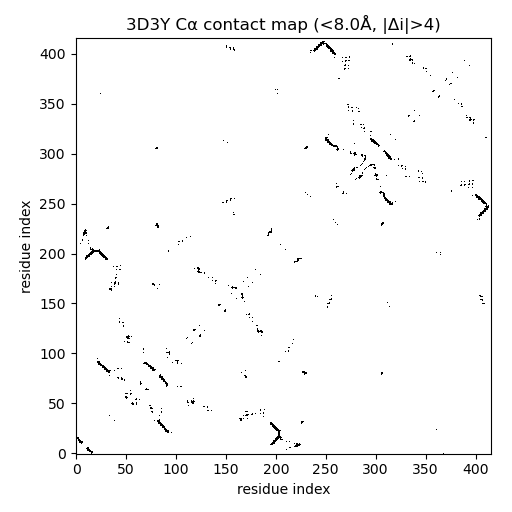? 27.257 38.315 34.558 1.00 31.51 329 LEU A O 1
ATOM 2678 N N . ILE A 1 333 ? 25.721 37.230 33.336 1.00 30.66 330 ILE A N 1
ATOM 2679 C CA . ILE A 1 333 ? 25.561 38.288 32.316 1.00 31.02 330 ILE A CA 1
ATOM 2680 C C . ILE A 1 333 ? 25.053 39.594 32.943 1.00 30.77 330 ILE A C 1
ATOM 2681 O O . ILE A 1 333 ? 25.591 40.692 32.663 1.00 30.97 330 ILE A O 1
ATOM 2686 N N . SER A 1 334 ? 24.028 39.469 33.789 1.00 29.97 331 SER A N 1
ATOM 2687 C CA . SER A 1 334 ? 23.481 40.624 34.520 1.00 30.76 331 SER A CA 1
ATOM 2688 C C . SER A 1 334 ? 24.537 41.301 35.400 1.00 30.53 331 SER A C 1
ATOM 2689 O O . SER A 1 334 ? 24.639 42.550 35.465 1.00 29.83 331 SER A O 1
ATOM 2692 N N . THR A 1 335 ? 25.347 40.476 36.062 1.00 30.19 332 THR A N 1
ATOM 2693 C CA . THR A 1 335 ? 26.445 41.008 36.891 1.00 30.70 332 THR A CA 1
ATOM 2694 C C . THR A 1 335 ? 27.439 41.844 36.100 1.00 30.39 332 THR A C 1
ATOM 2695 O O . THR A 1 335 ? 27.823 42.944 36.537 1.00 30.40 332 THR A O 1
ATOM 2699 N N . GLU A 1 336 ? 27.851 41.330 34.944 1.00 30.22 333 GLU A N 1
ATOM 2700 C CA . GLU A 1 336 ? 28.754 42.091 34.086 1.00 29.73 333 GLU A CA 1
ATOM 2701 C C . GLU A 1 336 ? 28.122 43.378 33.585 1.00 30.64 333 GLU A C 1
ATOM 2702 O O . GLU A 1 336 ? 28.790 44.391 33.500 1.00 30.39 333 GLU A O 1
ATOM 2708 N N . LEU A 1 337 ? 26.832 43.350 33.270 1.00 30.62 334 LEU A N 1
ATOM 2709 C CA . LEU A 1 337 ? 26.163 44.579 32.863 1.00 31.40 334 LEU A CA 1
ATOM 2710 C C . LEU A 1 337 ? 26.138 45.619 33.997 1.00 31.47 334 LEU A C 1
ATOM 2711 O O . LEU A 1 337 ? 26.418 46.805 33.787 1.00 31.07 334 LEU A O 1
ATOM 2716 N N . GLU A 1 338 ? 25.819 45.173 35.204 1.00 31.33 335 GLU A N 1
ATOM 2717 C CA . GLU A 1 338 ? 25.873 46.044 36.354 1.00 31.54 335 GLU A CA 1
ATOM 2718 C C . GLU A 1 338 ? 27.276 46.627 36.574 1.00 30.86 335 GLU A C 1
ATOM 2719 O O . GLU A 1 338 ? 27.419 47.811 36.923 1.00 29.06 335 GLU A O 1
ATOM 2725 N N . ASN A 1 339 ? 28.302 45.805 36.356 1.00 29.30 336 ASN A N 1
ATOM 2726 C CA . ASN A 1 339 ? 29.664 46.275 36.508 1.00 29.91 336 ASN A CA 1
ATOM 2727 C C . ASN A 1 339 ? 29.979 47.418 35.567 1.00 30.02 336 ASN A C 1
ATOM 2728 O O . ASN A 1 339 ? 30.621 48.389 35.967 1.00 30.98 336 ASN A O 1
ATOM 2733 N N . ILE A 1 340 ? 29.548 47.295 34.311 1.00 29.66 337 ILE A N 1
ATOM 2734 C CA . ILE A 1 340 ? 29.694 48.413 33.367 1.00 28.75 337 ILE A CA 1
ATOM 2735 C C . ILE A 1 340 ? 28.866 49.611 33.858 1.00 29.46 337 ILE A C 1
ATOM 2736 O O . ILE A 1 340 ? 29.359 50.730 33.883 1.00 29.59 337 ILE A O 1
ATOM 2741 N N . ARG A 1 341 ? 27.603 49.393 34.236 1.00 31.09 338 ARG A N 1
ATOM 2742 C CA . ARG A 1 341 ? 26.802 50.514 34.777 1.00 31.66 338 ARG A CA 1
ATOM 2743 C C . ARG A 1 341 ? 27.544 51.242 35.910 1.00 31.42 338 ARG A C 1
ATOM 2744 O O . ARG A 1 341 ? 27.515 52.487 36.001 1.00 31.05 338 ARG A O 1
ATOM 2752 N N . LEU A 1 342 ? 28.211 50.467 36.764 1.00 30.16 339 LEU A N 1
ATOM 2753 C CA . LEU A 1 342 ? 28.960 51.025 37.916 1.00 30.26 339 LEU A CA 1
ATOM 2754 C C . LEU A 1 342 ? 30.280 51.689 37.516 1.00 30.00 339 LEU A C 1
ATOM 2755 O O . LEU A 1 342 ? 30.905 52.353 38.331 1.00 29.06 339 LEU A O 1
ATOM 2760 N N . GLY A 1 343 ? 30.686 51.517 36.258 1.00 30.27 340 GLY A N 1
ATOM 2761 C CA . GLY A 1 343 ? 31.934 52.133 35.783 1.00 29.90 340 GLY A CA 1
ATOM 2762 C C . GLY A 1 343 ? 33.134 51.317 36.196 1.00 30.61 340 GLY A C 1
ATOM 2763 O O . GLY A 1 343 ? 34.260 51.824 36.240 1.00 29.75 340 GLY A O 1
ATOM 2764 N N . LYS A 1 344 ? 32.903 50.029 36.467 1.00 30.80 341 LYS A N 1
ATOM 2765 C CA . LYS A 1 344 ? 33.971 49.125 36.851 1.00 31.72 341 LYS A CA 1
ATOM 2766 C C . LYS A 1 344 ? 34.667 48.644 35.568 1.00 33.48 341 LYS A C 1
ATOM 2767 O O . LYS A 1 344 ? 34.503 47.485 35.136 1.00 32.44 341 LYS A O 1
ATOM 2773 N N . ILE A 1 345 ? 35.425 49.565 34.957 1.00 34.70 342 ILE A N 1
ATOM 2774 C CA . ILE A 1 345 ? 35.991 49.364 33.606 1.00 35.83 342 ILE A CA 1
ATOM 2775 C C . ILE A 1 345 ? 37.469 49.727 33.611 1.00 37.13 342 ILE A C 1
ATOM 2776 O O . ILE A 1 345 ? 37.845 50.846 33.963 1.00 36.47 342 ILE A O 1
ATOM 2781 N N . ARG A 1 346 ? 38.307 48.769 33.241 1.00 37.69 343 ARG A N 1
ATOM 2782 C CA . ARG A 1 346 ? 39.743 48.971 33.295 1.00 40.09 343 ARG A CA 1
ATOM 2783 C C . ARG A 1 346 ? 40.193 49.744 32.074 1.00 40.17 343 ARG A C 1
ATOM 2784 O O . ARG A 1 346 ? 39.570 49.647 31.018 1.00 39.45 343 ARG A O 1
ATOM 2792 N N . GLU A 1 347 ? 41.302 50.465 32.207 1.00 40.86 344 GLU A N 1
ATOM 2793 C CA . GLU A 1 347 ? 41.858 51.195 31.076 1.00 41.98 344 GLU A CA 1
ATOM 2794 C C . GLU A 1 347 ? 42.127 50.311 29.874 1.00 41.27 344 GLU A C 1
ATOM 2795 O O . GLU A 1 347 ? 41.867 50.706 28.755 1.00 40.42 344 GLU A O 1
ATOM 2801 N N . LEU A 1 348 ? 42.613 49.102 30.107 1.00 41.04 345 LEU A N 1
ATOM 2802 C CA . LEU A 1 348 ? 42.950 48.224 29.002 1.00 41.91 345 LEU A CA 1
ATOM 2803 C C . LEU A 1 348 ? 41.686 47.755 28.265 1.00 41.36 345 LEU A C 1
ATOM 2804 O O . LEU A 1 348 ? 41.682 47.680 27.044 1.00 41.90 345 LEU A O 1
ATOM 2809 N N . GLU A 1 349 ? 40.614 47.451 29.001 1.00 40.84 346 GLU A N 1
ATOM 2810 C CA . GLU A 1 349 ? 39.322 47.153 28.367 1.00 40.31 346 GLU A CA 1
ATOM 2811 C C . GLU A 1 349 ? 38.918 48.210 27.316 1.00 39.49 346 GLU A C 1
ATOM 2812 O O . GLU A 1 349 ? 38.604 47.868 26.178 1.00 38.96 346 GLU A O 1
ATOM 2818 N N . ILE A 1 350 ? 38.941 49.482 27.697 1.00 38.97 347 ILE A N 1
ATOM 2819 C CA . ILE A 1 350 ? 38.505 50.568 26.790 1.00 38.58 347 ILE A CA 1
ATOM 2820 C C . ILE A 1 350 ? 39.493 50.753 25.652 1.00 37.77 347 ILE A C 1
ATOM 2821 O O . ILE A 1 350 ? 39.073 50.904 24.500 1.00 37.20 347 ILE A O 1
ATOM 2826 N N . GLU A 1 351 ? 40.787 50.750 25.982 1.00 36.01 348 GLU A N 1
ATOM 2827 C CA . GLU A 1 351 ? 41.857 51.014 25.021 1.00 36.74 348 GLU A CA 1
ATOM 2828 C C . GLU A 1 351 ? 41.862 49.922 23.946 1.00 35.70 348 GLU A C 1
ATOM 2829 O O . GLU A 1 351 ? 41.921 50.219 22.748 1.00 34.80 348 GLU A O 1
ATOM 2835 N N . GLN A 1 352 ? 41.786 48.659 24.375 1.00 34.58 349 GLN A N 1
ATOM 2836 C CA . GLN A 1 352 ? 41.703 47.556 23.422 1.00 35.94 349 GLN A CA 1
ATOM 2837 C C . GLN A 1 352 ? 40.456 47.613 22.553 1.00 34.19 349 GLN A C 1
ATOM 2838 O O . GLN A 1 352 ? 40.520 47.338 21.371 1.00 34.54 349 GLN A O 1
ATOM 2844 N N . THR A 1 353 ? 39.324 47.985 23.144 1.00 34.01 350 THR A N 1
ATOM 2845 C CA . THR A 1 353 ? 38.078 48.135 22.376 1.00 32.74 350 THR A CA 1
ATOM 2846 C C . THR A 1 353 ? 38.217 49.234 21.318 1.00 32.47 350 THR A C 1
ATOM 2847 O O . THR A 1 353 ? 37.881 49.007 20.159 1.00 32.29 350 THR A O 1
ATOM 2851 N N . LYS A 1 354 ? 38.731 50.406 21.708 1.00 31.53 351 LYS A N 1
ATOM 2852 C CA . LYS A 1 354 ? 38.927 51.508 20.744 1.00 31.22 351 LYS A CA 1
ATOM 2853 C C . LYS A 1 354 ? 39.884 51.115 19.586 1.00 31.45 351 LYS A C 1
ATOM 2854 O O . LYS A 1 354 ? 39.581 51.355 18.415 1.00 30.60 351 LYS A O 1
ATOM 2860 N N . ALA A 1 355 ? 41.002 50.462 19.920 1.00 32.75 352 ALA A N 1
ATOM 2861 C CA . ALA A 1 355 ? 41.981 50.009 18.912 1.00 32.90 352 ALA A CA 1
ATOM 2862 C C . ALA A 1 355 ? 41.334 49.081 17.871 1.00 33.81 352 ALA A C 1
ATOM 2863 O O . ALA A 1 355 ? 41.494 49.273 16.655 1.00 32.32 352 ALA A O 1
ATOM 2873 N N . LEU A 1 357 ? 38.055 48.655 17.199 1.00 34.24 354 LEU A N 1
ATOM 2874 C CA . LEU A 1 357 ? 37.061 49.380 16.407 1.00 33.83 354 LEU A CA 1
ATOM 2875 C C . LEU A 1 357 ? 37.742 50.221 15.322 1.00 33.80 354 LEU A C 1
ATOM 2876 O O . LEU A 1 357 ? 37.346 50.153 14.151 1.00 33.96 354 LEU A O 1
ATOM 2881 N N . LYS A 1 358 ? 38.773 50.984 15.694 1.00 33.86 355 LYS A N 1
ATOM 2882 C CA . LYS A 1 358 ? 39.501 51.795 14.709 1.00 35.35 355 LYS A CA 1
ATOM 2883 C C . LYS A 1 358 ? 40.116 50.938 13.630 1.00 35.95 355 LYS A C 1
ATOM 2884 O O . LYS A 1 358 ? 39.974 51.247 12.461 1.00 36.69 355 LYS A O 1
ATOM 2890 N N . ASN A 1 359 ? 40.791 49.860 14.017 1.00 37.35 356 ASN A N 1
ATOM 2891 C CA . ASN A 1 359 ? 41.435 48.986 13.030 1.00 39.10 356 ASN A CA 1
ATOM 2892 C C . ASN A 1 359 ? 40.431 48.455 11.994 1.00 38.68 356 ASN A C 1
ATOM 2893 O O . ASN A 1 359 ? 40.714 48.431 10.785 1.00 37.79 356 ASN A O 1
ATOM 2898 N N . GLN A 1 360 ? 39.268 48.024 12.474 1.00 38.78 357 GLN A N 1
ATOM 2899 C CA . GLN A 1 360 ? 38.234 47.499 11.583 1.00 39.30 357 GLN A CA 1
ATOM 2900 C C . GLN A 1 360 ? 37.705 48.553 10.615 1.00 38.96 357 GLN A C 1
ATOM 2901 O O . GLN A 1 360 ? 37.661 48.317 9.422 1.00 38.74 357 GLN A O 1
ATOM 2907 N N . TYR A 1 361 ? 37.344 49.725 11.122 1.00 38.71 358 TYR A N 1
ATOM 2908 C CA . TYR A 1 361 ? 36.922 50.827 10.281 1.00 39.54 358 TYR A CA 1
ATOM 2909 C C . TYR A 1 361 ? 37.969 51.180 9.224 1.00 40.55 358 TYR A C 1
ATOM 2910 O O . TYR A 1 361 ? 37.651 51.257 8.034 1.00 41.19 358 TYR A O 1
ATOM 2919 N N . ILE A 1 362 ? 39.210 51.410 9.656 1.00 41.40 359 ILE A N 1
ATOM 2920 C CA . ILE A 1 362 ? 40.283 51.790 8.733 1.00 42.36 359 ILE A CA 1
ATOM 2921 C C . ILE A 1 362 ? 40.450 50.772 7.609 1.00 43.90 359 ILE A C 1
ATOM 2922 O O . ILE A 1 362 ? 40.555 51.137 6.428 1.00 44.13 359 ILE A O 1
ATOM 2927 N N . LEU A 1 363 ? 40.442 49.498 7.974 1.00 45.17 360 LEU A N 1
ATOM 2928 C CA . LEU A 1 363 ? 40.538 48.407 7.002 1.00 46.92 360 LEU A CA 1
ATOM 2929 C C . LEU A 1 363 ? 39.566 48.600 5.825 1.00 47.26 360 LEU A C 1
ATOM 2930 O O . LEU A 1 363 ? 39.947 48.440 4.662 1.00 46.98 360 LEU A O 1
ATOM 2935 N N . ALA A 1 364 ? 38.320 48.955 6.135 1.00 48.04 361 ALA A N 1
ATOM 2936 C CA . ALA A 1 364 ? 37.281 49.093 5.110 1.00 48.65 361 ALA A CA 1
ATOM 2937 C C . ALA A 1 364 ? 37.347 50.395 4.295 1.00 49.23 361 ALA A C 1
ATOM 2938 O O . ALA A 1 364 ? 36.636 50.548 3.287 1.00 49.01 361 ALA A O 1
ATOM 2940 N N . LEU A 1 365 ? 38.222 51.317 4.706 1.00 49.85 362 LEU A N 1
ATOM 2941 C CA . LEU A 1 365 ? 38.434 52.583 3.980 1.00 50.21 362 LEU A CA 1
ATOM 2942 C C . LEU A 1 365 ? 38.846 52.370 2.521 1.00 50.40 362 LEU A C 1
ATOM 2943 O O . LEU A 1 365 ? 38.596 53.234 1.663 1.00 50.85 362 LEU A O 1
ATOM 2948 N N . ASP A 1 366 ? 39.474 51.226 2.248 1.00 49.76 363 ASP A N 1
ATOM 2949 C CA . ASP A 1 366 ? 40.007 50.953 0.925 1.00 49.56 363 ASP A CA 1
ATOM 2950 C C . ASP A 1 366 ? 38.956 50.379 -0.021 1.00 47.99 363 ASP A C 1
ATOM 2951 O O . ASP A 1 366 ? 38.973 50.642 -1.237 1.00 47.85 363 ASP A O 1
ATOM 2956 N N . ASN A 1 367 ? 38.047 49.609 0.557 1.00 45.39 364 ASN A N 1
ATOM 2957 C CA . ASN A 1 367 ? 37.131 48.783 -0.198 1.00 43.91 364 ASN A CA 1
ATOM 2958 C C . ASN A 1 367 ? 36.053 49.548 -1.010 1.00 41.70 364 ASN A C 1
ATOM 2959 O O . ASN A 1 367 ? 35.296 50.335 -0.448 1.00 40.61 364 ASN A O 1
ATOM 2964 N N . ALA A 1 368 ? 35.988 49.287 -2.319 1.00 39.74 365 ALA A N 1
ATOM 2965 C CA . ALA A 1 368 ? 34.994 49.917 -3.209 1.00 38.36 365 ALA A CA 1
ATOM 2966 C C . ALA A 1 368 ? 33.557 49.560 -2.821 1.00 37.61 365 ALA A C 1
ATOM 2967 O O . ALA A 1 368 ? 32.671 50.409 -2.866 1.00 37.22 365 ALA A O 1
ATOM 2969 N N . GLY A 1 369 ? 33.323 48.315 -2.413 1.00 36.87 366 GLY A N 1
ATOM 2970 C CA . GLY A 1 369 ? 31.998 47.925 -1.904 1.00 35.96 366 GLY A CA 1
ATOM 2971 C C . GLY A 1 369 ? 31.587 48.696 -0.670 1.00 35.68 366 GLY A C 1
ATOM 2972 O O . GLY A 1 369 ? 30.440 49.150 -0.555 1.00 35.84 366 GLY A O 1
ATOM 2973 N N . ALA A 1 370 ? 32.521 48.836 0.275 1.00 34.95 367 ALA A N 1
ATOM 2974 C CA . ALA A 1 370 ? 32.282 49.589 1.500 1.00 34.53 367 ALA A CA 1
ATOM 2975 C C . ALA A 1 370 ? 32.018 51.057 1.182 1.00 33.65 367 ALA A C 1
ATOM 2976 O O . ALA A 1 370 ? 31.182 51.697 1.810 1.00 33.54 367 ALA A O 1
ATOM 2978 N N . TRP A 1 371 ? 32.752 51.580 0.219 1.00 33.01 368 TRP A N 1
ATOM 2979 C CA . TRP A 1 371 ? 32.600 52.967 -0.193 1.00 33.29 368 TRP A CA 1
ATOM 2980 C C . TRP A 1 371 ? 31.171 53.179 -0.729 1.00 33.17 368 TRP A C 1
ATOM 2981 O O . TRP A 1 371 ? 30.454 54.055 -0.236 1.00 32.71 368 TRP A O 1
ATOM 2992 N N . LEU A 1 372 ? 30.739 52.345 -1.675 1.00 33.00 369 LEU A N 1
ATOM 2993 C CA . LEU A 1 372 ? 29.337 52.399 -2.159 1.00 34.24 369 LEU A CA 1
ATOM 2994 C C . LEU A 1 372 ? 28.285 52.395 -1.045 1.00 33.77 369 LEU A C 1
ATOM 2995 O O . LEU A 1 372 ? 27.367 53.204 -1.087 1.00 34.42 369 LEU A O 1
ATOM 3000 N N . GLU A 1 373 ? 28.438 51.519 -0.049 1.00 33.78 370 GLU A N 1
ATOM 3001 C CA . GLU A 1 373 ? 27.538 51.483 1.116 1.00 34.24 370 GLU A CA 1
ATOM 3002 C C . GLU A 1 373 ? 27.555 52.766 1.958 1.00 34.56 370 GLU A C 1
ATOM 3003 O O . GLU A 1 373 ? 26.503 53.211 2.409 1.00 33.68 370 GLU A O 1
ATOM 3009 N N . LYS A 1 374 ? 28.741 53.339 2.193 1.00 35.69 371 LYS A N 1
ATOM 3010 C CA . LYS A 1 374 ? 28.845 54.645 2.852 1.00 36.89 371 LYS A CA 1
ATOM 3011 C C . LYS A 1 374 ? 28.097 55.700 2.040 1.00 35.81 371 LYS A C 1
ATOM 3012 O O . LYS A 1 374 ? 27.369 56.506 2.605 1.00 36.14 371 LYS A O 1
ATOM 3018 N N . GLU A 1 375 ? 28.285 55.694 0.725 1.00 35.25 372 GLU A N 1
ATOM 3019 C CA . GLU A 1 375 ? 27.601 56.648 -0.160 1.00 35.80 372 GLU A CA 1
ATOM 3020 C C . GLU A 1 375 ? 26.082 56.496 -0.074 1.00 35.59 372 GLU A C 1
ATOM 3021 O O . GLU A 1 375 ? 25.349 57.485 -0.033 1.00 35.24 372 GLU A O 1
ATOM 3027 N N . TYR A 1 376 ? 25.612 55.250 -0.032 1.00 35.45 373 TYR A N 1
ATOM 3028 C CA . TYR A 1 376 ? 24.189 55.018 0.080 1.00 35.44 373 TYR A CA 1
ATOM 3029 C C . TYR A 1 376 ? 23.623 55.560 1.391 1.00 36.23 373 TYR A C 1
ATOM 3030 O O . TYR A 1 376 ? 22.636 56.307 1.380 1.00 36.19 373 TYR A O 1
ATOM 3039 N N . LEU A 1 377 ? 24.253 55.225 2.517 1.00 37.55 374 LEU A N 1
ATOM 3040 C CA . LEU A 1 377 ? 23.784 55.736 3.805 1.00 38.74 374 LEU A CA 1
ATOM 3041 C C . LEU A 1 377 ? 23.768 57.232 3.814 1.00 39.16 374 LEU A C 1
ATOM 3042 O O . LEU A 1 377 ? 22.803 57.836 4.267 1.00 39.38 374 LEU A O 1
ATOM 3047 N N . ASN A 1 378 ? 24.856 57.820 3.327 1.00 39.40 375 ASN A N 1
ATOM 3048 C CA . ASN A 1 378 ? 25.002 59.258 3.166 1.00 40.20 375 ASN A CA 1
ATOM 3049 C C . ASN A 1 378 ? 23.872 59.912 2.386 1.00 40.24 375 ASN A C 1
ATOM 3050 O O . ASN A 1 378 ? 23.431 61.015 2.716 1.00 39.85 375 ASN A O 1
ATOM 3055 N N . GLU A 1 379 ? 23.449 59.231 1.330 1.00 40.45 376 GLU A N 1
ATOM 3056 C CA . GLU A 1 379 ? 22.350 59.663 0.487 1.00 41.53 376 GLU A CA 1
ATOM 3057 C C . GLU A 1 379 ? 21.051 59.655 1.283 1.00 42.05 376 GLU A C 1
ATOM 3058 O O . GLU A 1 379 ? 20.291 60.602 1.232 1.00 41.37 376 GLU A O 1
ATOM 3064 N N . LEU A 1 380 ? 20.819 58.587 2.035 1.00 42.74 377 LEU A N 1
ATOM 3065 C CA . LEU A 1 380 ? 19.654 58.506 2.913 1.00 44.16 377 LEU A CA 1
ATOM 3066 C C . LEU A 1 380 ? 19.662 59.573 4.006 1.00 45.06 377 LEU A C 1
ATOM 3067 O O . LEU A 1 380 ? 18.690 60.311 4.189 1.00 45.33 377 LEU A O 1
ATOM 3080 N N . PRO A 1 382 ? 21.733 62.618 5.058 1.00 46.92 379 PRO A N 1
ATOM 3081 C CA . PRO A 1 382 ? 22.751 63.557 4.602 1.00 47.95 379 PRO A CA 1
ATOM 3082 C C . PRO A 1 382 ? 23.531 64.232 5.707 1.00 48.42 379 PRO A C 1
ATOM 3083 O O . PRO A 1 382 ? 24.627 64.726 5.469 1.00 49.11 379 PRO A O 1
ATOM 3087 N N . GLN A 1 383 ? 22.985 64.293 6.902 1.00 49.29 380 GLN A N 1
ATOM 3088 C CA . GLN A 1 383 ? 23.697 65.049 7.914 1.00 50.47 380 GLN A CA 1
ATOM 3089 C C . GLN A 1 383 ? 24.167 64.225 9.077 1.00 49.70 380 GLN A C 1
ATOM 3090 O O . GLN A 1 383 ? 24.466 64.742 10.148 1.00 50.21 380 GLN A O 1
ATOM 3096 N N . THR A 1 384 ? 24.290 62.925 8.818 1.00 48.46 381 THR A N 1
ATOM 3097 C CA . THR A 1 384 ? 24.947 62.010 9.721 1.00 47.97 381 THR A CA 1
ATOM 3098 C C . THR A 1 384 ? 26.372 61.808 9.231 1.00 47.37 381 THR A C 1
ATOM 3099 O O . THR A 1 384 ? 27.086 60.976 9.752 1.00 46.91 381 THR A O 1
ATOM 3111 N N . LEU A 1 386 ? 30.151 61.777 8.390 1.00 45.04 383 LEU A N 1
ATOM 3112 C CA . LEU A 1 386 ? 31.394 61.949 9.143 1.00 43.44 383 LEU A CA 1
ATOM 3113 C C . LEU A 1 386 ? 32.587 61.550 8.280 1.00 42.41 383 LEU A C 1
ATOM 3114 O O . LEU A 1 386 ? 32.545 60.533 7.602 1.00 42.18 383 LEU A O 1
ATOM 3119 N N . THR A 1 387 ? 33.631 62.366 8.281 1.00 41.27 384 THR A N 1
ATOM 3120 C CA . THR A 1 387 ? 34.840 62.004 7.565 1.00 40.04 384 THR A CA 1
ATOM 3121 C C . THR A 1 387 ? 35.516 60.892 8.354 1.00 39.35 384 THR A C 1
ATOM 3122 O O . THR A 1 387 ? 35.174 60.637 9.517 1.00 37.79 384 THR A O 1
ATOM 3126 N N . ALA A 1 388 ? 36.466 60.224 7.719 1.00 38.58 385 ALA A N 1
ATOM 3127 C CA . ALA A 1 388 ? 37.202 59.160 8.393 1.00 38.72 385 ALA A CA 1
ATOM 3128 C C . ALA A 1 388 ? 37.945 59.728 9.604 1.00 37.97 385 ALA A C 1
ATOM 3129 O O . ALA A 1 388 ? 37.923 59.125 10.665 1.00 38.04 385 ALA A O 1
ATOM 3131 N N . GLU A 1 389 ? 38.580 60.886 9.438 1.00 37.61 386 GLU A N 1
ATOM 3132 C CA . GLU A 1 389 ? 39.227 61.595 10.550 1.00 37.76 386 GLU A CA 1
ATOM 3133 C C . GLU A 1 389 ? 38.279 61.865 11.745 1.00 35.74 386 GLU A C 1
ATOM 3134 O O . GLU A 1 389 ? 38.660 61.640 12.891 1.00 34.61 386 GLU A O 1
ATOM 3140 N N . GLU A 1 390 ? 37.062 62.336 11.483 1.00 34.31 387 GLU A N 1
ATOM 3141 C CA . GLU A 1 390 ? 36.127 62.615 12.570 1.00 34.34 387 GLU A CA 1
ATOM 3142 C C . GLU A 1 390 ? 35.565 61.341 13.212 1.00 32.91 387 GLU A C 1
ATOM 3143 O O . GLU A 1 390 ? 35.340 61.285 14.424 1.00 32.26 387 GLU A O 1
ATOM 3149 N N . TRP A 1 391 ? 35.352 60.315 12.399 1.00 31.86 388 TRP A N 1
ATOM 3150 C CA . TRP A 1 391 ? 34.887 59.020 12.912 1.00 32.42 388 TRP A CA 1
ATOM 3151 C C . TRP A 1 391 ? 35.883 58.516 13.958 1.00 31.71 388 TRP A C 1
ATOM 3152 O O . TRP A 1 391 ? 35.512 58.184 15.093 1.00 30.96 388 TRP A O 1
ATOM 3163 N N . ILE A 1 392 ? 37.153 58.487 13.569 1.00 31.86 389 ILE A N 1
ATOM 3164 C CA . ILE A 1 392 ? 38.245 58.065 14.454 1.00 32.62 389 ILE A CA 1
ATOM 3165 C C . ILE A 1 392 ? 38.354 58.936 15.719 1.00 32.50 389 ILE A C 1
ATOM 3166 O O . ILE A 1 392 ? 38.511 58.419 16.829 1.00 32.27 389 ILE A O 1
ATOM 3171 N N . ALA A 1 393 ? 38.271 60.251 15.553 1.00 31.76 390 ALA A N 1
ATOM 3172 C CA . ALA A 1 393 ? 38.266 61.163 16.697 1.00 31.77 390 ALA A CA 1
ATOM 3173 C C . ALA A 1 393 ? 37.110 60.841 17.683 1.00 32.26 390 ALA A C 1
ATOM 3174 O O . ALA A 1 393 ? 37.280 60.827 18.918 1.00 31.99 390 ALA A O 1
ATOM 3176 N N . ARG A 1 394 ? 35.939 60.556 17.134 1.00 31.47 391 ARG A N 1
ATOM 3177 C CA . ARG A 1 394 ? 34.793 60.282 17.989 1.00 31.51 391 ARG A CA 1
ATOM 3178 C C . ARG A 1 394 ? 34.950 58.961 18.738 1.00 32.13 391 ARG A C 1
ATOM 3179 O O . ARG A 1 394 ? 34.632 58.893 19.944 1.00 32.70 391 ARG A O 1
ATOM 3187 N N . ILE A 1 395 ? 35.477 57.929 18.069 1.00 31.81 392 ILE A N 1
ATOM 3188 C CA . ILE A 1 395 ? 35.847 56.701 18.808 1.00 31.73 392 ILE A CA 1
ATOM 3189 C C . ILE A 1 395 ? 36.849 56.968 19.940 1.00 32.81 392 ILE A C 1
ATOM 3190 O O . ILE A 1 395 ? 36.654 56.545 21.107 1.00 32.20 392 ILE A O 1
ATOM 3195 N N . ASN A 1 396 ? 37.922 57.678 19.603 1.00 33.37 393 ASN A N 1
ATOM 3196 C CA . ASN A 1 396 ? 38.938 58.065 20.599 1.00 34.16 393 ASN A CA 1
ATOM 3197 C C . ASN A 1 396 ? 38.412 58.834 21.818 1.00 34.41 393 ASN A C 1
ATOM 3198 O O . ASN A 1 396 ? 38.921 58.662 22.915 1.00 34.44 393 ASN A O 1
ATOM 3203 N N . ALA A 1 397 ? 37.378 59.656 21.622 1.00 34.78 394 ALA A N 1
ATOM 3204 C CA . ALA A 1 397 ? 36.889 60.554 22.667 1.00 35.15 394 ALA A CA 1
ATOM 3205 C C . ALA A 1 397 ? 35.872 59.939 23.631 1.00 34.51 394 ALA A C 1
ATOM 3206 O O . ALA A 1 397 ? 35.486 60.596 24.621 1.00 34.67 394 ALA A O 1
ATOM 3208 N N . VAL A 1 398 ? 35.411 58.714 23.344 1.00 32.75 395 VAL A N 1
ATOM 3209 C CA . VAL A 1 398 ? 34.443 58.068 24.234 1.00 32.11 395 VAL A CA 1
ATOM 3210 C C . VAL A 1 398 ? 34.998 57.955 25.655 1.00 31.61 395 VAL A C 1
ATOM 3211 O O . VAL A 1 398 ? 36.123 57.502 25.842 1.00 31.60 395 VAL A O 1
ATOM 3215 N N . THR A 1 399 ? 34.190 58.365 26.635 1.00 31.11 396 THR A N 1
ATOM 3216 C CA . THR A 1 399 ? 34.572 58.339 28.057 1.00 30.84 396 THR A CA 1
ATOM 3217 C C . THR A 1 399 ? 33.808 57.267 28.831 1.00 30.88 396 THR A C 1
ATOM 3218 O O . THR A 1 399 ? 32.807 56.738 28.348 1.00 31.40 396 THR A O 1
ATOM 3222 N N . ILE A 1 400 ? 34.290 56.930 30.028 1.00 30.79 397 ILE A N 1
ATOM 3223 C CA . ILE A 1 400 ? 33.621 55.937 30.863 1.00 31.05 397 ILE A CA 1
ATOM 3224 C C . ILE A 1 400 ? 32.203 56.366 31.232 1.00 30.53 397 ILE A C 1
ATOM 3225 O O . ILE A 1 400 ? 31.291 55.543 31.123 1.00 29.89 397 ILE A O 1
ATOM 3230 N N . PRO A 1 401 ? 32.010 57.640 31.667 1.00 29.25 398 PRO A N 1
ATOM 3231 C CA . PRO A 1 401 ? 30.649 58.115 31.966 1.00 29.22 398 PRO A CA 1
ATOM 3232 C C . PRO A 1 401 ? 29.676 57.932 30.788 1.00 28.68 398 PRO A C 1
ATOM 3233 O O . PRO A 1 401 ? 28.510 57.568 31.009 1.00 28.39 398 PRO A O 1
ATOM 3237 N N . GLU A 1 402 ? 30.151 58.107 29.554 1.00 27.95 399 GLU A N 1
ATOM 3238 C CA . GLU A 1 402 ? 29.291 57.850 28.389 1.00 28.81 399 GLU A CA 1
ATOM 3239 C C . GLU A 1 402 ? 28.927 56.383 28.234 1.00 29.40 399 GLU A C 1
ATOM 3240 O O . GLU A 1 402 ? 27.769 56.052 27.876 1.00 30.32 399 GLU A O 1
ATOM 3246 N N . ILE A 1 403 ? 29.902 55.513 28.507 1.00 28.88 400 ILE A N 1
ATOM 3247 C CA . ILE A 1 403 ? 29.686 54.060 28.463 1.00 28.68 400 ILE A CA 1
ATOM 3248 C C . ILE A 1 403 ? 28.692 53.615 29.532 1.00 29.45 400 ILE A C 1
ATOM 3249 O O . ILE A 1 403 ? 27.819 52.740 29.256 1.00 29.87 400 ILE A O 1
ATOM 3254 N N . GLN A 1 404 ? 28.822 54.188 30.739 1.00 29.82 401 GLN A N 1
ATOM 3255 C CA . GLN A 1 404 ? 27.924 53.902 31.859 1.00 30.91 401 GLN A CA 1
ATOM 3256 C C . GLN A 1 404 ? 26.501 54.325 31.509 1.00 31.20 401 GLN A C 1
ATOM 3257 O O . GLN A 1 404 ? 25.525 53.610 31.818 1.00 30.23 401 GLN A O 1
ATOM 3263 N N . GLU A 1 405 ? 26.376 55.499 30.883 1.00 31.10 402 GLU A N 1
ATOM 3264 C CA . GLU A 1 405 ? 25.045 55.956 30.427 1.00 32.41 402 GLU A CA 1
ATOM 3265 C C . GLU A 1 405 ? 24.389 55.002 29.377 1.00 32.14 402 GLU A C 1
ATOM 3266 O O . GLU A 1 405 ? 23.195 54.696 29.476 1.00 32.72 402 GLU A O 1
ATOM 3272 N N . VAL A 1 406 ? 25.150 54.551 28.387 1.00 31.30 403 VAL A N 1
ATOM 3273 C CA . VAL A 1 406 ? 24.665 53.553 27.422 1.00 31.46 403 VAL A CA 1
ATOM 3274 C C . VAL A 1 406 ? 24.196 52.308 28.209 1.00 31.88 403 VAL A C 1
ATOM 3275 O O . VAL A 1 406 ? 23.096 51.786 27.981 1.00 30.46 403 VAL A O 1
ATOM 3279 N N . ALA A 1 407 ? 25.015 51.869 29.161 1.00 31.58 404 ALA A N 1
ATOM 3280 C CA . ALA A 1 407 ? 24.675 50.665 29.963 1.00 33.16 404 ALA A CA 1
ATOM 3281 C C . ALA A 1 407 ? 23.379 50.859 30.765 1.00 33.27 404 ALA A C 1
ATOM 3282 O O . ALA A 1 407 ? 22.556 49.927 30.886 1.00 34.34 404 ALA A O 1
ATOM 3284 N N . LYS A 1 408 ? 23.182 52.063 31.308 1.00 34.06 405 LYS A N 1
ATOM 3285 C CA . LYS A 1 408 ? 21.952 52.360 32.060 1.00 34.86 405 LYS A CA 1
ATOM 3286 C C . LYS A 1 408 ? 20.724 52.441 31.156 1.00 34.99 405 LYS A C 1
ATOM 3287 O O . LYS A 1 408 ? 19.619 52.097 31.581 1.00 34.34 405 LYS A O 1
ATOM 3293 N N . ARG A 1 409 ? 20.912 52.901 29.919 1.00 34.87 406 ARG A N 1
ATOM 3294 C CA . ARG A 1 409 ? 19.799 52.987 28.943 1.00 36.30 406 ARG A CA 1
ATOM 3295 C C . ARG A 1 409 ? 19.312 51.633 28.463 1.00 36.14 406 ARG A C 1
ATOM 3296 O O . ARG A 1 409 ? 18.148 51.469 28.119 1.00 36.44 406 ARG A O 1
ATOM 3304 N N . LEU A 1 410 ? 20.234 50.680 28.405 1.00 36.99 407 LEU A N 1
ATOM 3305 C CA . LEU A 1 410 ? 19.960 49.315 27.988 1.00 37.49 407 LEU A CA 1
ATOM 3306 C C . LEU A 1 410 ? 18.840 48.763 28.807 1.00 37.63 407 LEU A C 1
ATOM 3307 O O . LEU A 1 410 ? 18.848 48.916 30.020 1.00 38.70 407 LEU A O 1
ATOM 3312 N N . GLU A 1 411 ? 17.900 48.080 28.172 1.00 36.88 408 GLU A N 1
ATOM 3313 C CA . GLU A 1 411 ? 16.778 47.508 28.891 1.00 37.41 408 GLU A CA 1
ATOM 3314 C C . GLU A 1 411 ? 16.465 46.131 28.325 1.00 36.22 408 GLU A C 1
ATOM 3315 O O . GLU A 1 411 ? 16.044 46.017 27.174 1.00 34.06 408 GLU A O 1
ATOM 3321 N N . LEU A 1 412 ? 16.651 45.098 29.142 1.00 35.15 409 LEU A N 1
ATOM 3322 C CA . LEU A 1 412 ? 16.364 43.709 28.707 1.00 34.51 409 LEU A CA 1
ATOM 3323 C C . LEU A 1 412 ? 14.893 43.570 28.373 1.00 34.30 409 LEU A C 1
ATOM 3324 O O . LEU A 1 412 ? 14.025 44.110 29.096 1.00 34.50 409 LEU A O 1
ATOM 332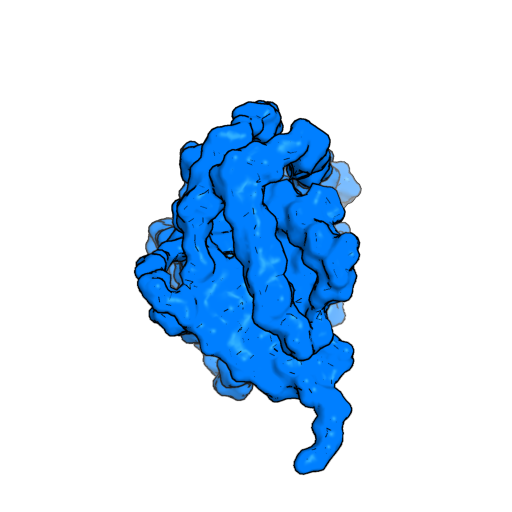9 N N . GLN A 1 413 ? 14.610 42.896 27.249 1.00 32.92 410 GLN A N 1
ATOM 3330 C CA . GLN A 1 413 ? 13.243 42.771 26.722 1.00 31.56 410 GLN A CA 1
ATOM 3331 C C . GLN A 1 413 ? 12.809 41.345 26.392 1.00 30.61 410 GLN A C 1
ATOM 3332 O O . GLN A 1 413 ? 11.630 41.001 26.520 1.00 29.52 410 GLN A O 1
ATOM 3338 N N . ALA A 1 414 ? 13.745 40.509 25.960 1.00 29.82 411 ALA A N 1
ATOM 3339 C CA . ALA A 1 414 ? 13.373 39.169 25.543 1.00 30.02 411 ALA A CA 1
ATOM 3340 C C . ALA A 1 414 ? 14.523 38.215 25.805 1.00 30.01 411 ALA A C 1
ATOM 3341 O O . ALA A 1 414 ? 15.684 38.597 25.740 1.00 29.01 411 ALA A O 1
ATOM 3343 N 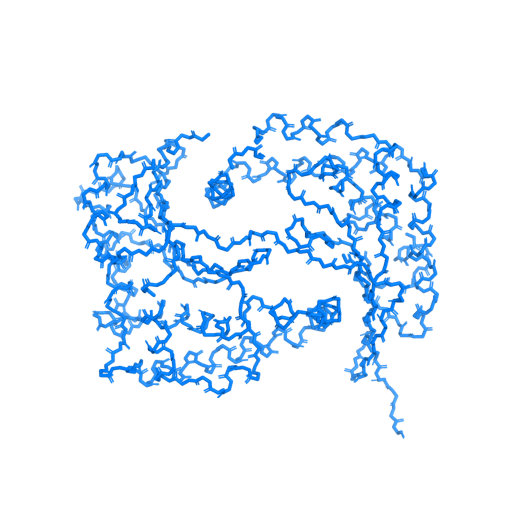N . ILE A 1 415 ? 14.190 36.975 26.131 1.00 30.36 412 ILE A N 1
ATOM 3344 C CA . ILE A 1 415 ? 15.191 35.941 26.326 1.00 31.06 412 ILE A CA 1
ATOM 3345 C C . ILE A 1 415 ? 14.676 34.732 25.548 1.00 31.27 412 ILE A C 1
ATOM 3346 O O . ILE A 1 415 ? 13.517 34.311 25.732 1.00 30.98 412 ILE A O 1
ATOM 3351 N N . PHE A 1 416 ? 15.516 34.167 24.687 1.00 31.05 413 PHE A N 1
ATOM 3352 C CA . PHE A 1 416 ? 15.129 32.955 23.991 1.00 30.84 413 PHE A CA 1
ATOM 3353 C C . PHE A 1 416 ? 16.091 31.851 24.377 1.00 30.66 413 PHE A C 1
ATOM 3354 O O . PHE A 1 416 ? 17.318 32.031 24.316 1.00 30.01 413 PHE A O 1
ATOM 3362 N N . PHE A 1 417 ? 15.527 30.721 24.782 1.00 29.69 414 PHE A N 1
ATOM 3363 C CA . PHE A 1 417 ? 16.284 29.568 25.238 1.00 30.05 414 PHE A CA 1
ATOM 3364 C C . PHE A 1 417 ? 15.982 28.362 24.341 1.00 30.26 414 PHE A C 1
ATOM 3365 O O . PHE A 1 417 ? 14.842 27.890 24.268 1.00 30.15 414 PHE A O 1
ATOM 3373 N N . LEU A 1 418 ? 16.999 27.886 23.622 1.00 29.90 415 LEU A N 1
ATOM 3374 C CA . LEU A 1 418 ? 16.835 26.689 22.805 1.00 29.57 415 LEU A CA 1
ATOM 3375 C C . LEU A 1 418 ? 17.451 25.571 23.601 1.00 30.60 415 LEU A C 1
ATOM 3376 O O . LEU A 1 418 ? 18.677 25.501 23.731 1.00 28.45 415 LEU A O 1
ATOM 3381 N N . GLU A 1 419 ? 16.588 24.714 24.153 1.00 31.05 416 GLU A N 1
ATOM 3382 C CA . GLU A 1 419 ? 17.004 23.788 25.174 1.00 33.55 416 GLU A CA 1
ATOM 3383 C C . GLU A 1 419 ? 17.204 22.405 24.598 1.00 33.33 416 GLU A C 1
ATOM 3384 O O . GLU A 1 419 ? 16.272 21.804 24.033 1.00 31.94 416 GLU A O 1
ATOM 3390 N N . GLY A 1 420 ? 18.426 21.901 24.751 1.00 33.63 417 GLY A N 1
ATOM 3391 C CA . GLY A 1 420 ? 18.770 20.601 24.231 1.00 34.97 417 GLY A CA 1
ATOM 3392 C C . GLY A 1 420 ? 18.065 19.505 24.996 1.00 37.06 417 GLY A C 1
ATOM 3393 O O . GLY A 1 420 ? 18.006 19.541 26.229 1.00 36.74 417 GLY A O 1
ATOM 3394 N N . GLU A 1 421 ? 17.494 18.560 24.240 1.00 38.95 418 GLU A N 1
ATOM 3395 C CA . GLU A 1 421 ? 17.045 17.267 24.738 1.00 41.92 418 GLU A CA 1
ATOM 3396 C C . GLU A 1 421 ? 18.155 16.277 24.409 1.00 41.64 418 GLU A C 1
ATOM 3397 O O . GLU A 1 421 ? 18.460 16.007 23.228 1.00 41.87 418 GLU A O 1
ATOM 3403 N N . THR A 1 422 ? 18.812 15.772 25.444 1.00 41.88 419 THR A N 1
ATOM 3404 C CA . THR A 1 422 ? 19.871 14.793 25.216 1.00 42.16 419 THR A CA 1
ATOM 3405 C C . THR A 1 422 ? 19.469 13.434 25.785 1.00 43.12 419 THR A C 1
ATOM 3406 O O . THR A 1 422 ? 20.102 12.436 25.497 1.00 42.14 419 THR A O 1
ATOM 3410 N N . GLU A 1 423 ? 18.409 13.404 26.587 1.00 44.89 420 GLU A N 1
ATOM 3411 C CA . GLU A 1 423 ? 18.017 12.177 27.294 1.00 47.08 420 GLU A CA 1
ATOM 3412 C C . GLU A 1 423 ? 16.792 11.537 26.658 1.00 47.75 420 GLU A C 1
ATOM 3413 O O . GLU A 1 423 ? 15.854 12.230 26.263 1.00 47.47 420 GLU A O 1
ATOM 3419 N N . ASN A 1 424 ? 16.827 10.214 26.550 1.00 48.44 421 ASN A N 1
ATOM 3420 C CA . ASN A 1 424 ? 15.730 9.457 25.970 1.00 49.72 421 ASN A CA 1
ATOM 3421 C C . ASN A 1 424 ? 14.631 9.114 26.969 1.00 51.45 421 ASN A C 1
ATOM 3422 O O . ASN A 1 424 ? 14.856 9.112 28.184 1.00 51.64 421 ASN A O 1
ATOM 3427 N N . ASP A 1 425 ? 13.442 8.838 26.430 1.00 53.22 422 ASP A N 1
ATOM 3428 C CA . ASP A 1 425 ? 12.281 8.338 27.188 1.00 55.09 422 ASP A CA 1
ATOM 3429 C C . ASP A 1 425 ? 11.423 9.409 27.868 1.00 55.39 422 ASP A C 1
ATOM 3430 O O . ASP A 1 425 ? 10.298 9.109 28.291 1.00 55.62 422 ASP A O 1
#

Nearest PDB structures (foldseek):
  3d3y-assembly1_A  TM=1.002E+00  e=1.589E-85  Enterococcus faecalis V583
  3hdi-assembly1_B  TM=7.854E-01  e=1.129E-23  Halalkalibacterium halodurans C-125
  3eoq-assembly1_A  TM=8.268E-01  e=2.329E-22  Thermus thermophilus
  7v4y-assembly1_A  TM=7.892E-01  e=3.475E-20  Thermus thermophilus HB8
  8b6j-assembly1_B  TM=7.346E-01  e=2.876E-16  Tetrahymena thermophila SB210

CATH classification: 3.30.830.10 (+1 more: 3.30.830.10)